Protein AF-A0A6P0TS35-F1 (afdb_monomer)

Nearest PDB structures (foldseek):
  2j8i-assembly2_B  TM=9.287E-01  e=1.589E-03  Nostoc punctiforme
  5dra-assembly1_A-2  TM=4.886E-01  e=7.199E-04  synthetic construct
  3n90-assembly1_A  TM=4.750E-01  e=6.559E-04  Arabidopsis thaliana
  9jr3-assembly1_R  TM=1.767E-01  e=7.965E+00  Homo sapiens

Structure (mmCIF, N/CA/C/O backbone):
data_AF-A0A6P0TS35-F1
#
_entry.id   AF-A0A6P0TS35-F1
#
loop_
_atom_site.group_PDB
_atom_site.id
_atom_site.type_symbol
_atom_site.label_atom_id
_atom_site.label_alt_id
_atom_site.label_comp_id
_atom_site.label_asym_id
_atom_site.label_entity_id
_atom_site.label_seq_id
_atom_site.pdbx_PDB_ins_code
_atom_site.Cartn_x
_atom_site.Cartn_y
_atom_site.Cartn_z
_atom_site.occupancy
_atom_site.B_iso_or_equiv
_atom_site.auth_seq_id
_atom_site.auth_comp_id
_atom_site.auth_asym_id
_atom_site.auth_atom_id
_atom_site.pdbx_PDB_model_num
ATOM 1 N N . MET A 1 1 ? -42.537 -3.080 -15.468 1.00 37.75 1 MET A N 1
ATOM 2 C CA . MET A 1 1 ? -41.436 -3.309 -16.424 1.00 37.75 1 MET A CA 1
ATOM 3 C C . MET A 1 1 ? -40.366 -4.060 -15.671 1.00 37.75 1 MET A C 1
ATOM 5 O O . MET A 1 1 ? -39.844 -3.525 -14.704 1.00 37.75 1 MET A O 1
ATOM 9 N N . GLU A 1 2 ? -40.168 -5.324 -16.022 1.00 37.59 2 GLU A N 1
ATOM 10 C CA . GLU A 1 2 ? -39.186 -6.212 -15.402 1.00 37.59 2 GLU A CA 1
ATOM 11 C C . GLU A 1 2 ? -37.784 -5.595 -15.468 1.00 37.59 2 GLU A C 1
ATOM 13 O O . GLU A 1 2 ? -37.313 -5.216 -16.541 1.00 37.59 2 GLU A O 1
ATOM 18 N N . ASN A 1 3 ? -37.136 -5.492 -14.304 1.00 39.94 3 ASN A N 1
ATOM 19 C CA . ASN A 1 3 ? -35.713 -5.208 -14.175 1.00 39.94 3 ASN A CA 1
ATOM 20 C C . ASN A 1 3 ? -34.932 -6.315 -14.892 1.00 39.94 3 ASN A C 1
ATOM 22 O O . ASN A 1 3 ? -34.656 -7.367 -14.313 1.00 39.94 3 ASN A O 1
ATOM 26 N N . TYR A 1 4 ? -34.533 -6.070 -16.138 1.00 42.75 4 TYR A N 1
ATOM 27 C CA . TYR A 1 4 ? -33.346 -6.713 -16.682 1.00 42.75 4 TYR A CA 1
ATOM 28 C C . TYR A 1 4 ? -32.154 -6.194 -15.868 1.00 42.75 4 TYR A C 1
ATOM 30 O O . TYR A 1 4 ? -31.553 -5.185 -16.223 1.00 42.75 4 TYR A O 1
ATOM 38 N N . LEU A 1 5 ? -31.836 -6.853 -14.749 1.00 49.97 5 LEU A N 1
ATOM 39 C CA . LEU A 1 5 ? -30.501 -6.780 -14.156 1.00 49.97 5 LEU A CA 1
ATOM 40 C C . LEU A 1 5 ? -29.534 -7.217 -15.261 1.00 49.97 5 LEU A C 1
ATOM 42 O O . LEU A 1 5 ? -29.480 -8.401 -15.614 1.00 49.97 5 LEU A O 1
ATOM 46 N N . GLU A 1 6 ? -28.857 -6.258 -15.895 1.00 59.03 6 GLU A N 1
ATOM 47 C CA . GLU A 1 6 ? -27.851 -6.551 -16.910 1.00 59.03 6 GLU A CA 1
ATOM 48 C C . GLU A 1 6 ? -26.726 -7.339 -16.246 1.00 59.03 6 GLU A C 1
ATOM 50 O O . GLU A 1 6 ? -25.835 -6.801 -15.605 1.00 59.03 6 GLU A O 1
ATOM 55 N N . ASN A 1 7 ? -26.765 -8.660 -16.397 1.00 80.94 7 ASN A N 1
ATOM 56 C CA . ASN A 1 7 ? -25.765 -9.523 -15.800 1.00 80.94 7 ASN A CA 1
ATOM 57 C C . ASN A 1 7 ? -24.418 -9.377 -16.540 1.00 80.94 7 ASN A C 1
ATOM 59 O O . ASN A 1 7 ? -24.229 -9.905 -17.649 1.00 80.94 7 ASN A O 1
ATOM 63 N N . TYR A 1 8 ? -23.478 -8.665 -15.912 1.00 94.88 8 TYR A N 1
ATOM 64 C CA . TYR A 1 8 ? -22.120 -8.427 -16.410 1.00 94.88 8 TYR A CA 1
ATOM 65 C C . TYR A 1 8 ? -21.154 -9.596 -16.160 1.00 94.88 8 TYR A C 1
ATOM 67 O O . TYR A 1 8 ? -20.034 -9.609 -16.692 1.00 94.88 8 TYR A O 1
ATOM 75 N N . ARG A 1 9 ? -21.581 -10.619 -15.415 1.00 96.19 9 ARG A N 1
ATOM 76 C CA . ARG A 1 9 ? -20.777 -11.789 -15.070 1.00 96.19 9 ARG A CA 1
ATOM 77 C C . ARG A 1 9 ? -20.290 -12.509 -16.322 1.00 96.19 9 ARG A C 1
ATOM 79 O O . ARG A 1 9 ? -21.058 -12.770 -17.247 1.00 96.19 9 ARG A O 1
ATOM 86 N N . ARG A 1 10 ? -19.000 -12.870 -16.352 1.00 95.50 10 ARG A N 1
ATOM 87 C CA . ARG A 1 10 ? -18.342 -13.575 -17.479 1.00 95.50 10 ARG A CA 1
ATOM 88 C C . ARG A 1 10 ? -18.443 -12.856 -18.836 1.00 95.50 10 ARG A C 1
ATOM 90 O O . ARG A 1 10 ? -18.154 -13.458 -19.871 1.00 95.50 10 ARG A O 1
ATOM 97 N N . ARG A 1 11 ? -18.845 -11.581 -18.876 1.00 96.25 11 ARG A N 1
ATOM 98 C CA . ARG A 1 11 ? -18.952 -10.821 -20.128 1.00 96.25 11 ARG A CA 1
ATOM 99 C C . ARG A 1 11 ? -17.596 -10.289 -20.581 1.00 96.25 11 ARG A C 1
ATOM 101 O O . ARG A 1 11 ? -16.704 -10.013 -19.784 1.00 96.25 11 ARG A O 1
ATOM 108 N N . ASN A 1 12 ? -17.468 -10.088 -21.889 1.00 95.94 12 ASN A N 1
ATOM 109 C CA . ASN A 1 12 ? -16.378 -9.315 -22.473 1.00 95.94 12 ASN A CA 1
ATOM 110 C C . ASN A 1 12 ? -16.805 -7.844 -22.559 1.00 95.94 12 ASN A C 1
ATOM 112 O O . ASN A 1 12 ? -17.641 -7.482 -23.387 1.00 95.94 12 ASN A O 1
ATOM 116 N N . LEU A 1 13 ? -16.232 -7.012 -21.694 1.00 96.12 13 LEU A N 1
ATOM 117 C CA . LEU A 1 13 ? -16.553 -5.593 -21.545 1.00 96.12 13 LEU A CA 1
ATOM 118 C C . LEU A 1 13 ? -15.390 -4.698 -21.984 1.00 96.12 13 LEU A C 1
ATOM 120 O O . LEU A 1 13 ? -15.386 -3.503 -21.700 1.00 96.12 13 LEU A O 1
ATOM 124 N N . ARG A 1 14 ? -14.403 -5.258 -22.691 1.00 94.81 14 ARG A N 1
ATOM 125 C CA . ARG A 1 14 ? -13.178 -4.550 -23.067 1.00 94.81 14 ARG A CA 1
ATOM 126 C C . ARG A 1 14 ? -13.465 -3.215 -23.747 1.00 94.81 14 ARG A C 1
ATOM 128 O O . ARG A 1 14 ? -14.204 -3.158 -24.728 1.00 94.81 14 ARG A O 1
ATOM 135 N N . GLY A 1 15 ? -12.826 -2.158 -23.256 1.00 93.81 15 GLY A N 1
ATOM 136 C CA . GLY A 1 15 ? -12.950 -0.808 -23.809 1.00 93.81 15 GLY A CA 1
ATOM 137 C C . GLY A 1 15 ? -14.319 -0.146 -23.619 1.00 93.81 15 GLY A C 1
ATOM 138 O O . GLY A 1 15 ? -14.502 0.972 -24.098 1.00 93.81 15 GLY A O 1
ATOM 139 N N . ARG A 1 16 ? -15.283 -0.793 -22.944 1.00 95.81 16 ARG A N 1
ATOM 140 C CA . ARG A 1 16 ? -16.583 -0.174 -22.655 1.00 95.81 16 ARG A CA 1
ATOM 141 C C . ARG A 1 16 ? -16.432 0.969 -21.654 1.00 95.81 16 ARG A C 1
ATOM 143 O O . ARG A 1 16 ? -15.475 1.037 -20.883 1.00 95.81 16 ARG A O 1
ATOM 150 N N . SER A 1 17 ? -17.402 1.873 -21.652 1.00 97.25 17 SER A N 1
ATOM 151 C CA . SER A 1 17 ? -17.450 2.985 -20.709 1.00 97.25 17 SER A CA 1
ATOM 152 C C . SER A 1 17 ? -18.700 2.893 -19.849 1.00 97.25 17 SER A C 1
ATOM 154 O O . SER A 1 17 ? -19.809 2.962 -20.363 1.00 97.25 17 SER A O 1
ATOM 156 N N . PHE A 1 18 ? -18.480 2.822 -18.542 1.00 97.81 18 PHE A N 1
ATOM 157 C CA . PHE A 1 18 ? -19.473 2.917 -17.474 1.00 97.81 18 PHE A CA 1
ATOM 158 C C . PHE A 1 18 ? -19.283 4.202 -16.652 1.00 97.81 18 PHE A C 1
ATOM 160 O O . PHE A 1 18 ? -19.649 4.294 -15.482 1.00 97.81 18 PHE A O 1
ATOM 167 N N . LYS A 1 19 ? -18.642 5.209 -17.253 1.00 98.06 19 LYS A N 1
ATOM 168 C CA . LYS A 1 19 ? -18.339 6.481 -16.602 1.00 98.06 19 LYS A CA 1
ATOM 169 C C . LYS A 1 19 ? -19.617 7.130 -16.056 1.00 98.06 19 LYS A C 1
ATOM 171 O O . LYS A 1 19 ? -20.590 7.261 -16.793 1.00 98.06 19 LYS A O 1
ATOM 176 N N . ASN A 1 20 ? -19.564 7.600 -14.809 1.00 97.94 20 ASN A N 1
ATOM 177 C CA . ASN A 1 20 ? -20.673 8.244 -14.090 1.00 97.94 20 ASN A CA 1
ATOM 178 C C . ASN A 1 20 ? -21.931 7.368 -13.893 1.00 97.94 20 ASN A C 1
ATOM 180 O O . ASN A 1 20 ? -22.990 7.909 -13.583 1.00 97.94 20 ASN A O 1
ATOM 184 N N . GLN A 1 21 ? -21.864 6.052 -14.108 1.00 97.56 21 GLN A N 1
ATOM 185 C CA . GLN A 1 21 ? -23.033 5.186 -13.934 1.00 97.56 21 GLN A CA 1
ATOM 186 C C . GLN A 1 21 ? -23.182 4.716 -12.486 1.00 97.56 21 GLN A C 1
ATOM 188 O O . GLN A 1 21 ? -22.195 4.594 -11.757 1.00 97.56 21 GLN A O 1
ATOM 193 N N . ASN A 1 22 ? -24.422 4.427 -12.086 1.00 97.38 22 ASN A N 1
ATOM 194 C CA . ASN A 1 22 ? -24.704 3.706 -10.853 1.00 97.38 22 ASN A CA 1
ATOM 195 C C . ASN A 1 22 ? -24.765 2.207 -11.151 1.00 97.38 22 ASN A C 1
ATOM 197 O O . ASN A 1 22 ? -25.662 1.753 -11.849 1.00 97.38 22 ASN A O 1
ATOM 201 N N . LEU A 1 23 ? -23.786 1.481 -10.630 1.00 96.44 23 LEU A N 1
ATOM 202 C CA . LEU A 1 23 ? -23.574 0.047 -10.794 1.00 96.44 23 LEU A CA 1
ATOM 203 C C . LEU A 1 23 ? -23.397 -0.608 -9.415 1.00 96.44 23 LEU A C 1
ATOM 205 O O . LEU A 1 23 ? -22.597 -1.530 -9.236 1.00 96.44 23 LEU A O 1
ATOM 209 N N . SER A 1 24 ? -24.081 -0.060 -8.409 1.00 96.56 24 SER A N 1
ATOM 210 C CA . SER A 1 24 ? -24.073 -0.614 -7.058 1.00 96.56 24 SER A CA 1
ATOM 211 C C . SER A 1 24 ? -24.641 -2.032 -7.067 1.00 96.56 24 SER A C 1
ATOM 213 O O . SER A 1 24 ? -25.636 -2.310 -7.729 1.00 96.56 24 SER A O 1
ATOM 215 N N . HIS A 1 25 ? -23.975 -2.931 -6.345 1.00 95.69 25 HIS A N 1
ATOM 216 C CA . HIS A 1 25 ? -24.324 -4.349 -6.206 1.00 95.69 25 HIS A CA 1
ATOM 217 C C . HIS A 1 25 ? -24.318 -5.180 -7.503 1.00 95.69 25 HIS A C 1
ATOM 219 O O . HIS A 1 25 ? -24.720 -6.343 -7.485 1.00 95.69 25 HIS A O 1
ATOM 225 N N . GLU A 1 26 ? -23.813 -4.635 -8.611 1.00 96.56 26 GLU A N 1
ATOM 226 C CA . GLU A 1 26 ? -23.703 -5.366 -9.874 1.00 96.56 26 GLU A CA 1
ATOM 227 C C . GLU A 1 26 ? -22.601 -6.440 -9.842 1.00 96.56 26 GLU A C 1
ATOM 229 O O . GLU A 1 26 ? -21.548 -6.283 -9.209 1.00 96.56 26 GLU A O 1
ATOM 234 N N . ASP A 1 27 ? -22.818 -7.538 -10.573 1.00 97.31 27 ASP A N 1
ATOM 235 C CA . ASP A 1 27 ? -21.881 -8.665 -10.648 1.00 97.31 27 ASP A CA 1
ATOM 236 C C . ASP A 1 27 ? -21.047 -8.636 -11.936 1.00 97.31 27 ASP A C 1
ATOM 238 O O . ASP A 1 27 ? -21.501 -9.012 -13.015 1.00 97.31 27 ASP A O 1
ATOM 242 N N . PHE A 1 28 ? -19.780 -8.249 -11.802 1.00 98.06 28 PHE A N 1
ATOM 243 C CA . PHE A 1 28 ? -18.739 -8.281 -12.830 1.00 98.06 28 PHE A CA 1
ATOM 244 C C . PHE A 1 28 ? -17.798 -9.487 -12.678 1.00 98.06 28 PHE A C 1
ATOM 246 O O . PHE A 1 28 ? -16.723 -9.513 -13.292 1.00 98.06 28 PHE A O 1
ATOM 253 N N . SER A 1 29 ? -18.136 -10.494 -11.871 1.00 97.88 29 SER A N 1
ATOM 254 C CA . SER A 1 29 ? -17.217 -11.600 -11.611 1.00 97.88 29 SER A CA 1
ATOM 255 C C . SER A 1 29 ? -16.858 -12.355 -12.895 1.00 97.88 29 SER A C 1
ATOM 257 O O . SER A 1 29 ? -17.681 -12.543 -13.798 1.00 97.88 29 SER A O 1
ATOM 259 N N . TYR A 1 30 ? -15.596 -12.777 -13.009 1.00 97.69 30 TYR A N 1
ATOM 260 C CA . TYR A 1 30 ? -15.030 -13.447 -14.194 1.00 97.69 30 TYR A CA 1
ATOM 261 C C . TYR A 1 30 ? -15.119 -12.656 -15.516 1.00 97.69 30 TYR A C 1
ATOM 263 O O . TYR A 1 30 ? -14.899 -13.226 -16.587 1.00 97.69 30 TYR A O 1
ATOM 271 N N . SER A 1 31 ? -15.481 -11.373 -15.487 1.00 97.69 31 SER A N 1
ATOM 272 C CA . SER A 1 31 ? -15.591 -10.562 -16.699 1.00 97.69 31 SER A CA 1
ATOM 273 C C . SER A 1 31 ? -14.222 -10.090 -17.203 1.00 97.69 31 SER A C 1
ATOM 275 O O . SER A 1 31 ? -13.248 -9.967 -16.454 1.00 97.69 31 SER A O 1
ATOM 277 N N . ASP A 1 32 ? -14.135 -9.817 -18.503 1.00 97.06 32 ASP A N 1
ATOM 278 C CA . ASP A 1 32 ? -12.962 -9.191 -19.107 1.00 97.06 32 ASP A CA 1
ATOM 279 C C . ASP A 1 32 ? -13.196 -7.688 -19.237 1.00 97.06 32 ASP A C 1
ATOM 281 O O . ASP A 1 32 ? -13.881 -7.234 -20.155 1.00 97.06 32 ASP A O 1
ATOM 285 N N . ILE A 1 33 ? -12.621 -6.923 -18.311 1.00 97.19 33 ILE A N 1
ATOM 286 C CA . ILE A 1 33 ? -12.813 -5.475 -18.176 1.00 97.19 33 ILE A CA 1
ATOM 287 C C . ILE A 1 33 ? -11.597 -4.674 -18.647 1.00 97.19 33 ILE A C 1
ATOM 289 O O . ILE A 1 33 ? -11.447 -3.502 -18.287 1.00 97.19 33 ILE A O 1
ATOM 293 N N . ARG A 1 34 ? -10.714 -5.253 -19.465 1.00 95.50 34 ARG A N 1
ATOM 294 C CA . ARG A 1 34 ? -9.508 -4.557 -19.935 1.00 95.50 34 ARG A CA 1
ATOM 295 C C . ARG A 1 34 ? -9.845 -3.303 -20.741 1.00 95.50 34 ARG A C 1
ATOM 297 O O . ARG A 1 34 ? -10.572 -3.359 -21.728 1.00 95.50 34 ARG A O 1
ATOM 304 N N . GLY A 1 35 ? -9.297 -2.165 -20.324 1.00 95.31 35 GLY A N 1
ATOM 305 C CA . GLY A 1 35 ? -9.544 -0.849 -20.917 1.00 95.31 35 GLY A CA 1
ATOM 306 C C . GLY A 1 35 ? -10.926 -0.269 -20.611 1.00 95.31 35 GLY A C 1
ATOM 307 O O . GLY A 1 35 ? -11.307 0.724 -21.221 1.00 95.31 35 GLY A O 1
ATOM 308 N N . THR A 1 36 ? -11.689 -0.887 -19.707 1.00 97.62 36 THR A N 1
ATOM 309 C CA . THR A 1 36 ? -13.017 -0.394 -19.319 1.00 97.62 36 THR A CA 1
ATOM 310 C C . THR A 1 36 ? -12.892 0.859 -18.461 1.00 97.62 36 THR A C 1
ATOM 312 O O . THR A 1 36 ? -12.007 0.956 -17.606 1.00 97.62 36 THR A O 1
ATOM 315 N N . ASN A 1 37 ? -13.786 1.818 -18.670 1.00 98.00 37 ASN A N 1
ATOM 316 C CA . ASN A 1 37 ? -13.792 3.085 -17.953 1.00 98.00 37 ASN A CA 1
ATOM 317 C C . ASN A 1 37 ? -14.940 3.158 -16.935 1.00 98.00 37 ASN A C 1
ATOM 319 O O . ASN A 1 37 ? -16.069 3.451 -17.315 1.00 98.00 37 ASN A O 1
ATOM 323 N N . PHE A 1 38 ? -14.633 2.970 -15.653 1.00 98.56 38 PHE A N 1
ATOM 324 C CA . PHE A 1 38 ? -15.526 3.153 -14.501 1.00 98.56 38 PHE A CA 1
ATOM 325 C C . PHE A 1 38 ? -15.290 4.489 -13.778 1.00 98.56 38 PHE A C 1
ATOM 327 O O . PHE A 1 38 ? -15.589 4.630 -12.595 1.00 98.56 38 PHE A O 1
ATOM 334 N N . THR A 1 39 ? -14.708 5.485 -14.452 1.00 98.44 39 THR A N 1
ATOM 335 C CA . THR A 1 39 ? -14.403 6.772 -13.810 1.00 98.44 39 THR A CA 1
ATOM 336 C C . THR A 1 39 ? -15.682 7.405 -13.249 1.00 98.44 39 THR A C 1
ATOM 338 O O . THR A 1 39 ? -16.679 7.500 -13.965 1.00 98.44 39 THR A O 1
ATOM 341 N N . ASN A 1 40 ? -15.652 7.861 -11.994 1.00 98.31 40 ASN A N 1
ATOM 342 C CA . ASN A 1 40 ? -16.809 8.415 -11.270 1.00 98.31 40 ASN A CA 1
ATOM 343 C C . ASN A 1 40 ? -18.024 7.471 -11.137 1.00 98.31 40 ASN A C 1
ATOM 345 O O . ASN A 1 40 ? -19.122 7.945 -10.852 1.00 98.31 40 ASN A O 1
ATOM 349 N N . ALA A 1 41 ? -17.887 6.173 -11.411 1.00 98.50 41 ALA A N 1
ATOM 350 C CA . ALA A 1 41 ? -18.998 5.243 -11.242 1.00 98.50 41 ALA A CA 1
ATOM 351 C C . ALA A 1 41 ? -19.270 4.994 -9.750 1.00 98.50 41 ALA A C 1
ATOM 353 O O . ALA A 1 41 ? -18.339 4.963 -8.938 1.00 98.50 41 ALA A O 1
ATOM 354 N N . ASN A 1 42 ? -20.536 4.774 -9.400 1.00 98.50 42 ASN A N 1
ATOM 355 C CA . ASN A 1 42 ? -20.896 4.221 -8.101 1.00 98.50 42 ASN A CA 1
ATOM 356 C C . ASN A 1 42 ? -20.862 2.693 -8.192 1.00 98.50 42 ASN A C 1
ATOM 358 O O . ASN A 1 42 ? -21.665 2.115 -8.915 1.00 98.50 42 ASN A O 1
ATOM 362 N N . LEU A 1 43 ? -19.930 2.055 -7.490 1.00 98.56 43 LEU A N 1
ATOM 363 C CA . LEU A 1 43 ? -19.689 0.608 -7.516 1.00 98.56 43 LEU A CA 1
ATOM 364 C C . LEU A 1 43 ? -19.800 -0.003 -6.114 1.00 98.56 43 LEU A C 1
ATOM 366 O O . LEU A 1 43 ? -19.213 -1.053 -5.839 1.00 98.56 43 LEU A O 1
ATOM 370 N N . THR A 1 44 ? -20.548 0.650 -5.220 1.00 98.44 44 THR A N 1
ATOM 371 C CA . THR A 1 44 ? -20.760 0.162 -3.857 1.00 98.44 44 THR A CA 1
ATOM 372 C C . THR A 1 44 ? -21.275 -1.274 -3.870 1.00 98.44 44 THR A C 1
ATOM 374 O O . THR A 1 44 ? -22.239 -1.575 -4.570 1.00 98.44 44 THR A O 1
ATOM 377 N N . GLY A 1 45 ? -20.600 -2.173 -3.153 1.00 97.81 45 GLY A N 1
ATOM 378 C CA . GLY A 1 45 ? -20.961 -3.590 -3.069 1.00 97.81 45 GLY A CA 1
ATOM 379 C C . GLY A 1 45 ? -20.844 -4.387 -4.378 1.00 97.81 45 GLY A C 1
ATOM 380 O O . GLY A 1 45 ? -21.280 -5.535 -4.423 1.00 97.81 45 GLY A O 1
ATOM 381 N N . ALA A 1 46 ? -20.285 -3.818 -5.454 1.00 98.25 46 ALA A N 1
ATOM 382 C CA . ALA A 1 46 ? -20.122 -4.522 -6.726 1.00 98.25 46 ALA A CA 1
ATOM 383 C C . ALA A 1 46 ? -19.114 -5.681 -6.618 1.00 98.25 46 ALA A C 1
ATOM 385 O O . ALA A 1 46 ? -18.136 -5.629 -5.864 1.00 98.25 46 ALA A O 1
ATOM 386 N N . ASN A 1 47 ? -19.305 -6.728 -7.420 1.00 98.31 47 ASN A N 1
ATOM 387 C CA . ASN A 1 47 ? -18.450 -7.913 -7.399 1.00 98.31 47 ASN A CA 1
ATOM 388 C C . ASN A 1 47 ? -17.552 -7.999 -8.641 1.00 98.31 47 ASN A C 1
ATOM 390 O O . ASN A 1 47 ? -18.013 -8.338 -9.720 1.00 98.31 47 ASN A O 1
ATOM 394 N N . PHE A 1 48 ? -16.249 -7.783 -8.485 1.00 98.56 48 PHE A N 1
ATOM 395 C CA . PHE A 1 48 ? -15.216 -7.952 -9.517 1.00 98.56 48 PHE A CA 1
ATOM 396 C C . PHE A 1 48 ? -14.322 -9.174 -9.275 1.00 98.56 48 PHE A C 1
ATOM 398 O O . PHE A 1 48 ? -13.212 -9.251 -9.809 1.00 98.56 48 PHE A O 1
ATOM 405 N N . SER A 1 49 ? -14.766 -10.141 -8.470 1.00 98.19 49 SER A N 1
ATOM 406 C CA . SER A 1 49 ? -13.959 -11.332 -8.205 1.00 98.19 49 SER A CA 1
ATOM 407 C C . SER A 1 49 ? -13.574 -12.050 -9.505 1.00 98.19 49 SER A C 1
ATOM 409 O O . SER A 1 49 ? -14.389 -12.224 -10.412 1.00 98.19 49 SER A O 1
ATOM 411 N N . TYR A 1 50 ? -12.304 -12.440 -9.629 1.00 97.88 50 TYR A N 1
ATOM 412 C CA . TYR A 1 50 ? -11.740 -13.058 -10.841 1.00 97.88 50 TYR A CA 1
ATOM 413 C C . TYR A 1 50 ? -11.819 -12.214 -12.131 1.00 97.88 50 TYR A C 1
ATOM 415 O O . TYR A 1 50 ? -11.579 -12.743 -13.218 1.00 97.88 50 TYR A O 1
ATOM 423 N N . ALA A 1 51 ? -12.150 -10.920 -12.062 1.00 97.88 51 ALA A N 1
ATOM 424 C CA . ALA A 1 51 ? -12.184 -10.069 -13.248 1.00 97.88 51 ALA A CA 1
ATOM 425 C C . ALA A 1 51 ? -10.774 -9.825 -13.818 1.00 97.88 51 ALA A C 1
ATOM 427 O O . ALA A 1 51 ? -9.782 -9.745 -13.088 1.00 97.88 51 ALA A O 1
ATOM 428 N N . LEU A 1 52 ? -10.686 -9.669 -15.141 1.00 95.75 52 LEU A N 1
ATOM 429 C CA . LEU A 1 52 ? -9.442 -9.370 -15.851 1.00 95.75 52 LEU A CA 1
ATOM 430 C C . LEU A 1 52 ? -9.396 -7.888 -16.230 1.00 95.75 52 LEU A C 1
ATOM 432 O O . LEU A 1 52 ? -10.050 -7.473 -17.186 1.00 95.75 52 LEU A O 1
ATOM 436 N N . ALA A 1 53 ? -8.605 -7.094 -15.510 1.00 95.06 53 ALA A N 1
ATOM 437 C CA . ALA A 1 53 ? -8.360 -5.684 -15.799 1.00 95.06 53 ALA A CA 1
ATOM 438 C C . ALA A 1 53 ? -7.022 -5.458 -16.527 1.00 95.06 53 ALA A C 1
ATOM 440 O O . ALA A 1 53 ? -6.202 -6.364 -16.705 1.00 95.06 53 ALA A O 1
ATOM 441 N N . GLY A 1 54 ? -6.827 -4.236 -17.024 1.00 91.12 54 GLY A N 1
ATOM 442 C CA . GLY A 1 54 ? -5.596 -3.802 -17.687 1.00 91.12 54 GLY A CA 1
ATOM 443 C C . GLY A 1 54 ? -5.752 -3.523 -19.174 1.00 91.12 54 GLY A C 1
ATOM 444 O O . GLY A 1 54 ? -6.729 -2.911 -19.588 1.00 91.12 54 GLY A O 1
ATOM 445 N N . PHE A 1 55 ? -4.766 -3.910 -19.989 1.00 87.94 55 PHE A N 1
ATOM 446 C CA . PHE A 1 55 ? -4.660 -3.446 -21.377 1.00 87.94 55 PHE A CA 1
ATOM 447 C C . PHE A 1 55 ? -5.455 -4.243 -22.406 1.00 87.94 55 PHE A C 1
ATOM 449 O O . PHE A 1 55 ? -5.391 -5.475 -22.464 1.00 87.94 55 PHE A O 1
ATOM 456 N N . THR A 1 56 ? -6.045 -3.523 -23.355 1.00 87.38 56 THR A N 1
ATOM 457 C CA . THR A 1 56 ? -6.487 -4.101 -24.628 1.00 87.38 56 THR A CA 1
ATOM 458 C C . THR A 1 56 ? -5.291 -4.515 -25.503 1.00 87.38 56 THR A C 1
ATOM 460 O O . THR A 1 56 ? -4.143 -4.124 -25.272 1.00 87.38 56 THR A O 1
ATOM 463 N N . LYS A 1 57 ? -5.535 -5.312 -26.555 1.00 86.50 57 LYS A N 1
ATOM 464 C CA . LYS A 1 57 ? -4.480 -5.749 -27.493 1.00 86.50 57 LYS A CA 1
ATOM 465 C C . LYS A 1 57 ? -3.775 -4.560 -28.165 1.00 86.50 57 LYS A C 1
ATOM 467 O O . LYS A 1 57 ? -2.553 -4.570 -28.270 1.00 86.50 57 LYS A O 1
ATOM 472 N N . ALA A 1 58 ? -4.526 -3.528 -28.555 1.00 85.62 58 ALA A N 1
ATOM 473 C CA . ALA A 1 58 ? -3.981 -2.320 -29.176 1.00 85.62 58 ALA A CA 1
ATOM 474 C C . ALA A 1 58 ? -3.016 -1.573 -28.239 1.00 85.62 58 ALA A C 1
ATOM 476 O O . ALA A 1 58 ? -1.914 -1.207 -28.636 1.00 85.62 58 ALA A O 1
ATOM 477 N N . GLN A 1 59 ? -3.373 -1.430 -26.962 1.00 85.38 59 GLN A N 1
ATOM 478 C CA . GLN A 1 59 ? -2.520 -0.764 -25.971 1.00 85.38 59 GLN A CA 1
ATOM 479 C C . GLN A 1 59 ? -1.240 -1.542 -25.684 1.00 85.38 59 GLN A C 1
ATOM 481 O O . GLN A 1 59 ? -0.175 -0.944 -25.553 1.00 85.38 59 GLN A O 1
ATOM 486 N N . LYS A 1 60 ? -1.305 -2.881 -25.670 1.00 85.25 60 LYS A N 1
ATOM 487 C CA . LYS A 1 60 ? -0.097 -3.713 -25.579 1.00 85.25 60 LYS A CA 1
ATOM 488 C C . LYS A 1 60 ? 0.861 -3.453 -26.748 1.00 85.25 60 LYS A C 1
ATOM 490 O O . LYS A 1 60 ? 2.072 -3.475 -26.534 1.00 85.25 60 LYS A O 1
ATOM 495 N N . ILE A 1 61 ? 0.353 -3.199 -27.959 1.00 86.06 61 ILE A N 1
ATOM 496 C CA . ILE A 1 61 ? 1.175 -2.862 -29.135 1.00 86.06 61 ILE A CA 1
ATOM 497 C C . ILE A 1 61 ? 1.802 -1.476 -28.968 1.00 86.06 61 ILE A C 1
ATOM 499 O O . ILE A 1 61 ? 3.020 -1.363 -29.061 1.00 86.06 61 ILE A O 1
ATOM 503 N N . ILE A 1 62 ? 1.008 -0.454 -28.631 1.00 86.00 62 ILE A N 1
ATOM 504 C CA . ILE A 1 62 ? 1.506 0.916 -28.399 1.00 86.00 62 ILE A CA 1
ATOM 505 C C . ILE A 1 62 ? 2.608 0.918 -27.335 1.00 86.00 62 ILE A C 1
ATOM 507 O O . ILE A 1 62 ? 3.683 1.478 -27.544 1.00 86.00 62 ILE A O 1
ATOM 511 N N . LEU A 1 63 ? 2.385 0.220 -26.221 1.00 84.19 63 LEU A N 1
ATOM 512 C CA . LEU A 1 63 ? 3.380 0.105 -25.162 1.00 84.19 63 LEU A CA 1
ATOM 513 C C . LEU A 1 63 ? 4.647 -0.630 -25.631 1.00 84.19 63 LEU A C 1
ATOM 515 O O . LEU A 1 63 ? 5.742 -0.293 -25.198 1.00 84.19 63 LEU A O 1
ATOM 519 N N . SER A 1 64 ? 4.524 -1.605 -26.539 1.00 83.62 64 SER A N 1
ATOM 520 C CA . SER A 1 64 ? 5.686 -2.288 -27.135 1.00 83.62 64 SER A CA 1
ATOM 521 C C . SER A 1 64 ? 6.537 -1.339 -27.967 1.00 83.62 64 SER A C 1
ATOM 523 O O . SER A 1 64 ? 7.758 -1.365 -27.854 1.00 83.62 64 SER A O 1
ATOM 525 N N . ILE A 1 65 ? 5.886 -0.499 -28.773 1.00 85.25 65 ILE A N 1
ATOM 526 C CA . ILE A 1 65 ? 6.549 0.514 -29.595 1.00 85.25 65 ILE A CA 1
ATOM 527 C C . ILE A 1 65 ? 7.276 1.515 -28.688 1.00 85.25 65 ILE A C 1
ATOM 529 O O . ILE A 1 65 ? 8.450 1.799 -28.905 1.00 85.25 65 ILE A O 1
ATOM 533 N N . LEU A 1 66 ? 6.629 1.981 -27.614 1.00 85.06 66 LEU A N 1
ATOM 534 C CA . LEU A 1 66 ? 7.257 2.879 -26.642 1.00 85.06 66 LEU A CA 1
ATOM 535 C C . LEU A 1 66 ? 8.482 2.244 -25.964 1.00 85.06 66 LEU A C 1
ATOM 537 O O . LEU A 1 66 ? 9.532 2.876 -25.881 1.00 85.06 66 LEU A O 1
ATOM 541 N N . ILE A 1 67 ? 8.369 0.995 -25.498 1.00 83.38 67 ILE A N 1
ATOM 542 C CA . ILE A 1 67 ? 9.489 0.260 -24.886 1.00 83.38 6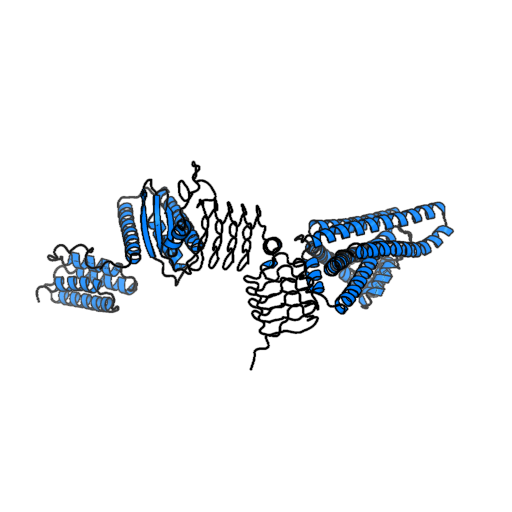7 ILE A CA 1
ATOM 543 C C . ILE A 1 67 ? 10.651 0.119 -25.879 1.00 83.38 67 ILE A C 1
ATOM 545 O O . ILE A 1 67 ? 11.807 0.277 -25.484 1.00 83.38 67 ILE A O 1
ATOM 549 N N . PHE A 1 68 ? 10.358 -0.147 -27.156 1.00 81.69 68 PHE A N 1
ATOM 550 C CA . PHE A 1 68 ? 11.367 -0.209 -28.211 1.00 81.69 68 PHE A CA 1
ATOM 551 C C . PHE A 1 68 ? 12.101 1.129 -28.359 1.00 81.69 68 PHE A C 1
ATOM 553 O O . PHE A 1 68 ? 13.320 1.152 -28.223 1.00 81.69 68 PHE A O 1
ATOM 560 N N . PHE A 1 69 ? 11.379 2.246 -28.509 1.00 83.00 69 PHE A N 1
ATOM 561 C CA . PHE A 1 69 ? 11.992 3.576 -28.606 1.00 83.00 69 PHE A CA 1
ATOM 562 C C . PHE A 1 69 ? 12.849 3.927 -27.384 1.00 83.00 69 PHE A C 1
ATOM 564 O O . PHE A 1 69 ? 13.990 4.354 -27.546 1.00 83.00 69 PHE A O 1
ATOM 571 N N . LEU A 1 70 ? 12.343 3.693 -26.167 1.00 81.69 70 LEU A N 1
ATOM 572 C CA . LEU A 1 70 ? 13.100 3.929 -24.930 1.00 81.69 70 LEU A CA 1
ATOM 573 C C . LEU A 1 70 ? 14.391 3.102 -24.883 1.00 81.69 70 LEU A C 1
ATOM 575 O O . LEU A 1 70 ? 15.434 3.600 -24.458 1.00 81.69 70 LEU A O 1
ATOM 579 N N . SER A 1 71 ? 14.333 1.856 -25.357 1.00 80.31 71 SER A N 1
ATOM 580 C CA . SER A 1 71 ? 15.504 0.981 -25.445 1.00 80.31 71 SER A CA 1
ATOM 581 C C . SER A 1 71 ? 16.509 1.504 -26.476 1.00 80.31 71 SER A C 1
ATOM 583 O O . SER A 1 71 ? 17.701 1.549 -26.190 1.00 80.31 71 SER A O 1
ATOM 585 N N . THR A 1 72 ? 16.056 1.976 -27.640 1.00 77.75 72 THR A N 1
ATOM 586 C CA . THR A 1 72 ? 16.928 2.574 -28.666 1.00 77.75 72 THR A CA 1
ATOM 587 C C . THR A 1 72 ? 17.622 3.844 -28.163 1.00 77.75 72 THR A C 1
ATOM 589 O O . THR A 1 72 ? 18.829 3.997 -28.351 1.00 77.75 72 THR A O 1
ATOM 592 N N . THR A 1 73 ? 16.903 4.734 -27.470 1.00 80.94 73 THR A N 1
ATOM 593 C CA . THR A 1 73 ? 17.487 5.948 -26.869 1.00 80.94 73 THR A CA 1
ATOM 594 C C . THR A 1 73 ? 18.537 5.607 -25.816 1.00 80.94 73 THR A C 1
ATOM 596 O O . THR A 1 73 ? 19.599 6.228 -25.776 1.00 80.94 73 THR A O 1
ATOM 599 N N . SER A 1 74 ? 18.269 4.592 -24.993 1.00 79.31 74 SER A N 1
ATOM 600 C CA . SER A 1 74 ? 19.212 4.095 -23.994 1.00 79.31 74 SER A CA 1
ATOM 601 C C . SER A 1 74 ? 20.530 3.642 -24.630 1.00 79.31 74 SER A C 1
ATOM 603 O O . SER A 1 74 ? 21.601 4.024 -24.156 1.00 79.31 74 SER A O 1
ATOM 605 N N . VAL A 1 75 ? 20.465 2.917 -25.752 1.00 75.81 75 VAL A N 1
ATOM 606 C CA . VAL A 1 75 ? 21.664 2.462 -26.470 1.00 75.81 75 VAL A CA 1
ATOM 607 C C . VAL A 1 75 ? 22.479 3.638 -27.019 1.00 75.81 75 VAL A C 1
ATOM 609 O O . VAL A 1 75 ? 23.696 3.670 -26.840 1.00 75.81 75 VAL A O 1
ATOM 612 N N . PHE A 1 76 ? 21.829 4.640 -27.620 1.00 75.00 76 PHE A N 1
ATOM 613 C CA . PHE A 1 76 ? 22.510 5.854 -28.093 1.00 75.00 76 PHE A CA 1
ATOM 614 C C . PHE A 1 76 ? 23.187 6.632 -26.950 1.00 75.00 76 PHE A C 1
ATOM 616 O O . PHE A 1 76 ? 24.296 7.155 -27.094 1.00 75.00 76 PHE A O 1
ATOM 623 N N . ALA A 1 77 ? 22.540 6.672 -25.787 1.00 80.00 77 ALA A N 1
ATOM 624 C CA . ALA A 1 77 ? 23.088 7.299 -24.596 1.00 80.00 77 ALA A CA 1
ATOM 625 C C . ALA A 1 77 ? 24.293 6.517 -24.039 1.00 80.00 77 ALA A C 1
ATOM 627 O O . ALA A 1 77 ? 25.310 7.124 -23.714 1.00 80.00 77 ALA A O 1
ATOM 628 N N . THR A 1 78 ? 24.246 5.176 -24.011 1.00 77.19 78 THR A N 1
ATOM 629 C CA . THR A 1 78 ? 25.427 4.360 -23.663 1.00 77.19 78 THR A CA 1
ATOM 630 C C . THR A 1 78 ? 26.587 4.628 -24.614 1.00 77.19 78 THR A C 1
ATOM 632 O O . THR A 1 78 ? 27.710 4.833 -24.163 1.00 77.19 78 THR A O 1
ATOM 635 N N . PHE A 1 79 ? 26.311 4.683 -25.919 1.00 75.56 79 PHE A N 1
ATOM 636 C CA . PHE A 1 79 ? 27.321 5.005 -26.921 1.00 75.56 79 PHE A CA 1
ATOM 637 C C . PHE A 1 79 ? 27.997 6.348 -26.615 1.00 75.56 79 PHE A C 1
ATOM 639 O O . PHE A 1 79 ? 29.220 6.414 -26.553 1.00 75.56 79 PHE A O 1
ATOM 646 N N . THR A 1 80 ? 27.217 7.397 -26.354 1.00 76.12 80 THR A N 1
ATOM 647 C CA . THR A 1 80 ? 27.750 8.735 -26.065 1.00 76.12 80 THR A CA 1
ATOM 648 C C . THR A 1 80 ? 28.569 8.763 -24.766 1.00 76.12 80 THR A C 1
ATOM 650 O O . THR A 1 80 ? 29.638 9.374 -24.735 1.00 76.12 80 THR A O 1
ATOM 653 N N . ALA A 1 81 ? 28.104 8.069 -23.719 1.00 78.00 81 ALA A N 1
ATOM 654 C CA . ALA A 1 81 ? 28.782 7.973 -22.424 1.00 78.00 81 ALA A CA 1
ATOM 655 C C . ALA A 1 81 ? 30.148 7.267 -22.506 1.00 78.00 81 ALA A C 1
ATOM 657 O O . ALA A 1 81 ? 31.038 7.602 -21.736 1.00 78.00 81 ALA A O 1
ATOM 658 N N . VAL A 1 82 ? 30.326 6.326 -23.442 1.00 77.38 82 VAL A N 1
ATOM 659 C CA . VAL A 1 82 ? 31.585 5.578 -23.637 1.00 77.38 82 VAL A CA 1
ATOM 660 C C . VAL A 1 82 ? 32.491 6.239 -24.685 1.00 77.38 82 VAL A C 1
ATOM 662 O O . VAL A 1 82 ? 33.703 6.333 -24.508 1.00 77.38 82 VAL A O 1
ATOM 665 N N . TYR A 1 83 ? 31.920 6.738 -25.782 1.00 75.44 83 TYR A N 1
ATOM 666 C CA . TYR A 1 83 ? 32.670 7.327 -26.895 1.00 75.44 83 TYR A CA 1
ATOM 667 C C . TYR A 1 83 ? 33.388 8.625 -26.513 1.00 75.44 83 TYR A C 1
ATOM 669 O O . TYR A 1 83 ? 34.542 8.831 -26.893 1.00 75.44 83 TYR A O 1
ATOM 677 N N . ILE A 1 84 ? 32.712 9.515 -25.777 1.00 75.19 84 ILE A N 1
ATOM 678 C CA . ILE A 1 84 ? 33.262 10.835 -25.450 1.00 75.19 84 ILE A CA 1
ATOM 679 C C . ILE A 1 84 ? 34.521 10.743 -24.582 1.00 75.19 84 ILE A C 1
ATOM 681 O O . ILE A 1 84 ? 35.480 11.436 -24.919 1.00 75.19 84 ILE A O 1
ATOM 685 N N . PRO A 1 85 ? 34.575 9.920 -23.520 1.00 76.44 85 PRO A N 1
ATOM 686 C CA . PRO A 1 85 ? 35.819 9.689 -22.795 1.00 76.44 85 PRO A CA 1
ATOM 687 C C . PRO A 1 85 ? 36.895 9.068 -23.691 1.00 76.44 85 PRO A C 1
ATOM 689 O O . PRO A 1 85 ? 38.007 9.591 -23.766 1.00 76.44 85 PRO A O 1
ATOM 692 N N . LEU A 1 86 ? 36.561 8.002 -24.431 1.00 74.25 86 LEU A N 1
ATOM 693 C CA . LEU A 1 86 ? 37.533 7.268 -25.248 1.00 74.25 86 LEU A CA 1
ATOM 694 C C . LEU A 1 86 ? 38.206 8.127 -26.320 1.00 74.25 86 LEU A C 1
ATOM 696 O O . LEU A 1 86 ? 39.376 7.898 -26.611 1.00 74.25 86 LEU A O 1
ATOM 700 N N . LYS A 1 87 ? 37.533 9.147 -26.873 1.00 72.38 87 LYS A N 1
ATOM 701 C CA . LYS A 1 87 ? 38.137 10.037 -27.882 1.00 72.38 87 LYS A CA 1
ATOM 702 C C . LYS A 1 87 ? 39.416 10.733 -27.386 1.00 72.38 87 LYS A C 1
ATOM 704 O O . LYS A 1 87 ? 40.241 11.105 -28.210 1.00 72.38 87 LYS A O 1
ATOM 709 N N . PHE A 1 88 ? 39.576 10.930 -26.071 1.00 72.50 88 PHE A N 1
ATOM 710 C CA . PHE A 1 88 ? 40.756 11.576 -25.479 1.00 72.50 88 PHE A CA 1
ATOM 711 C C . PHE A 1 88 ? 41.960 10.635 -25.356 1.00 72.50 88 PHE A C 1
ATOM 713 O O . PHE A 1 88 ? 43.088 11.106 -25.240 1.00 72.50 88 PHE A O 1
ATOM 720 N N . LEU A 1 89 ? 41.739 9.320 -25.438 1.00 67.56 89 LEU A N 1
ATOM 721 C CA . LEU A 1 89 ? 42.804 8.319 -25.526 1.00 67.56 89 LEU A CA 1
ATOM 722 C C . LEU A 1 89 ? 43.480 8.320 -26.915 1.00 67.56 89 LEU A C 1
ATOM 724 O O . LEU A 1 89 ? 44.552 7.745 -27.088 1.00 67.56 89 LEU A O 1
ATOM 728 N N . ILE A 1 90 ? 42.848 8.963 -27.905 1.00 63.75 90 ILE A N 1
ATOM 729 C CA . ILE A 1 90 ? 43.202 8.901 -29.323 1.00 63.75 90 ILE A CA 1
ATOM 730 C C . ILE A 1 90 ? 43.863 10.225 -29.746 1.00 63.75 90 ILE A C 1
ATOM 732 O O . ILE A 1 90 ? 43.157 11.220 -29.938 1.00 63.75 90 ILE A O 1
ATOM 736 N N . PRO A 1 91 ? 45.197 10.282 -29.916 1.00 56.53 91 PRO A N 1
ATOM 737 C CA . PRO A 1 91 ? 45.865 11.491 -30.391 1.00 56.53 91 PRO A CA 1
ATOM 738 C C . PRO A 1 91 ? 45.468 11.803 -31.844 1.00 56.53 91 PRO A C 1
ATOM 740 O O . PRO A 1 91 ? 45.417 10.912 -32.694 1.00 56.53 91 PRO A O 1
ATOM 743 N N . LYS A 1 92 ? 45.176 13.076 -32.149 1.00 57.34 92 LYS A N 1
ATOM 744 C CA . LYS A 1 92 ? 44.880 13.516 -33.522 1.00 57.34 92 LYS A CA 1
ATOM 745 C C . LYS A 1 92 ? 46.173 13.653 -34.341 1.00 57.34 92 LYS A C 1
ATOM 747 O O . LYS A 1 92 ? 47.172 14.108 -33.789 1.00 57.34 92 LYS A O 1
ATOM 752 N N . PRO A 1 93 ? 46.150 13.361 -35.658 1.00 51.31 93 PRO A N 1
ATOM 753 C CA . PRO A 1 93 ? 47.327 13.507 -36.519 1.00 51.31 93 PRO A CA 1
ATOM 754 C C . PRO A 1 93 ? 47.803 14.958 -36.686 1.00 51.31 93 PRO A C 1
ATOM 756 O O . PRO A 1 93 ? 48.991 15.179 -36.878 1.00 51.31 93 PRO A O 1
ATOM 759 N N . SER A 1 94 ? 46.889 15.936 -36.630 1.00 51.44 94 SER A N 1
ATOM 760 C CA . SER A 1 94 ? 47.195 17.357 -36.856 1.00 51.44 94 SER A CA 1
ATOM 761 C C . SER A 1 94 ? 47.762 18.073 -35.628 1.00 51.44 94 SER A C 1
ATOM 763 O O . SER A 1 94 ? 48.480 19.054 -35.787 1.00 51.44 94 SER A O 1
ATOM 765 N N . ASN A 1 95 ? 47.460 17.595 -34.414 1.00 52.00 95 ASN A N 1
ATOM 766 C CA . ASN A 1 95 ? 47.899 18.224 -33.167 1.00 52.00 95 ASN A CA 1
ATOM 767 C C . ASN A 1 95 ? 47.921 17.182 -32.023 1.00 52.00 95 ASN A C 1
ATOM 769 O O . ASN A 1 95 ? 46.885 16.910 -31.401 1.00 52.00 95 ASN A O 1
ATOM 773 N N . PRO A 1 96 ? 49.058 16.503 -31.781 1.00 53.75 96 PRO A N 1
ATOM 774 C CA . PRO A 1 96 ? 49.119 15.395 -30.840 1.00 53.75 96 PRO A CA 1
ATOM 775 C C . PRO A 1 96 ? 49.170 15.925 -29.403 1.00 53.75 96 PRO A C 1
ATOM 777 O O . PRO A 1 96 ? 50.224 16.310 -28.902 1.00 53.75 96 PRO A O 1
ATOM 780 N N . ILE A 1 97 ? 48.037 15.895 -28.696 1.00 56.53 97 ILE A N 1
ATOM 781 C CA . ILE A 1 97 ? 48.068 15.937 -27.228 1.00 56.53 97 ILE A CA 1
ATOM 782 C C . ILE A 1 97 ? 48.941 14.755 -26.772 1.00 56.53 97 ILE A C 1
ATOM 784 O O . ILE A 1 97 ? 48.691 13.628 -27.219 1.00 56.53 97 ILE A O 1
ATOM 788 N N . PRO A 1 98 ? 49.950 14.962 -25.904 1.00 63.03 98 PRO A N 1
ATOM 789 C CA . PRO A 1 98 ? 50.772 13.864 -25.421 1.00 63.03 98 PRO A CA 1
ATOM 790 C C . PRO A 1 98 ? 49.901 12.763 -24.806 1.00 63.03 98 PRO A C 1
ATOM 792 O O . PRO A 1 98 ? 49.026 13.048 -23.985 1.00 63.03 98 PRO A O 1
ATOM 795 N N . ILE A 1 99 ? 50.142 11.505 -25.190 1.00 63.94 99 ILE A N 1
ATOM 796 C CA . ILE A 1 99 ? 49.289 10.351 -24.840 1.00 63.94 99 ILE A CA 1
ATOM 797 C C . ILE A 1 99 ? 49.010 10.266 -23.332 1.00 63.94 99 ILE A C 1
ATOM 799 O O . ILE A 1 99 ? 47.888 9.968 -22.932 1.00 63.94 99 ILE A O 1
ATOM 803 N N . TYR A 1 100 ? 49.992 10.588 -22.486 1.00 63.69 100 TYR A N 1
ATOM 804 C CA . TYR A 1 100 ? 49.831 10.578 -21.029 1.00 63.69 100 TYR A CA 1
ATOM 805 C C . TYR A 1 100 ? 48.856 11.655 -20.514 1.00 63.69 100 TYR A C 1
ATOM 807 O O . TYR A 1 100 ? 48.121 11.401 -19.562 1.00 63.69 100 TYR A O 1
ATOM 815 N N . ILE A 1 101 ? 48.790 12.830 -21.153 1.00 61.94 101 ILE A N 1
ATOM 816 C CA . ILE A 1 101 ? 47.830 13.896 -20.815 1.00 61.94 101 ILE A CA 1
ATOM 817 C C . ILE A 1 101 ? 46.420 13.483 -21.247 1.00 61.94 101 ILE A C 1
ATOM 819 O O . ILE A 1 101 ? 45.478 13.608 -20.467 1.00 61.94 101 ILE A O 1
ATOM 823 N N . GLY A 1 102 ? 46.276 12.937 -22.458 1.00 66.69 102 GLY A N 1
ATOM 824 C CA . GLY A 1 102 ? 45.000 12.397 -22.943 1.00 66.69 102 GLY A CA 1
ATOM 825 C C . GLY A 1 102 ? 44.471 11.262 -22.060 1.00 66.69 102 GLY A C 1
ATOM 826 O O . GLY A 1 102 ? 43.296 11.250 -21.693 1.00 66.69 102 GLY A O 1
ATOM 827 N N . PHE A 1 103 ? 45.361 10.365 -21.626 1.00 71.31 103 PHE A N 1
ATOM 828 C CA . PHE A 1 103 ? 45.051 9.285 -20.689 1.00 71.31 103 PHE A CA 1
ATOM 829 C C . PHE A 1 103 ? 44.602 9.801 -19.312 1.00 71.31 103 PHE A C 1
ATOM 831 O O . PHE A 1 103 ? 43.623 9.303 -18.759 1.00 71.31 103 PHE A O 1
ATOM 838 N N . LEU A 1 104 ? 45.269 10.826 -18.769 1.00 69.88 104 LEU A N 1
ATOM 839 C CA . LEU A 1 104 ? 44.875 11.447 -17.501 1.00 69.88 104 LEU A CA 1
ATOM 840 C C . LEU A 1 104 ? 43.477 12.080 -17.588 1.00 69.88 104 LEU A C 1
ATOM 842 O O . LEU A 1 104 ? 42.661 11.899 -16.686 1.00 69.88 104 LEU A O 1
ATOM 846 N N . ILE A 1 105 ? 43.181 12.786 -18.684 1.00 70.19 105 ILE A N 1
ATOM 847 C CA . ILE A 1 105 ? 41.862 13.386 -18.937 1.00 70.19 105 ILE A CA 1
ATOM 848 C C . ILE A 1 105 ? 40.782 12.305 -19.038 1.00 70.19 105 ILE A C 1
ATOM 850 O O . ILE A 1 105 ? 39.722 12.437 -18.426 1.00 70.19 105 ILE A O 1
ATOM 854 N N . PHE A 1 106 ? 41.059 11.226 -19.775 1.00 78.19 106 PHE A N 1
ATOM 855 C CA . PHE A 1 106 ? 40.177 10.064 -19.864 1.00 78.19 106 PHE A CA 1
ATOM 856 C C . PHE A 1 106 ? 39.852 9.500 -18.472 1.00 78.19 106 PHE A C 1
ATOM 858 O O . PHE A 1 106 ? 38.681 9.341 -18.130 1.00 78.19 106 PHE A O 1
ATOM 865 N N . LEU A 1 107 ? 40.876 9.273 -17.643 1.00 79.44 107 LEU A N 1
ATOM 866 C CA . LEU A 1 107 ? 40.716 8.729 -16.295 1.00 79.44 107 LEU A CA 1
ATOM 867 C C . LEU A 1 107 ? 39.878 9.657 -15.403 1.00 79.44 107 LEU A C 1
ATOM 869 O O . LEU A 1 107 ? 38.996 9.187 -14.686 1.00 79.44 107 LEU A O 1
ATOM 873 N N . LEU A 1 108 ? 40.100 10.973 -15.474 1.00 74.00 108 LEU A N 1
ATOM 874 C CA . LEU A 1 108 ? 39.315 11.960 -14.726 1.00 74.00 108 LEU A CA 1
ATOM 875 C C . LEU A 1 108 ? 37.833 11.956 -15.130 1.00 74.00 108 LEU A C 1
ATOM 877 O O . LEU A 1 108 ? 36.965 11.967 -14.256 1.00 74.00 108 LEU A O 1
ATOM 881 N N . LEU A 1 109 ? 37.532 11.909 -16.433 1.00 76.06 109 LEU A N 1
ATOM 882 C CA . LEU A 1 109 ? 36.152 11.843 -16.929 1.00 76.06 109 LEU A CA 1
ATOM 883 C C . LEU A 1 109 ? 35.448 10.558 -16.465 1.00 76.06 109 LEU A C 1
ATOM 885 O O . LEU A 1 109 ? 34.308 10.620 -15.999 1.00 76.06 109 LEU A O 1
ATOM 889 N N . GLU A 1 110 ? 36.138 9.416 -16.519 1.00 79.81 110 GLU A N 1
ATOM 890 C CA . GLU A 1 110 ? 35.599 8.139 -16.037 1.00 79.81 110 GLU A CA 1
ATOM 891 C C . GLU A 1 110 ? 35.369 8.126 -14.523 1.00 79.81 110 GLU A C 1
ATOM 893 O O . GLU A 1 110 ? 34.317 7.681 -14.062 1.00 79.81 110 GLU A O 1
ATOM 898 N N . LEU A 1 111 ? 36.288 8.676 -13.726 1.00 82.12 111 LEU A N 1
ATOM 899 C CA . LEU A 1 111 ? 36.098 8.772 -12.277 1.00 82.12 111 LEU A CA 1
ATOM 900 C C . LEU A 1 111 ? 34.865 9.607 -11.907 1.00 82.12 111 LEU A C 1
ATOM 902 O O . LEU A 1 111 ? 34.126 9.228 -10.996 1.00 82.12 111 LEU A O 1
ATOM 906 N N . ILE A 1 112 ? 34.604 10.710 -12.616 1.00 80.50 112 ILE A N 1
ATOM 907 C CA . ILE A 1 112 ? 33.416 11.539 -12.365 1.00 80.50 112 ILE A CA 1
ATOM 908 C C . ILE A 1 112 ? 32.137 10.787 -12.757 1.00 80.50 112 ILE A C 1
ATOM 910 O O . ILE A 1 112 ? 31.177 10.765 -11.981 1.00 80.50 112 ILE A O 1
ATOM 914 N N . ASN A 1 113 ? 32.133 10.119 -13.915 1.00 79.38 113 ASN A N 1
ATOM 915 C CA . ASN A 1 113 ? 31.027 9.264 -14.352 1.00 79.38 113 ASN A CA 1
ATOM 916 C C . ASN A 1 113 ? 30.716 8.165 -13.314 1.00 79.38 113 ASN A C 1
ATOM 918 O O . ASN A 1 113 ? 29.559 7.988 -12.916 1.00 79.38 113 ASN A O 1
ATOM 922 N N . ILE A 1 114 ? 31.745 7.465 -12.822 1.00 80.69 114 ILE A N 1
ATOM 923 C CA . ILE A 1 114 ? 31.630 6.439 -11.773 1.00 80.69 114 ILE A CA 1
ATOM 924 C C . ILE A 1 114 ? 31.105 7.049 -10.468 1.00 80.69 114 ILE A C 1
ATOM 926 O O . ILE A 1 114 ? 30.206 6.483 -9.845 1.00 80.69 114 ILE A O 1
ATOM 930 N N . GLY A 1 115 ? 31.606 8.218 -10.062 1.00 80.94 115 GLY A N 1
ATOM 931 C CA . GLY A 1 115 ? 31.136 8.930 -8.874 1.00 80.94 115 GLY A CA 1
ATOM 932 C C . GLY A 1 115 ? 29.638 9.245 -8.932 1.00 80.94 115 GLY A C 1
ATOM 933 O O . GLY A 1 115 ? 28.903 8.962 -7.986 1.00 80.94 115 GLY A O 1
ATOM 934 N N . ILE A 1 116 ? 29.152 9.743 -10.070 1.00 77.81 116 ILE A N 1
ATOM 935 C CA . ILE A 1 116 ? 27.729 10.045 -10.297 1.00 77.81 116 ILE A CA 1
ATOM 936 C C . ILE A 1 116 ? 26.874 8.774 -10.261 1.00 77.81 116 ILE A C 1
ATOM 938 O O . ILE A 1 116 ? 25.779 8.771 -9.685 1.00 77.81 116 ILE A O 1
ATOM 942 N N . LEU A 1 117 ? 27.370 7.671 -10.825 1.00 76.88 117 LEU A N 1
ATOM 943 C CA . LEU A 1 117 ? 26.709 6.369 -10.746 1.00 76.88 117 LEU A CA 1
ATOM 944 C C . LEU A 1 117 ? 26.608 5.882 -9.298 1.00 76.88 117 LEU A C 1
ATOM 946 O O . LEU A 1 117 ? 25.528 5.481 -8.867 1.00 76.88 117 LEU A O 1
ATOM 950 N N . LEU A 1 118 ? 27.688 5.979 -8.521 1.00 81.56 118 LEU A N 1
ATOM 951 C CA . LEU A 1 118 ? 27.703 5.607 -7.104 1.00 81.56 118 LEU A CA 1
ATOM 952 C C . LEU A 1 118 ? 26.744 6.463 -6.272 1.00 81.56 118 LEU A C 1
ATOM 954 O O . LEU A 1 118 ? 26.021 5.928 -5.428 1.00 81.56 118 LEU A O 1
ATOM 958 N N . VAL A 1 119 ? 26.683 7.771 -6.532 1.00 81.56 119 VAL A N 1
ATOM 959 C CA . VAL A 1 119 ? 25.701 8.666 -5.904 1.00 81.56 119 VAL A CA 1
ATOM 960 C C . VAL A 1 119 ? 24.283 8.239 -6.277 1.00 81.56 119 VAL A C 1
ATOM 962 O O . VAL A 1 119 ? 23.448 8.095 -5.391 1.00 81.56 119 VAL A O 1
ATOM 965 N N . THR A 1 120 ? 24.019 7.928 -7.546 1.00 80.38 120 THR A N 1
ATOM 966 C CA . THR A 1 120 ? 22.698 7.458 -8.000 1.00 80.38 120 THR A CA 1
ATOM 967 C C . THR A 1 120 ? 22.292 6.147 -7.333 1.00 80.38 120 THR A C 1
ATOM 969 O O . THR A 1 120 ? 21.148 5.998 -6.912 1.00 80.38 120 THR A O 1
ATOM 972 N N . ILE A 1 121 ? 23.233 5.217 -7.170 1.00 76.56 121 ILE A N 1
ATOM 973 C CA . ILE A 1 121 ? 23.027 3.938 -6.481 1.00 76.56 121 ILE A CA 1
ATOM 974 C C . ILE A 1 121 ? 22.698 4.134 -4.999 1.00 76.56 121 ILE A C 1
ATOM 976 O O . ILE A 1 121 ? 21.798 3.474 -4.477 1.00 76.56 121 ILE A O 1
ATOM 980 N N . ARG A 1 122 ? 23.447 5.002 -4.310 1.00 80.00 122 ARG A N 1
ATOM 981 C CA . ARG A 1 122 ? 23.333 5.180 -2.855 1.00 80.00 122 ARG A CA 1
ATOM 982 C C . ARG A 1 122 ? 22.198 6.110 -2.454 1.00 80.00 122 ARG A C 1
ATOM 984 O O . ARG A 1 122 ? 21.593 5.911 -1.410 1.00 80.00 122 ARG A O 1
ATOM 991 N N . GLN A 1 123 ? 21.958 7.142 -3.251 1.00 81.19 123 GLN A N 1
ATOM 992 C CA . GLN A 1 123 ? 21.133 8.288 -2.879 1.00 81.19 123 GLN A CA 1
ATOM 993 C C . GLN A 1 123 ? 19.914 8.484 -3.792 1.00 81.19 123 GLN A C 1
ATOM 995 O O . GLN A 1 123 ? 19.048 9.304 -3.489 1.00 81.19 123 GLN A O 1
ATOM 1000 N N . GLY A 1 124 ? 19.825 7.734 -4.891 1.00 79.81 124 GLY A N 1
ATOM 1001 C CA . GLY A 1 124 ? 18.724 7.817 -5.841 1.00 79.81 124 GLY A CA 1
ATOM 1002 C C . GLY A 1 124 ? 18.842 8.983 -6.820 1.00 79.81 124 GLY A C 1
ATOM 1003 O O . GLY A 1 124 ? 19.558 9.966 -6.615 1.00 79.81 124 GLY A O 1
ATOM 1004 N N . ILE A 1 125 ? 18.080 8.887 -7.909 1.00 74.31 125 ILE A N 1
ATOM 1005 C CA . ILE A 1 125 ? 18.212 9.801 -9.049 1.00 74.31 125 ILE A CA 1
ATOM 1006 C C . ILE A 1 125 ? 17.839 11.252 -8.731 1.00 74.31 125 ILE A C 1
ATOM 1008 O O . ILE A 1 125 ? 18.400 12.173 -9.316 1.00 74.31 125 ILE A O 1
ATOM 1012 N N . LYS A 1 126 ? 16.914 11.479 -7.786 1.00 76.31 126 LYS A N 1
ATOM 1013 C CA . LYS A 1 126 ? 16.499 12.833 -7.387 1.00 76.31 126 LYS A CA 1
ATOM 1014 C C . LYS A 1 126 ? 17.667 13.600 -6.769 1.00 76.31 126 LYS A C 1
ATOM 1016 O O . LYS A 1 126 ? 17.885 14.755 -7.119 1.00 76.31 126 LYS A O 1
ATOM 1021 N N . LYS A 1 127 ? 18.425 12.950 -5.879 1.00 79.88 127 LYS A N 1
ATOM 1022 C CA . LYS A 1 127 ? 19.614 13.546 -5.265 1.00 79.88 127 LYS A CA 1
ATOM 1023 C C . LYS A 1 127 ? 20.726 13.714 -6.294 1.00 79.88 127 LYS A C 1
ATOM 1025 O O . LYS A 1 127 ? 21.319 14.781 -6.336 1.00 79.88 127 LYS A O 1
ATOM 1030 N N . THR A 1 128 ? 20.937 12.747 -7.190 1.00 76.44 128 THR A N 1
ATOM 1031 C CA . THR A 1 128 ? 21.884 12.911 -8.308 1.00 76.44 128 THR A CA 1
ATOM 1032 C C . THR A 1 128 ? 21.556 14.131 -9.166 1.00 76.44 128 THR A C 1
ATOM 1034 O O . THR A 1 128 ? 22.440 14.936 -9.438 1.00 76.44 128 THR A O 1
ATOM 1037 N N . LEU A 1 129 ? 20.288 14.307 -9.556 1.00 69.50 129 LEU A N 1
ATOM 1038 C CA . LEU A 1 129 ? 19.850 15.487 -10.300 1.00 69.50 129 LEU A CA 1
ATOM 1039 C C . LEU A 1 129 ? 20.080 16.763 -9.491 1.00 69.50 129 LEU A C 1
ATOM 1041 O O . LEU A 1 129 ? 20.571 17.729 -10.054 1.00 69.50 129 LEU A O 1
ATOM 1045 N N . ALA A 1 130 ? 19.799 16.769 -8.186 1.00 71.69 130 ALA A N 1
ATOM 1046 C CA . ALA A 1 130 ? 20.076 17.920 -7.329 1.00 71.69 130 ALA A CA 1
ATOM 1047 C C . ALA A 1 130 ? 21.575 18.264 -7.281 1.00 71.69 130 ALA A C 1
ATOM 1049 O O . ALA A 1 130 ? 21.913 19.426 -7.455 1.00 71.69 130 ALA A O 1
ATOM 1050 N N . TYR A 1 131 ? 22.464 17.274 -7.132 1.00 71.06 131 TYR A N 1
ATOM 1051 C CA . TYR A 1 131 ? 23.917 17.486 -7.167 1.00 71.06 131 TYR A CA 1
ATOM 1052 C C . TYR A 1 131 ? 24.391 18.038 -8.510 1.00 71.06 131 TYR A C 1
ATOM 1054 O O . TYR A 1 131 ? 25.238 18.931 -8.563 1.00 71.06 131 TYR A O 1
ATOM 1062 N N . LEU A 1 132 ? 23.817 17.533 -9.601 1.00 65.31 132 LEU A N 1
ATOM 1063 C CA . LEU A 1 132 ? 24.105 18.036 -10.934 1.00 65.31 132 LEU A CA 1
ATOM 1064 C C . LEU A 1 132 ? 23.599 19.464 -11.082 1.00 65.31 132 LEU A C 1
ATOM 1066 O O . LEU A 1 132 ? 24.388 20.329 -11.421 1.00 65.31 132 LEU A O 1
ATOM 1070 N N . PHE A 1 133 ? 22.351 19.760 -10.727 1.00 63.25 133 PHE A N 1
ATOM 1071 C CA . PHE A 1 133 ? 21.795 21.115 -10.757 1.00 63.25 133 PHE A CA 1
ATOM 1072 C C . PHE A 1 133 ? 22.400 22.072 -9.723 1.00 63.25 133 PHE A C 1
ATOM 1074 O O . PHE A 1 133 ? 22.233 23.273 -9.881 1.00 63.25 133 PHE A O 1
ATOM 1081 N N . SER A 1 134 ? 23.124 21.596 -8.707 1.00 62.81 134 SER A N 1
ATOM 1082 C CA . SER A 1 134 ? 23.919 22.443 -7.806 1.00 62.81 134 SER A CA 1
ATOM 1083 C C . SER A 1 134 ? 25.347 22.678 -8.309 1.00 62.81 134 SER A C 1
ATOM 1085 O O . SER A 1 134 ? 25.932 23.708 -7.998 1.00 62.81 134 SER A O 1
ATOM 1087 N N . GLY A 1 135 ? 25.905 21.763 -9.113 1.00 54.38 135 GLY A N 1
ATOM 1088 C CA . GLY A 1 135 ? 27.205 21.940 -9.782 1.00 54.38 135 GLY A CA 1
ATOM 1089 C C . GLY A 1 135 ? 27.112 22.657 -11.137 1.00 54.38 135 GLY A C 1
ATOM 1090 O O . GLY A 1 135 ? 28.028 23.369 -11.541 1.00 54.38 135 GLY A O 1
ATOM 1091 N N . ILE A 1 136 ? 25.975 22.520 -11.822 1.00 49.34 136 ILE A N 1
ATOM 1092 C CA . ILE A 1 136 ? 25.647 23.144 -13.107 1.00 49.34 136 ILE A CA 1
ATOM 1093 C C . ILE A 1 136 ? 25.673 24.683 -13.047 1.00 49.34 136 ILE A C 1
ATOM 1095 O O . ILE A 1 136 ? 26.170 25.249 -14.005 1.00 49.34 136 ILE A O 1
ATOM 1099 N N . PRO A 1 137 ? 25.247 25.396 -11.986 1.00 48.06 137 PRO A N 1
ATOM 1100 C CA . PRO A 1 137 ? 25.381 26.847 -11.874 1.00 48.06 137 PRO A CA 1
ATOM 1101 C C . PRO A 1 137 ? 26.831 27.305 -12.017 1.00 48.06 137 PRO A C 1
ATOM 1103 O O . PRO A 1 137 ? 27.095 28.222 -12.785 1.00 48.06 137 PRO A O 1
ATOM 1106 N N . LEU A 1 138 ? 27.786 26.599 -11.398 1.00 49.06 138 LEU A N 1
ATOM 1107 C CA . LEU A 1 138 ? 29.218 26.876 -11.559 1.00 49.06 138 LEU A CA 1
ATOM 1108 C C . LEU A 1 138 ? 29.658 26.745 -13.033 1.00 49.06 138 LEU A C 1
ATOM 1110 O O . LEU A 1 138 ? 30.471 27.526 -13.511 1.00 49.06 138 LEU A O 1
ATOM 1114 N N . MET A 1 139 ? 29.066 25.801 -13.774 1.00 49.56 139 MET A N 1
ATOM 1115 C CA . MET A 1 139 ? 29.329 25.528 -15.198 1.00 49.56 139 MET A CA 1
ATOM 1116 C C . MET A 1 139 ? 28.530 26.445 -16.153 1.00 49.56 139 MET A C 1
ATOM 1118 O O . MET A 1 139 ? 28.997 26.769 -17.244 1.00 49.56 139 MET A O 1
ATOM 1122 N N . ILE A 1 140 ? 27.349 26.913 -15.735 1.00 42.62 140 ILE A N 1
ATOM 1123 C CA . ILE A 1 140 ? 26.487 27.890 -16.415 1.00 42.62 140 ILE A CA 1
ATOM 1124 C C . ILE A 1 140 ? 27.053 29.297 -16.277 1.00 42.62 140 ILE A C 1
ATOM 1126 O O . ILE A 1 140 ? 26.745 30.114 -17.122 1.00 42.62 140 ILE A O 1
ATOM 1130 N N . PHE A 1 141 ? 27.895 29.612 -15.290 1.00 46.38 141 PHE A N 1
ATOM 1131 C CA . PHE A 1 141 ? 28.675 30.855 -15.323 1.00 46.38 141 PHE A CA 1
ATOM 1132 C C . PHE A 1 141 ? 29.844 30.764 -16.312 1.00 46.38 141 PHE A C 1
ATOM 1134 O O . PHE A 1 141 ? 30.189 31.761 -16.940 1.00 46.38 141 PHE A O 1
ATOM 1141 N N . ILE A 1 142 ? 30.398 29.566 -16.528 1.00 49.00 142 ILE A N 1
ATOM 1142 C CA . ILE A 1 142 ? 31.526 29.342 -17.440 1.00 49.00 142 ILE A CA 1
ATOM 1143 C C . ILE A 1 142 ? 31.112 29.516 -18.910 1.00 49.00 142 ILE A C 1
ATOM 1145 O O . ILE A 1 142 ? 31.850 30.140 -19.660 1.00 49.00 142 ILE A O 1
ATOM 1149 N N . ILE A 1 143 ? 29.934 29.048 -19.343 1.00 46.06 143 ILE A N 1
ATOM 1150 C CA . ILE A 1 143 ? 29.515 29.112 -20.764 1.00 46.06 143 ILE A CA 1
ATOM 1151 C C . ILE A 1 143 ? 29.217 30.552 -21.264 1.00 46.06 143 ILE A C 1
ATOM 1153 O O . ILE A 1 143 ? 29.736 30.919 -22.314 1.00 46.06 143 ILE A O 1
ATOM 1157 N N . PRO A 1 144 ? 28.452 31.411 -20.561 1.00 44.75 144 PRO A N 1
ATOM 1158 C CA . PRO A 1 144 ? 28.267 32.828 -20.866 1.00 44.75 144 PRO A CA 1
ATOM 1159 C C . PRO A 1 144 ? 29.520 33.660 -20.611 1.00 44.75 144 PRO A C 1
ATOM 1161 O O . PRO A 1 144 ? 29.740 34.608 -21.353 1.00 44.75 144 PRO A O 1
ATOM 1164 N N . ALA A 1 145 ? 30.364 33.314 -19.628 1.00 49.03 145 ALA A N 1
ATOM 1165 C CA . ALA A 1 145 ? 31.680 33.940 -19.488 1.00 49.03 145 ALA A CA 1
ATOM 1166 C C . ALA A 1 145 ? 32.561 33.627 -20.709 1.00 49.03 145 ALA A C 1
ATOM 1168 O O . ALA A 1 145 ? 33.120 34.541 -21.300 1.00 49.03 145 ALA A O 1
ATOM 1169 N N . LEU A 1 146 ? 32.603 32.374 -21.172 1.00 49.66 146 LEU A N 1
ATOM 1170 C CA . LEU A 1 146 ? 33.277 31.975 -22.414 1.00 49.66 146 LEU A CA 1
ATOM 1171 C C . LEU A 1 146 ? 32.646 32.648 -23.649 1.00 49.66 146 LEU A C 1
ATOM 1173 O O . LEU A 1 146 ? 33.361 33.147 -24.512 1.00 49.66 146 LEU A O 1
ATOM 1177 N N . ALA A 1 147 ? 31.317 32.750 -23.728 1.00 48.06 147 ALA A N 1
ATOM 1178 C CA . ALA A 1 147 ? 30.627 33.441 -24.820 1.00 48.06 147 ALA A CA 1
ATOM 1179 C C . ALA A 1 147 ? 30.816 34.973 -24.785 1.00 48.06 147 ALA A C 1
ATOM 1181 O O . ALA A 1 147 ? 30.816 35.612 -25.836 1.00 48.06 147 ALA A O 1
ATOM 1182 N N . ALA A 1 148 ? 31.022 35.574 -23.609 1.00 49.78 148 ALA A N 1
ATOM 1183 C CA . ALA A 1 148 ? 31.383 36.985 -23.457 1.00 49.78 148 ALA A CA 1
ATOM 1184 C C . ALA A 1 148 ? 32.807 37.275 -23.968 1.00 49.78 148 ALA A C 1
ATOM 1186 O O . ALA A 1 148 ? 33.082 38.392 -24.402 1.00 49.78 148 ALA A O 1
ATOM 1187 N N . PHE A 1 149 ? 33.679 36.261 -24.004 1.00 51.41 149 PHE A N 1
ATOM 1188 C CA . PHE A 1 149 ? 34.994 36.316 -24.650 1.00 51.41 149 PHE A CA 1
ATOM 1189 C C . PHE A 1 149 ? 34.955 36.122 -26.176 1.00 51.41 149 PHE A C 1
ATOM 1191 O O . PHE A 1 149 ? 35.964 36.381 -26.831 1.00 51.41 149 PHE A O 1
ATOM 1198 N N . ALA A 1 150 ? 33.809 35.747 -26.766 1.00 56.59 150 ALA A N 1
ATOM 1199 C CA . ALA A 1 150 ? 33.616 35.616 -28.216 1.00 56.59 150 ALA A CA 1
ATOM 1200 C C . ALA A 1 150 ? 33.471 36.993 -28.907 1.00 56.59 150 ALA A C 1
ATOM 1202 O O . ALA A 1 150 ? 32.432 37.353 -29.477 1.00 56.59 150 ALA A O 1
ATOM 1203 N N . MET A 1 151 ? 34.516 37.812 -28.801 1.00 62.00 151 MET A N 1
ATOM 1204 C CA . MET A 1 151 ? 34.618 39.163 -29.346 1.00 62.00 151 MET A CA 1
ATOM 1205 C C . MET A 1 151 ? 35.294 39.158 -30.725 1.00 62.00 151 MET A C 1
ATOM 1207 O O . MET A 1 151 ? 36.181 38.352 -30.998 1.00 62.00 151 MET A O 1
ATOM 1211 N N . SER A 1 152 ? 34.915 40.082 -31.618 1.00 64.56 152 SER A N 1
ATOM 1212 C CA . SER A 1 152 ? 35.707 40.306 -32.838 1.00 64.56 152 SER A CA 1
ATOM 1213 C C . SER A 1 152 ? 37.142 40.671 -32.455 1.00 64.56 152 SER A C 1
ATOM 1215 O O . SER A 1 152 ? 37.351 41.299 -31.423 1.00 64.56 152 SER A O 1
ATOM 1217 N N . GLU A 1 153 ? 38.120 40.321 -33.286 1.00 70.81 153 GLU A N 1
ATOM 1218 C CA . GLU A 1 153 ? 39.544 40.593 -33.030 1.00 70.81 153 GLU A CA 1
ATOM 1219 C C . GLU A 1 153 ? 39.792 42.058 -32.623 1.00 70.81 153 GLU A C 1
ATOM 1221 O O . GLU A 1 153 ? 40.441 42.336 -31.621 1.00 70.81 153 GLU A O 1
ATOM 1226 N N . LYS A 1 154 ? 39.118 43.000 -33.297 1.00 74.12 154 LYS A N 1
ATOM 1227 C CA . LYS A 1 154 ? 39.128 44.434 -32.964 1.00 74.12 154 LYS A CA 1
ATOM 1228 C C . LYS A 1 154 ? 38.604 44.748 -31.555 1.00 74.12 154 LYS A C 1
ATOM 1230 O O . LYS A 1 154 ? 39.130 45.638 -30.892 1.00 74.12 154 LYS A O 1
ATOM 1235 N N . ASN A 1 155 ? 37.553 44.067 -31.105 1.00 72.19 155 ASN A N 1
ATOM 1236 C CA . ASN A 1 155 ? 36.988 44.247 -29.765 1.00 72.19 155 ASN A CA 1
ATOM 1237 C C . ASN A 1 155 ? 37.840 43.553 -28.696 1.00 72.19 155 ASN A C 1
ATOM 1239 O O . ASN A 1 155 ? 37.959 44.066 -27.589 1.00 72.19 155 ASN A O 1
ATOM 1243 N N . LEU A 1 156 ? 38.477 42.440 -29.053 1.00 70.56 156 LEU A N 1
ATOM 1244 C CA . LEU A 1 156 ? 39.374 41.688 -28.187 1.00 70.56 156 LEU A CA 1
ATOM 1245 C C . LEU A 1 156 ? 40.648 42.494 -27.886 1.00 70.56 156 LEU A C 1
ATOM 1247 O O . LEU A 1 156 ? 41.027 42.626 -26.728 1.00 70.56 156 LEU A O 1
ATOM 1251 N N . SER A 1 157 ? 41.218 43.163 -28.892 1.00 74.00 157 SER A N 1
ATOM 1252 C CA . SER A 1 157 ? 42.339 44.098 -28.703 1.00 74.00 157 SER A CA 1
ATOM 1253 C C . SER A 1 157 ? 41.960 45.334 -27.878 1.00 74.00 157 SER A C 1
ATOM 1255 O O . SER A 1 157 ? 42.742 45.784 -27.044 1.00 74.00 157 SER A O 1
ATOM 1257 N N . LYS A 1 158 ? 40.743 45.877 -28.045 1.00 77.62 158 LYS A N 1
ATOM 1258 C CA . LYS A 1 158 ? 40.241 46.969 -27.185 1.00 77.62 158 LYS A CA 1
ATOM 1259 C C . LYS A 1 158 ? 40.116 46.539 -25.726 1.00 77.62 158 LYS A C 1
ATOM 1261 O O . LYS A 1 158 ? 40.399 47.329 -24.832 1.00 77.62 158 LYS A O 1
ATOM 1266 N N . TRP A 1 159 ? 39.689 45.303 -25.499 1.00 69.75 159 TRP A N 1
ATOM 1267 C CA . TRP A 1 159 ? 39.547 44.735 -24.167 1.00 69.75 159 TRP A CA 1
ATOM 1268 C C . TRP A 1 159 ? 40.909 44.455 -23.507 1.00 69.75 159 TRP A C 1
ATOM 1270 O O . TRP A 1 159 ? 41.082 44.773 -22.336 1.00 69.75 159 TRP A O 1
ATOM 1280 N N . PHE A 1 160 ? 41.908 43.978 -24.262 1.00 73.50 160 PHE A N 1
ATOM 1281 C CA . PHE A 1 160 ? 43.299 43.859 -23.789 1.00 73.50 160 PHE A CA 1
ATOM 1282 C C . PHE A 1 160 ? 43.863 45.214 -23.340 1.00 73.50 160 PHE A C 1
ATOM 1284 O O . PHE A 1 160 ? 44.377 45.329 -22.228 1.00 73.50 160 PHE A O 1
ATOM 1291 N N . ASN A 1 161 ? 43.658 46.260 -24.146 1.00 76.31 161 ASN A N 1
ATOM 1292 C CA . ASN A 1 161 ? 44.063 47.621 -23.792 1.00 76.31 161 ASN A CA 1
ATOM 1293 C C . ASN A 1 161 ? 43.314 48.156 -22.560 1.00 76.31 161 ASN A C 1
ATOM 1295 O O . ASN A 1 161 ? 43.914 48.821 -21.722 1.00 76.31 161 ASN A O 1
ATOM 1299 N N . PHE A 1 162 ? 42.019 47.851 -22.421 1.00 78.12 162 PHE A N 1
ATOM 1300 C CA . PHE A 1 162 ? 41.230 48.216 -21.238 1.00 78.12 162 PHE A CA 1
ATOM 1301 C C . PHE A 1 162 ? 41.773 47.574 -19.949 1.00 78.12 162 PHE A C 1
ATOM 1303 O O . PHE A 1 162 ? 41.729 48.194 -18.892 1.00 78.12 162 PHE A O 1
ATOM 1310 N N . LEU A 1 163 ? 42.334 46.366 -20.039 1.00 64.38 163 LEU A N 1
ATOM 1311 C CA . LEU A 1 163 ? 42.984 45.673 -18.923 1.00 64.38 163 LEU A CA 1
ATOM 1312 C C . LEU A 1 163 ? 44.449 46.081 -18.695 1.00 64.38 163 LEU A C 1
ATOM 1314 O O . LEU A 1 163 ? 45.123 45.483 -17.858 1.00 64.38 163 LEU A O 1
ATOM 1318 N N . GLY A 1 164 ? 44.963 47.069 -19.433 1.00 72.06 164 GLY A N 1
ATOM 1319 C CA . GLY A 1 164 ? 46.360 47.500 -19.336 1.00 72.06 164 GLY A CA 1
ATOM 1320 C C . GLY A 1 164 ? 47.365 46.509 -19.934 1.00 72.06 164 GLY A C 1
ATOM 1321 O O . GLY A 1 164 ? 48.562 46.606 -19.667 1.00 72.06 164 GLY A O 1
ATOM 1322 N N . ILE A 1 165 ? 46.902 45.549 -20.742 1.00 77.38 165 ILE A N 1
ATOM 1323 C CA . ILE A 1 165 ? 47.764 44.608 -21.458 1.00 77.38 165 ILE A CA 1
ATOM 1324 C C . ILE A 1 165 ? 48.150 45.254 -22.790 1.00 77.38 165 ILE A C 1
ATOM 1326 O O . ILE A 1 165 ? 47.385 45.236 -23.748 1.00 77.38 165 ILE A O 1
ATOM 1330 N N . ASN A 1 166 ? 49.362 45.806 -22.861 1.00 71.94 166 ASN A N 1
ATOM 1331 C CA . ASN A 1 166 ? 49.856 46.545 -24.035 1.00 71.94 166 ASN A CA 1
ATOM 1332 C C . ASN A 1 166 ? 50.294 45.649 -25.213 1.00 71.94 166 ASN A C 1
ATOM 1334 O O . ASN A 1 166 ? 50.883 46.134 -26.178 1.00 71.94 166 ASN A O 1
ATOM 1338 N N . GLN A 1 167 ? 50.050 44.341 -25.131 1.00 76.69 167 GLN A N 1
ATOM 1339 C CA . GLN A 1 167 ? 50.365 43.374 -26.182 1.00 76.69 167 GLN A CA 1
ATOM 1340 C C . GLN A 1 167 ? 49.069 42.944 -26.880 1.00 76.69 167 GLN A C 1
ATOM 1342 O O . GLN A 1 167 ? 48.060 42.755 -26.198 1.00 76.69 167 GLN A O 1
ATOM 1347 N N . PRO A 1 168 ? 49.057 42.767 -28.213 1.00 74.38 168 PRO A N 1
ATOM 1348 C CA . PRO A 1 168 ? 47.878 42.254 -28.898 1.00 74.38 168 PRO A CA 1
ATOM 1349 C C . PRO A 1 168 ? 47.546 40.829 -28.417 1.00 74.38 168 PRO A C 1
ATOM 1351 O O . PRO A 1 168 ? 48.456 40.080 -28.045 1.00 74.38 168 PRO A O 1
ATOM 1354 N N . PRO A 1 169 ? 46.259 40.430 -28.425 1.00 70.88 169 PRO A N 1
ATOM 1355 C CA . PRO A 1 169 ? 45.869 39.073 -28.067 1.00 70.88 169 PRO A CA 1
ATOM 1356 C C . PRO A 1 169 ? 46.604 38.060 -28.943 1.00 70.88 169 PRO A C 1
ATOM 1358 O O . PRO A 1 169 ? 46.710 38.233 -30.157 1.00 70.88 169 PRO A O 1
ATOM 1361 N N . SER A 1 170 ? 47.124 37.003 -28.319 1.00 70.31 170 SER A N 1
ATOM 1362 C CA . SER A 1 170 ? 47.865 35.976 -29.046 1.00 70.31 170 SER A CA 1
ATOM 1363 C C . SER A 1 170 ? 46.966 35.282 -30.084 1.00 70.31 170 SER A C 1
ATOM 1365 O O . SER A 1 170 ? 45.744 35.226 -29.897 1.00 70.31 170 SER A O 1
ATOM 1367 N N . PRO A 1 171 ? 47.541 34.702 -31.155 1.00 65.31 171 PRO A N 1
ATOM 1368 C CA . PRO A 1 171 ? 46.772 34.001 -32.184 1.00 65.31 171 PRO A CA 1
ATOM 1369 C C . PRO A 1 171 ? 45.794 32.965 -31.611 1.00 65.31 171 PRO A C 1
ATOM 1371 O O . PRO A 1 171 ? 44.632 32.941 -32.008 1.00 65.31 171 PRO A O 1
ATOM 1374 N N . GLY A 1 172 ? 46.210 32.209 -30.586 1.00 56.66 172 GLY A N 1
ATOM 1375 C CA . GLY A 1 172 ? 45.351 31.224 -29.918 1.00 56.66 172 GLY A CA 1
ATOM 1376 C C . GLY A 1 172 ? 44.153 31.829 -29.174 1.00 56.66 172 GLY A C 1
ATOM 1377 O O . GLY A 1 172 ? 43.095 31.213 -29.110 1.00 56.66 172 GLY A O 1
ATOM 1378 N N . ILE A 1 173 ? 44.262 33.057 -28.654 1.00 58.75 173 ILE A N 1
ATOM 1379 C CA . ILE A 1 173 ? 43.140 33.754 -28.001 1.00 58.75 173 ILE A CA 1
ATOM 1380 C C . ILE A 1 173 ? 42.137 34.270 -29.046 1.00 58.75 173 ILE A C 1
ATOM 1382 O O . ILE A 1 173 ? 40.924 34.220 -28.829 1.00 58.75 173 ILE A O 1
ATOM 1386 N N . ILE A 1 174 ? 42.627 34.733 -30.198 1.00 68.06 174 ILE A N 1
ATOM 1387 C CA . ILE A 1 174 ? 41.786 35.164 -31.324 1.00 68.06 174 ILE A CA 1
ATOM 1388 C C . ILE A 1 174 ? 41.023 33.968 -31.908 1.00 68.06 174 ILE A C 1
ATOM 1390 O O . ILE A 1 174 ? 39.840 34.084 -32.238 1.00 68.06 174 ILE A O 1
ATOM 1394 N N . GLU A 1 175 ? 41.681 32.816 -32.015 1.00 63.97 175 GLU A N 1
ATOM 1395 C CA . GLU A 1 175 ? 41.098 31.585 -32.544 1.00 63.97 175 GLU A CA 1
ATOM 1396 C C . GLU A 1 175 ? 40.050 30.987 -31.596 1.00 63.97 175 GLU A C 1
ATOM 1398 O O . GLU A 1 175 ? 38.920 30.734 -32.018 1.00 63.97 175 GLU A O 1
ATOM 1403 N N . LEU A 1 176 ? 40.353 30.931 -30.293 1.00 56.75 176 LEU A N 1
ATOM 1404 C CA . LEU A 1 176 ? 39.399 30.551 -29.247 1.00 56.75 176 LEU A CA 1
ATOM 1405 C C . LEU A 1 176 ? 38.130 31.421 -29.285 1.00 56.75 176 LEU A C 1
ATOM 1407 O O . LEU A 1 176 ? 37.012 30.918 -29.184 1.00 56.75 176 LEU A O 1
ATOM 1411 N N . SER A 1 177 ? 38.281 32.735 -29.475 1.00 64.25 177 SER A N 1
ATOM 1412 C CA . SER A 1 177 ? 37.145 33.654 -29.607 1.00 64.25 177 SER A CA 1
ATOM 1413 C C . SER A 1 177 ? 36.287 33.373 -30.851 1.00 64.25 177 SER A C 1
ATOM 1415 O O . SER A 1 177 ? 35.053 33.428 -30.784 1.00 64.25 177 SER A O 1
ATOM 1417 N N . LYS A 1 178 ? 36.910 33.041 -31.994 1.00 67.94 178 LYS A N 1
ATOM 1418 C CA . LYS A 1 178 ? 36.196 32.680 -33.233 1.00 67.94 178 LYS A CA 1
ATOM 1419 C C . LYS A 1 178 ? 35.383 31.397 -33.063 1.00 67.94 178 LYS A C 1
ATOM 1421 O O . LYS A 1 178 ? 34.236 31.362 -33.503 1.00 67.94 178 LYS A O 1
ATOM 1426 N N . GLU A 1 179 ? 35.930 30.387 -32.392 1.00 60.16 179 GLU A N 1
ATOM 1427 C CA . GLU A 1 179 ? 35.234 29.123 -32.117 1.00 60.16 179 GLU A CA 1
ATOM 1428 C C . GLU A 1 179 ? 34.060 29.306 -31.145 1.00 60.16 179 GLU A C 1
ATOM 1430 O O . GLU A 1 179 ? 32.959 28.801 -31.380 1.00 60.16 179 GLU A O 1
ATOM 1435 N N . LEU A 1 180 ? 34.245 30.107 -30.090 1.00 57.53 180 LEU A N 1
ATOM 1436 C CA . LEU A 1 180 ? 33.192 30.416 -29.115 1.00 57.53 180 LEU A CA 1
ATOM 1437 C C . LEU A 1 180 ? 32.038 31.233 -29.725 1.00 57.53 180 LEU A C 1
ATOM 1439 O O . LEU A 1 180 ? 30.912 31.193 -29.225 1.00 57.53 180 LEU A O 1
ATOM 1443 N N . LYS A 1 181 ? 32.264 31.917 -30.854 1.00 61.88 181 LYS A N 1
ATOM 1444 C CA . LYS A 1 181 ? 31.237 32.672 -31.589 1.00 61.88 181 LYS A CA 1
ATOM 1445 C C . LYS A 1 181 ? 30.125 31.778 -32.160 1.00 61.88 181 LYS A C 1
ATOM 1447 O O . LYS A 1 181 ? 28.996 32.252 -32.294 1.00 61.88 181 LYS A O 1
ATOM 1452 N N . ALA A 1 182 ? 30.401 30.496 -32.426 1.00 53.75 182 ALA A N 1
ATOM 1453 C CA . ALA A 1 182 ? 29.414 29.521 -32.909 1.00 53.75 182 ALA A CA 1
ATOM 1454 C C . ALA A 1 182 ? 28.302 29.220 -31.883 1.00 53.75 182 ALA A C 1
ATOM 1456 O O . ALA A 1 182 ? 27.194 28.850 -32.257 1.00 53.75 182 ALA A O 1
ATOM 1457 N N . PHE A 1 183 ? 28.547 29.453 -30.588 1.00 48.03 183 PHE A N 1
ATOM 1458 C CA . PHE A 1 183 ? 27.522 29.329 -29.542 1.00 48.03 183 PHE A CA 1
ATOM 1459 C C . PHE A 1 183 ? 26.502 30.471 -29.551 1.00 48.03 183 PHE A C 1
ATOM 1461 O O . PHE A 1 183 ? 25.414 30.335 -28.995 1.00 48.03 183 PHE A O 1
ATOM 1468 N N . ARG A 1 184 ? 26.830 31.597 -30.197 1.00 52.12 184 ARG A N 1
ATOM 1469 C CA . ARG A 1 184 ? 25.995 32.803 -30.231 1.00 52.12 184 ARG A CA 1
ATOM 1470 C C . ARG A 1 184 ? 24.955 32.787 -31.358 1.00 52.12 184 ARG A C 1
ATOM 1472 O O . ARG A 1 184 ? 23.979 33.523 -31.272 1.00 52.12 184 ARG A O 1
ATOM 1479 N N . SER A 1 185 ? 25.137 31.963 -32.394 1.00 48.66 185 SER A N 1
ATOM 1480 C CA . SER A 1 185 ? 24.251 31.893 -33.571 1.00 48.66 185 SER A CA 1
ATOM 1481 C C . SER A 1 185 ? 23.015 30.998 -33.386 1.00 48.66 185 SER A C 1
ATOM 1483 O O . SER A 1 185 ? 22.257 30.807 -34.331 1.00 48.66 185 SER A O 1
ATOM 1485 N N . GLY A 1 186 ? 22.789 30.440 -32.190 1.00 45.91 186 GLY A N 1
ATOM 1486 C CA . GLY A 1 186 ? 21.638 29.574 -31.897 1.00 45.91 186 GLY A CA 1
ATOM 1487 C C . GLY A 1 186 ? 21.751 28.144 -32.443 1.00 45.91 186 GLY A C 1
ATOM 1488 O O . GLY A 1 186 ? 20.891 27.315 -32.155 1.00 45.91 186 GLY A O 1
ATOM 1489 N N . ASN A 1 187 ? 22.823 27.815 -33.170 1.00 51.03 187 ASN A N 1
ATOM 1490 C CA . ASN A 1 187 ? 23.027 26.495 -33.760 1.00 51.03 187 ASN A CA 1
ATOM 1491 C C . ASN A 1 187 ? 23.849 25.598 -32.817 1.00 51.03 187 ASN A C 1
ATOM 1493 O O . ASN A 1 187 ? 25.029 25.320 -33.035 1.00 51.03 187 ASN A O 1
ATOM 1497 N N . LEU A 1 188 ? 23.219 25.169 -31.716 1.00 44.88 188 LEU A N 1
ATOM 1498 C CA . LEU A 1 188 ? 23.864 24.406 -30.634 1.00 44.88 188 LEU A CA 1
ATOM 1499 C C . LEU A 1 188 ? 24.571 23.136 -31.145 1.00 44.88 188 LEU A C 1
ATOM 1501 O O . LEU A 1 188 ? 25.634 22.769 -30.651 1.00 44.88 188 LEU A O 1
ATOM 1505 N N . ILE A 1 189 ? 23.993 22.485 -32.160 1.00 45.97 189 ILE A N 1
ATOM 1506 C CA . ILE A 1 189 ? 24.532 21.270 -32.783 1.00 45.97 189 ILE A CA 1
ATOM 1507 C C . ILE A 1 189 ? 25.858 21.566 -33.488 1.00 45.97 189 ILE A C 1
ATOM 1509 O O . ILE A 1 189 ? 26.800 20.796 -33.347 1.00 45.97 189 ILE A O 1
ATOM 1513 N N . GLU A 1 190 ? 25.964 22.689 -34.195 1.00 51.84 190 GLU A N 1
ATOM 1514 C CA . GLU A 1 190 ? 27.174 23.094 -34.917 1.00 51.84 190 GLU A CA 1
ATOM 1515 C C . GLU A 1 190 ? 28.287 23.525 -33.952 1.00 51.84 190 GLU A C 1
ATOM 1517 O O . GLU A 1 190 ? 29.422 23.075 -34.086 1.00 51.84 190 GLU A O 1
ATOM 1522 N N . GLY A 1 191 ? 27.955 24.299 -32.910 1.00 52.56 191 GLY A N 1
ATOM 1523 C CA . GLY A 1 191 ? 28.907 24.676 -31.857 1.00 52.56 191 GLY A CA 1
ATOM 1524 C C . GLY A 1 191 ? 29.459 23.470 -31.089 1.00 52.56 191 GLY A C 1
ATOM 1525 O O . GLY A 1 191 ? 30.666 23.369 -30.872 1.00 52.56 191 GLY A O 1
ATOM 1526 N N . VAL A 1 192 ? 28.596 22.510 -30.734 1.00 50.03 192 VAL A N 1
ATOM 1527 C CA . VAL A 1 192 ? 29.008 21.252 -30.090 1.00 50.03 192 VAL A CA 1
ATOM 1528 C C . VAL A 1 192 ? 29.809 20.377 -31.053 1.00 50.03 192 VAL A C 1
ATOM 1530 O O . VAL A 1 192 ? 30.842 19.847 -30.658 1.00 50.03 192 VAL A O 1
ATOM 1533 N N . THR A 1 193 ? 29.390 20.248 -32.313 1.00 50.84 193 THR A N 1
ATOM 1534 C CA . THR A 1 193 ? 30.115 19.451 -33.314 1.00 50.84 193 THR A CA 1
ATOM 1535 C C . THR A 1 193 ? 31.514 20.013 -33.528 1.00 50.84 193 THR A C 1
ATOM 1537 O O . THR A 1 193 ? 32.469 19.260 -33.388 1.00 50.84 193 THR A O 1
ATOM 1540 N N . ASN A 1 194 ? 31.658 21.328 -33.716 1.00 53.88 194 ASN A N 1
ATOM 1541 C CA . ASN A 1 194 ? 32.952 21.986 -33.902 1.00 53.88 194 ASN A CA 1
ATOM 1542 C C . ASN A 1 194 ? 33.888 21.813 -32.693 1.00 53.88 194 ASN A C 1
ATOM 1544 O O . ASN A 1 194 ? 35.061 21.516 -32.891 1.00 53.88 194 ASN A O 1
ATOM 1548 N N . LEU A 1 195 ? 33.385 21.879 -31.453 1.00 52.34 195 LEU A N 1
ATOM 1549 C CA . LEU A 1 195 ? 34.165 21.559 -30.238 1.00 52.34 195 LEU A CA 1
ATOM 1550 C C . LEU A 1 195 ? 34.573 20.086 -30.124 1.00 52.34 195 LEU A C 1
ATOM 1552 O O . LEU A 1 195 ? 35.568 19.753 -29.475 1.00 52.34 195 LEU A O 1
ATOM 1556 N N . LEU A 1 196 ? 33.771 19.183 -30.688 1.00 50.16 196 LEU A N 1
ATOM 1557 C CA . LEU A 1 196 ? 34.053 17.752 -30.712 1.00 50.16 196 LEU A CA 1
ATOM 1558 C C . LEU A 1 196 ? 35.010 17.376 -31.861 1.00 50.16 196 LEU A C 1
ATOM 1560 O O . LEU A 1 196 ? 35.750 16.397 -31.724 1.00 50.16 196 LEU A O 1
ATOM 1564 N N . THR A 1 197 ? 35.020 18.121 -32.975 1.00 50.81 197 THR A N 1
ATOM 1565 C CA . THR A 1 197 ? 35.727 17.765 -34.220 1.00 50.81 197 THR A CA 1
ATOM 1566 C C . THR A 1 197 ? 36.974 18.600 -34.511 1.00 50.81 197 THR A C 1
ATOM 1568 O O . THR A 1 197 ? 37.981 17.998 -34.892 1.00 50.81 197 THR A O 1
ATOM 1571 N N . ASN A 1 198 ? 36.984 19.913 -34.267 1.00 51.72 198 ASN A N 1
ATOM 1572 C CA . ASN A 1 198 ? 38.165 20.774 -34.413 1.00 51.72 198 ASN A CA 1
ATOM 1573 C C . ASN A 1 198 ? 38.913 20.861 -33.081 1.00 51.72 198 ASN A C 1
ATOM 1575 O O . ASN A 1 198 ? 38.334 21.171 -32.048 1.00 51.72 198 ASN A O 1
ATOM 1579 N N . ALA A 1 199 ? 40.199 20.507 -33.080 1.00 50.09 199 ALA A N 1
ATOM 1580 C CA . ALA A 1 199 ? 41.063 20.649 -31.902 1.00 50.09 199 ALA A CA 1
ATOM 1581 C C . ALA A 1 199 ? 42.324 21.458 -32.207 1.00 50.09 199 ALA A C 1
ATOM 1583 O O . ALA A 1 199 ? 43.278 21.392 -31.439 1.00 50.09 199 ALA A O 1
ATOM 1584 N N . ASP A 1 200 ? 42.346 22.196 -33.314 1.00 49.97 200 ASP A N 1
ATOM 1585 C CA . ASP A 1 200 ? 43.548 22.935 -33.684 1.00 49.97 200 ASP A CA 1
ATOM 1586 C C . ASP A 1 200 ? 43.723 24.210 -32.819 1.00 49.97 200 ASP A C 1
ATOM 1588 O O . ASP A 1 200 ? 44.831 24.732 -32.747 1.00 49.97 200 ASP A O 1
ATOM 1592 N N . SER A 1 201 ? 42.703 24.611 -32.034 1.00 44.56 201 SER A N 1
ATOM 1593 C CA . SER A 1 201 ? 42.708 25.880 -31.273 1.00 44.56 201 SER A CA 1
ATOM 1594 C C . SER A 1 201 ? 41.891 25.969 -29.972 1.00 44.56 201 SER A C 1
ATOM 1596 O O . SER A 1 201 ? 41.937 26.990 -29.278 1.00 44.56 201 SER A O 1
ATOM 1598 N N . VAL A 1 202 ? 41.170 24.917 -29.576 1.00 51.06 202 VAL A N 1
ATOM 1599 C CA . VAL A 1 202 ? 40.313 24.956 -28.378 1.00 51.06 202 VAL A CA 1
ATOM 1600 C C . VAL A 1 202 ? 41.160 24.862 -27.099 1.00 51.06 202 VAL A C 1
ATOM 1602 O O . VAL A 1 202 ? 41.964 23.944 -26.936 1.00 51.06 202 VAL A O 1
ATOM 1605 N N . ASN A 1 203 ? 40.905 25.735 -26.118 1.00 57.69 203 ASN A N 1
ATOM 1606 C CA . ASN A 1 203 ? 41.424 25.590 -24.755 1.00 57.69 203 ASN A CA 1
ATOM 1607 C C . ASN A 1 203 ? 41.004 24.214 -24.194 1.00 57.69 203 ASN A C 1
ATOM 1609 O O . ASN A 1 203 ? 39.815 23.980 -23.974 1.00 57.69 203 ASN A O 1
ATOM 1613 N N . ILE A 1 204 ? 41.966 23.309 -23.970 1.00 58.66 204 ILE A N 1
ATOM 1614 C CA . ILE A 1 204 ? 41.768 21.923 -23.494 1.00 58.66 204 ILE A CA 1
ATOM 1615 C C . ILE A 1 204 ? 40.747 21.858 -22.343 1.00 58.66 204 ILE A C 1
ATOM 1617 O O . ILE A 1 204 ? 39.901 20.965 -22.306 1.00 58.66 204 ILE A O 1
ATOM 1621 N N . VAL A 1 205 ? 40.754 22.864 -21.466 1.00 56.62 205 VAL A N 1
ATOM 1622 C CA . VAL A 1 205 ? 39.817 23.020 -20.346 1.00 56.62 205 VAL A CA 1
ATOM 1623 C C . VAL A 1 205 ? 38.350 23.085 -20.802 1.00 56.62 205 VAL A C 1
ATOM 1625 O O . VAL A 1 205 ? 37.501 22.395 -20.242 1.00 56.62 205 VAL A O 1
ATOM 1628 N N . VAL A 1 206 ? 38.033 23.855 -21.846 1.00 58.50 206 VAL A N 1
ATOM 1629 C CA . VAL A 1 206 ? 36.666 24.002 -22.382 1.00 58.50 206 VAL A CA 1
ATOM 1630 C C . VAL A 1 206 ? 36.176 22.689 -22.993 1.00 58.50 206 VAL A C 1
ATOM 1632 O O . VAL A 1 206 ? 35.041 22.277 -22.753 1.00 58.50 206 VAL A O 1
ATOM 1635 N N . SER A 1 207 ? 37.043 21.984 -23.725 1.00 64.88 207 SER A N 1
ATOM 1636 C CA . SER A 1 207 ? 36.707 20.683 -24.316 1.00 64.88 207 SER A CA 1
ATOM 1637 C C . SER A 1 207 ? 36.413 19.623 -23.249 1.00 64.88 207 SER A C 1
ATOM 1639 O O . SER A 1 207 ? 35.466 18.845 -23.399 1.00 64.88 207 SER A O 1
ATOM 1641 N N . ILE A 1 208 ? 37.164 19.622 -22.140 1.00 65.50 208 ILE A N 1
ATOM 1642 C CA . ILE A 1 208 ? 36.932 18.733 -20.990 1.00 65.50 208 ILE A CA 1
ATOM 1643 C C . ILE A 1 208 ? 35.577 19.031 -20.342 1.00 65.50 208 ILE A C 1
ATOM 1645 O O . ILE A 1 208 ? 34.782 18.116 -20.144 1.00 65.50 208 ILE A O 1
ATOM 1649 N N . ILE A 1 209 ? 35.287 20.305 -20.065 1.00 64.12 209 ILE A N 1
ATOM 1650 C CA . ILE A 1 209 ? 34.035 20.759 -19.436 1.00 64.12 209 ILE A CA 1
ATOM 1651 C C . ILE A 1 209 ? 32.816 20.348 -20.271 1.00 64.12 209 ILE A C 1
ATOM 1653 O O . ILE A 1 209 ? 31.871 19.756 -19.747 1.00 64.12 209 ILE A O 1
ATOM 1657 N N . VAL A 1 210 ? 32.842 20.610 -21.580 1.00 66.44 210 VAL A N 1
ATOM 1658 C CA . VAL A 1 210 ? 31.739 20.259 -22.489 1.00 66.44 210 VAL A CA 1
ATOM 1659 C C . VAL A 1 210 ? 31.587 18.741 -22.609 1.00 66.44 210 VAL A C 1
ATOM 1661 O O . VAL A 1 210 ? 30.473 18.220 -22.547 1.00 66.44 210 VAL A O 1
ATOM 1664 N N . SER A 1 211 ? 32.700 18.013 -22.718 1.00 72.06 211 SER A N 1
ATOM 1665 C CA . SER A 1 211 ? 32.696 16.547 -22.787 1.00 72.06 211 SER A CA 1
ATOM 1666 C C . SER A 1 211 ? 32.135 15.914 -21.513 1.00 72.06 211 SER A C 1
ATOM 1668 O O . SER A 1 211 ? 31.373 14.949 -21.592 1.00 72.06 211 SER A O 1
ATOM 1670 N N . LEU A 1 212 ? 32.446 16.491 -20.350 1.00 73.44 212 LEU A N 1
ATOM 1671 C CA . LEU A 1 212 ? 31.908 16.061 -19.068 1.00 73.44 212 LEU A CA 1
ATOM 1672 C C . LEU A 1 212 ? 30.384 16.224 -19.021 1.00 73.44 212 LEU A C 1
ATOM 1674 O O . LEU A 1 212 ? 29.686 15.266 -18.703 1.00 73.44 212 LEU A O 1
ATOM 1678 N N . ILE A 1 213 ? 29.854 17.397 -19.388 1.00 71.00 213 ILE A N 1
ATOM 1679 C CA . ILE A 1 213 ? 28.402 17.656 -19.378 1.00 71.00 213 ILE A CA 1
ATOM 1680 C C . ILE A 1 213 ? 27.658 16.639 -20.254 1.00 71.00 213 ILE A C 1
ATOM 1682 O O . ILE A 1 213 ? 26.657 16.064 -19.819 1.00 71.00 213 ILE A O 1
ATOM 1686 N N . ILE A 1 214 ? 28.148 16.393 -21.473 1.00 71.81 214 ILE A N 1
ATOM 1687 C CA . ILE A 1 214 ? 27.486 15.487 -22.419 1.00 71.81 214 ILE A CA 1
ATOM 1688 C C . ILE A 1 214 ? 27.541 14.038 -21.913 1.00 71.81 214 ILE A C 1
ATOM 1690 O O . ILE A 1 214 ? 26.519 13.353 -21.921 1.00 71.81 214 ILE A O 1
ATOM 1694 N N . SER A 1 215 ? 28.704 13.582 -21.434 1.00 80.19 215 SER A N 1
ATOM 1695 C CA . SER A 1 215 ? 28.877 12.230 -20.884 1.00 80.19 215 SER A CA 1
ATOM 1696 C C . SER A 1 215 ? 27.959 11.983 -19.682 1.00 80.19 215 SER A C 1
ATOM 1698 O O . SER A 1 215 ? 27.247 10.979 -19.617 1.00 80.19 215 SER A O 1
ATOM 1700 N N . VAL A 1 216 ? 27.903 12.941 -18.758 1.00 78.38 216 VAL A N 1
ATOM 1701 C CA . VAL A 1 216 ? 27.052 12.870 -17.567 1.00 78.38 216 VAL A CA 1
ATOM 1702 C C . VAL A 1 216 ? 25.567 12.861 -17.932 1.00 78.38 216 VAL A C 1
ATOM 1704 O O . VAL A 1 216 ? 24.802 12.043 -17.413 1.00 78.38 216 VAL A O 1
ATOM 1707 N N . GLY A 1 217 ? 25.152 13.731 -18.858 1.00 75.44 217 GLY A N 1
ATOM 1708 C CA . GLY A 1 217 ? 23.786 13.742 -19.378 1.00 75.44 217 GLY A CA 1
ATOM 1709 C C . GLY A 1 217 ? 23.408 12.407 -20.023 1.00 75.44 217 GLY A C 1
ATOM 1710 O O . GLY A 1 217 ? 22.325 11.880 -19.769 1.00 75.44 217 GLY A O 1
ATOM 1711 N N . ALA A 1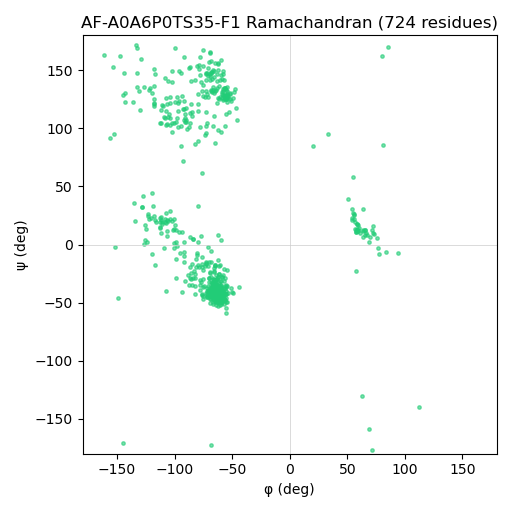 218 ? 24.324 11.809 -20.786 1.00 81.00 218 ALA A N 1
ATOM 1712 C CA . ALA A 1 218 ? 24.115 10.519 -21.428 1.00 81.00 218 ALA A CA 1
ATOM 1713 C C . ALA A 1 218 ? 23.925 9.379 -20.407 1.00 81.00 218 ALA A C 1
ATOM 1715 O O . ALA A 1 218 ? 23.024 8.557 -20.570 1.00 81.00 218 ALA A O 1
ATOM 1716 N N . ILE A 1 219 ? 24.675 9.359 -19.301 1.00 80.31 219 ILE A N 1
ATOM 1717 C CA . ILE A 1 219 ? 24.487 8.366 -18.228 1.00 80.31 219 ILE A CA 1
ATOM 1718 C C . ILE A 1 219 ? 23.103 8.491 -17.577 1.00 80.31 219 ILE A C 1
ATOM 1720 O O . ILE A 1 219 ? 22.429 7.484 -17.348 1.00 80.31 219 ILE A O 1
ATOM 1724 N N . LEU A 1 220 ? 22.635 9.712 -17.311 1.00 79.25 220 LEU A N 1
ATOM 1725 C CA . LEU A 1 220 ? 21.294 9.921 -16.761 1.00 79.25 220 LEU A CA 1
ATOM 1726 C C . LEU A 1 220 ? 20.194 9.473 -17.727 1.00 79.25 220 LEU A C 1
ATOM 1728 O O . LEU A 1 220 ? 19.241 8.806 -17.311 1.00 79.25 220 LEU A O 1
ATOM 1732 N N . VAL A 1 221 ? 20.320 9.814 -19.014 1.00 83.31 221 VAL A N 1
ATOM 1733 C CA . VAL A 1 221 ? 19.380 9.378 -20.058 1.00 83.31 221 VAL A CA 1
ATOM 1734 C C . VAL A 1 221 ? 19.362 7.854 -20.143 1.00 83.31 221 VAL A C 1
ATOM 1736 O O . VAL A 1 221 ? 18.287 7.259 -20.145 1.00 83.31 221 VAL A O 1
ATOM 1739 N N . LEU A 1 222 ? 20.529 7.208 -20.125 1.00 82.00 222 LEU A N 1
ATOM 1740 C CA . LEU A 1 222 ? 20.670 5.752 -20.103 1.00 82.00 222 LEU A CA 1
ATOM 1741 C C . LEU A 1 222 ? 19.916 5.127 -18.921 1.00 82.00 222 LEU A C 1
ATOM 1743 O O . LEU A 1 222 ? 19.072 4.255 -19.131 1.00 82.00 222 LEU A O 1
ATOM 1747 N N . ILE A 1 223 ? 20.186 5.581 -17.693 1.00 78.12 223 ILE A N 1
ATOM 1748 C CA . ILE A 1 223 ? 19.584 5.012 -16.477 1.00 78.12 223 ILE A CA 1
ATOM 1749 C C . ILE A 1 223 ? 18.067 5.195 -16.487 1.00 78.12 223 ILE A C 1
ATOM 1751 O O . ILE A 1 223 ? 17.333 4.247 -16.204 1.00 78.12 223 ILE A O 1
ATOM 1755 N N . THR A 1 224 ? 17.586 6.397 -16.811 1.00 80.50 224 THR A N 1
ATOM 1756 C CA . THR A 1 224 ? 16.151 6.721 -16.785 1.00 80.50 224 THR A CA 1
ATOM 1757 C C . THR A 1 224 ? 15.367 5.948 -17.836 1.00 80.50 224 THR A C 1
ATOM 1759 O O . THR A 1 224 ? 14.378 5.299 -17.495 1.00 80.50 224 THR A O 1
ATOM 1762 N N . THR A 1 225 ? 15.811 5.981 -19.094 1.00 83.00 225 THR A N 1
ATOM 1763 C CA . THR A 1 225 ? 15.105 5.342 -20.213 1.00 83.00 225 THR A CA 1
ATOM 1764 C C . THR A 1 225 ? 15.111 3.821 -20.097 1.00 83.00 225 THR A C 1
ATOM 1766 O O . THR A 1 225 ? 14.063 3.203 -20.284 1.00 83.00 225 THR A O 1
ATOM 1769 N N . LEU A 1 226 ? 16.234 3.214 -19.696 1.00 78.94 226 LEU A N 1
ATOM 1770 C CA . LEU A 1 226 ? 16.322 1.765 -19.514 1.00 78.94 226 LEU A CA 1
ATOM 1771 C C . LEU A 1 226 ? 15.480 1.286 -18.332 1.00 78.94 226 LEU A C 1
ATOM 1773 O O . LEU A 1 226 ? 14.713 0.333 -18.464 1.00 78.94 226 LEU A O 1
ATOM 1777 N N . SER A 1 227 ? 15.587 1.967 -17.188 1.00 79.69 227 SER A N 1
ATOM 1778 C CA . SER A 1 227 ? 14.794 1.617 -16.007 1.00 79.69 227 SER A CA 1
ATOM 1779 C C . SER A 1 227 ? 13.300 1.730 -16.304 1.00 79.69 227 SER A C 1
ATOM 1781 O O . SER A 1 227 ? 12.527 0.840 -15.951 1.00 79.69 227 SER A O 1
ATOM 1783 N N . LEU A 1 228 ? 12.888 2.789 -17.009 1.00 82.81 228 LEU A N 1
ATOM 1784 C CA . LEU A 1 228 ? 11.506 2.971 -17.439 1.00 82.81 228 LEU A CA 1
ATOM 1785 C C . LEU A 1 228 ? 11.058 1.848 -18.386 1.00 82.81 228 LEU A C 1
ATOM 1787 O O . LEU A 1 228 ? 9.997 1.266 -18.171 1.00 82.81 228 LEU A O 1
ATOM 1791 N N . ALA A 1 229 ? 11.872 1.498 -19.386 1.00 80.25 229 ALA A N 1
ATOM 1792 C CA . ALA A 1 229 ? 11.571 0.429 -20.336 1.00 80.25 229 ALA A CA 1
ATOM 1793 C C . ALA A 1 229 ? 11.371 -0.929 -19.644 1.00 80.25 229 ALA A C 1
ATOM 1795 O O . ALA A 1 229 ? 10.404 -1.630 -19.943 1.00 80.25 229 ALA A O 1
ATOM 1796 N N . VAL A 1 230 ? 12.235 -1.290 -18.688 1.00 77.31 230 VAL A N 1
ATOM 1797 C CA . VAL A 1 230 ? 12.118 -2.567 -17.966 1.00 77.31 230 VAL A CA 1
ATOM 1798 C C . VAL A 1 230 ? 10.894 -2.591 -17.059 1.00 77.31 230 VAL A C 1
ATOM 1800 O O . VAL A 1 230 ? 10.167 -3.583 -17.053 1.00 77.31 230 VAL A O 1
ATOM 1803 N N . VAL A 1 231 ? 10.618 -1.514 -16.319 1.00 78.75 231 VAL A N 1
ATOM 1804 C CA . VAL A 1 231 ? 9.427 -1.473 -15.457 1.00 78.75 231 VAL A CA 1
ATOM 1805 C C . VAL A 1 231 ? 8.154 -1.541 -16.303 1.00 78.75 231 VAL A C 1
ATOM 1807 O O . VAL A 1 231 ? 7.248 -2.300 -15.972 1.00 78.75 231 VAL A O 1
ATOM 1810 N N . LEU A 1 232 ? 8.094 -0.831 -17.435 1.00 81.81 232 LEU A N 1
ATOM 1811 C CA . LEU A 1 232 ? 6.977 -0.938 -18.380 1.00 81.81 232 LEU A CA 1
ATOM 1812 C C . LEU A 1 232 ? 6.851 -2.345 -18.979 1.00 81.81 232 LEU A C 1
ATOM 1814 O O . LEU A 1 232 ? 5.737 -2.823 -19.189 1.00 81.81 232 LEU A O 1
ATOM 1818 N N . ALA A 1 233 ? 7.967 -3.031 -19.227 1.00 77.50 233 ALA A N 1
ATOM 1819 C CA . ALA A 1 233 ? 7.962 -4.417 -19.675 1.00 77.50 233 ALA A CA 1
ATOM 1820 C C . ALA A 1 233 ? 7.426 -5.373 -18.597 1.00 77.50 233 ALA A C 1
ATOM 1822 O O . ALA A 1 233 ? 6.633 -6.254 -18.928 1.00 77.50 233 ALA A O 1
ATOM 1823 N N . GLU A 1 234 ? 7.773 -5.173 -17.322 1.00 77.94 234 GLU A N 1
ATOM 1824 C CA . GLU A 1 234 ? 7.212 -5.947 -16.202 1.00 77.94 234 GLU A CA 1
ATOM 1825 C C . GLU A 1 234 ? 5.701 -5.697 -16.082 1.00 77.94 234 GLU A C 1
ATOM 1827 O O . GLU A 1 234 ? 4.914 -6.643 -16.036 1.00 77.94 234 GLU A O 1
ATOM 1832 N N . ILE A 1 235 ? 5.279 -4.428 -16.173 1.00 78.56 235 ILE A N 1
ATOM 1833 C CA . ILE A 1 235 ? 3.864 -4.026 -16.222 1.00 78.56 235 ILE A CA 1
ATOM 1834 C C . ILE A 1 235 ? 3.157 -4.609 -17.448 1.00 78.56 235 ILE A C 1
ATOM 1836 O O . ILE A 1 235 ? 1.950 -4.794 -17.416 1.00 78.56 235 ILE A O 1
ATOM 1840 N N . LYS A 1 236 ? 3.858 -4.928 -18.538 1.00 77.69 236 LYS A N 1
ATOM 1841 C CA . LYS A 1 236 ? 3.273 -5.557 -19.729 1.00 77.69 236 LYS A CA 1
ATOM 1842 C C . LYS A 1 236 ? 3.243 -7.089 -19.637 1.00 77.69 236 LYS A C 1
ATOM 1844 O O . LYS A 1 236 ? 2.285 -7.695 -20.120 1.00 77.69 236 LYS A O 1
ATOM 1849 N N . SER A 1 237 ? 4.237 -7.727 -19.017 1.00 68.19 237 SER A N 1
ATOM 1850 C CA . SER A 1 237 ? 4.525 -9.170 -19.111 1.00 68.19 237 SER A CA 1
ATOM 1851 C C . SER A 1 237 ? 3.467 -10.070 -18.458 1.00 68.19 237 SER A C 1
ATOM 1853 O O . SER A 1 237 ? 3.047 -9.850 -17.323 1.00 68.19 237 SER A O 1
ATOM 1855 N N . GLU A 1 238 ? 3.031 -11.107 -19.175 1.00 60.47 238 GLU A N 1
ATOM 1856 C CA . GLU A 1 238 ? 2.278 -12.252 -18.642 1.00 60.47 238 GLU A CA 1
ATOM 1857 C C . GLU A 1 238 ? 3.293 -13.364 -18.331 1.00 60.47 238 GLU A C 1
ATOM 1859 O O . GLU A 1 238 ? 3.594 -14.188 -19.183 1.00 60.47 238 GLU A O 1
ATOM 1864 N N . LYS A 1 239 ? 3.905 -13.319 -17.139 1.00 52.72 239 LYS A N 1
ATOM 1865 C CA . LYS A 1 239 ? 4.765 -14.354 -16.513 1.00 52.72 239 LYS A CA 1
ATOM 1866 C C . LYS A 1 239 ? 6.040 -14.846 -17.257 1.00 52.72 239 LYS A C 1
ATOM 1868 O O . LYS A 1 239 ? 6.965 -15.262 -16.572 1.00 52.72 239 LYS A O 1
ATOM 1873 N N . HIS A 1 240 ? 6.175 -14.739 -18.588 1.00 42.50 240 HIS A N 1
ATOM 1874 C CA . HIS A 1 240 ? 7.223 -15.427 -19.377 1.00 42.50 240 HIS A CA 1
ATOM 1875 C C . HIS A 1 240 ? 8.115 -14.563 -20.300 1.00 42.50 240 HIS A C 1
ATOM 1877 O O . HIS A 1 240 ? 9.020 -15.106 -20.927 1.00 42.50 240 HIS A O 1
ATOM 1883 N N . GLN A 1 241 ? 7.959 -13.233 -20.377 1.00 49.16 241 GLN A N 1
ATOM 1884 C CA . GLN A 1 241 ? 8.785 -12.383 -21.273 1.00 49.16 241 GLN A CA 1
ATOM 1885 C C . GLN A 1 241 ? 9.856 -11.526 -20.571 1.00 49.16 241 GLN A C 1
ATOM 1887 O O . GLN A 1 241 ? 10.479 -10.671 -21.197 1.00 49.16 241 GLN A O 1
ATOM 1892 N N . LYS A 1 242 ? 10.119 -11.774 -19.284 1.00 50.41 242 LYS A N 1
ATOM 1893 C CA . LYS A 1 242 ? 10.977 -10.940 -18.418 1.00 50.41 242 LYS A CA 1
ATOM 1894 C C . LYS A 1 242 ? 12.409 -10.725 -18.939 1.00 50.41 242 LYS A C 1
ATOM 1896 O O . LYS A 1 242 ? 13.008 -9.683 -18.691 1.00 50.41 242 LYS A O 1
ATOM 1901 N N . ASN A 1 243 ? 12.943 -11.683 -19.696 1.00 52.78 243 ASN A N 1
ATOM 1902 C CA . ASN A 1 243 ? 14.347 -11.686 -20.111 1.00 52.78 243 ASN A CA 1
ATOM 1903 C C . ASN A 1 243 ? 14.607 -11.004 -21.464 1.00 52.78 243 ASN A C 1
ATOM 1905 O O . ASN A 1 243 ? 15.757 -10.692 -21.758 1.00 52.78 243 ASN A O 1
ATOM 1909 N N . SER A 1 244 ? 13.582 -10.747 -22.288 1.00 55.06 244 SER A N 1
ATOM 1910 C CA . SER A 1 244 ? 13.799 -10.308 -23.675 1.00 55.06 244 SER A CA 1
ATOM 1911 C C . SER A 1 244 ? 14.237 -8.846 -23.778 1.00 55.06 244 SER A C 1
ATOM 1913 O O . SER A 1 244 ? 15.196 -8.557 -24.480 1.00 55.06 244 SER A O 1
ATOM 1915 N N . VAL A 1 245 ? 13.609 -7.921 -23.046 1.00 53.59 245 VAL A N 1
ATOM 1916 C CA . VAL A 1 245 ? 13.921 -6.477 -23.135 1.00 53.59 245 VAL A CA 1
ATOM 1917 C C . VAL A 1 245 ? 15.335 -6.170 -22.630 1.00 53.59 245 VAL A C 1
ATOM 1919 O O . VAL A 1 245 ? 16.077 -5.438 -23.279 1.00 53.59 245 VAL A O 1
ATOM 1922 N N . ILE A 1 246 ? 15.737 -6.801 -21.523 1.00 55.12 246 ILE A N 1
ATOM 1923 C CA . ILE A 1 246 ? 17.092 -6.686 -20.963 1.00 55.12 246 ILE A CA 1
ATOM 1924 C C . ILE A 1 246 ? 18.125 -7.354 -21.886 1.00 55.12 246 ILE A C 1
ATOM 1926 O O . ILE A 1 246 ? 19.233 -6.849 -22.029 1.00 55.12 246 ILE A O 1
ATOM 1930 N N . ALA A 1 247 ? 17.792 -8.481 -22.523 1.00 55.16 247 ALA A N 1
ATOM 1931 C CA . ALA A 1 247 ? 18.696 -9.146 -23.462 1.00 55.16 247 ALA A CA 1
ATOM 1932 C C . ALA A 1 247 ? 18.893 -8.332 -24.752 1.00 55.16 247 ALA A C 1
ATOM 1934 O O . ALA A 1 247 ? 20.028 -8.157 -25.190 1.00 55.16 247 ALA A O 1
ATOM 1935 N N . TRP A 1 248 ? 17.820 -7.776 -25.323 1.00 58.41 248 TRP A N 1
ATOM 1936 C CA . TRP A 1 248 ? 17.896 -6.959 -26.535 1.00 58.41 248 TRP A CA 1
ATOM 1937 C C . TRP A 1 248 ? 18.687 -5.669 -26.312 1.00 58.41 248 TRP A C 1
ATOM 1939 O O . TRP A 1 248 ? 19.560 -5.365 -27.122 1.00 58.41 248 TRP A O 1
ATOM 1949 N N . SER A 1 249 ? 18.476 -4.951 -25.200 1.00 55.91 249 SER A N 1
ATOM 1950 C CA . SER A 1 249 ? 19.260 -3.740 -24.912 1.00 55.91 249 SER A CA 1
ATOM 1951 C C . SER A 1 249 ? 20.761 -4.043 -24.794 1.00 55.91 249 SER A C 1
ATOM 1953 O O . SER A 1 249 ? 21.577 -3.284 -25.302 1.00 55.91 249 SER A O 1
ATOM 1955 N N . ARG A 1 250 ? 21.131 -5.191 -24.205 1.00 61.84 250 ARG A N 1
ATOM 1956 C CA . ARG A 1 250 ? 22.528 -5.646 -24.069 1.00 61.84 250 ARG A CA 1
ATOM 1957 C C . ARG A 1 250 ? 23.174 -5.995 -25.409 1.00 61.84 250 ARG A C 1
ATOM 1959 O O . ARG A 1 250 ? 24.307 -5.592 -25.654 1.00 61.84 250 ARG A O 1
ATOM 1966 N N . ILE A 1 251 ? 22.459 -6.715 -26.274 1.00 59.41 251 ILE A N 1
ATOM 1967 C CA . ILE A 1 251 ? 22.947 -7.110 -27.605 1.00 59.41 251 ILE A CA 1
ATOM 1968 C C . ILE A 1 251 ? 23.169 -5.870 -28.484 1.00 59.41 251 ILE A C 1
ATOM 1970 O O . ILE A 1 251 ? 24.223 -5.740 -29.105 1.00 59.41 251 ILE A O 1
ATOM 1974 N N . PHE A 1 252 ? 22.226 -4.922 -28.489 1.00 58.78 252 PHE A N 1
ATOM 1975 C CA . PHE A 1 252 ? 22.352 -3.693 -29.279 1.00 58.78 252 PHE A CA 1
ATOM 1976 C C . PHE A 1 252 ? 23.480 -2.777 -28.789 1.00 58.78 252 PHE A C 1
ATOM 1978 O O . PHE A 1 252 ? 24.187 -2.218 -29.626 1.00 58.78 252 PHE A O 1
ATOM 1985 N N . THR A 1 253 ? 23.709 -2.663 -27.473 1.00 59.16 253 THR A N 1
ATOM 1986 C CA . THR A 1 253 ? 24.875 -1.938 -26.940 1.00 59.16 253 THR A CA 1
ATOM 1987 C C . THR A 1 253 ? 26.184 -2.539 -27.451 1.00 59.16 253 THR A C 1
ATOM 1989 O O . THR A 1 253 ? 27.039 -1.798 -27.916 1.00 59.16 253 THR A O 1
ATOM 1992 N N . ILE A 1 254 ? 26.335 -3.867 -27.441 1.00 59.16 254 ILE A N 1
ATOM 1993 C CA . ILE A 1 254 ? 27.563 -4.534 -27.908 1.00 59.16 254 ILE A CA 1
ATOM 1994 C C . ILE A 1 254 ? 27.796 -4.292 -29.411 1.00 59.16 254 ILE A C 1
ATOM 1996 O O . ILE A 1 254 ? 28.903 -3.935 -29.811 1.00 59.16 254 ILE A O 1
ATOM 2000 N N . ILE A 1 255 ? 26.754 -4.428 -30.241 1.00 57.97 255 ILE A N 1
ATOM 2001 C CA . ILE A 1 255 ? 26.841 -4.226 -31.700 1.00 57.97 255 ILE A CA 1
ATOM 2002 C C . ILE A 1 255 ? 27.172 -2.766 -32.051 1.00 57.97 255 ILE A C 1
ATOM 2004 O O . ILE A 1 255 ? 27.994 -2.504 -32.934 1.00 57.97 255 ILE A O 1
ATOM 2008 N N . ILE A 1 256 ? 26.554 -1.802 -31.359 1.00 56.56 256 ILE A N 1
ATOM 2009 C CA . ILE A 1 256 ? 26.775 -0.372 -31.607 1.00 56.56 256 ILE A CA 1
ATOM 2010 C C . ILE A 1 256 ? 28.153 0.062 -31.107 1.00 56.56 256 ILE A C 1
ATOM 2012 O O . ILE A 1 256 ? 28.858 0.740 -31.851 1.00 56.56 256 ILE A O 1
ATOM 2016 N N . THR A 1 257 ? 28.597 -0.398 -29.932 1.00 55.12 257 THR A N 1
ATOM 2017 C CA . THR A 1 257 ? 29.978 -0.184 -29.473 1.00 55.12 257 THR A CA 1
ATOM 2018 C C . THR A 1 257 ? 30.982 -0.751 -30.486 1.00 55.12 257 THR A C 1
ATOM 2020 O O . THR A 1 257 ? 31.931 -0.060 -30.838 1.00 55.12 257 THR A O 1
ATOM 2023 N N . GLY A 1 258 ? 30.738 -1.934 -31.062 1.00 54.47 258 GLY A N 1
ATOM 2024 C CA . GLY A 1 258 ? 31.582 -2.487 -32.133 1.00 54.47 258 GLY A CA 1
ATOM 2025 C C . GLY A 1 258 ? 31.600 -1.649 -33.423 1.00 54.47 258 GLY A C 1
ATOM 2026 O O . GLY A 1 258 ? 32.659 -1.424 -34.004 1.00 54.47 258 GLY A O 1
ATOM 2027 N N . SER A 1 259 ? 30.447 -1.124 -33.850 1.00 55.94 259 SER A N 1
ATOM 2028 C CA . SER A 1 259 ? 30.324 -0.283 -35.060 1.00 55.94 259 SER A CA 1
ATOM 2029 C C . SER A 1 259 ? 31.004 1.082 -34.905 1.00 55.94 259 SER A C 1
ATOM 2031 O O . SER A 1 259 ? 31.540 1.656 -35.848 1.00 55.94 259 SER A O 1
ATOM 2033 N N . VAL A 1 260 ? 30.993 1.605 -33.686 1.00 53.06 260 VAL A N 1
ATOM 2034 C CA . VAL A 1 260 ? 31.617 2.872 -33.308 1.00 53.06 260 VAL A CA 1
ATOM 2035 C C . VAL A 1 260 ? 33.121 2.755 -33.282 1.00 53.06 260 VAL A C 1
ATOM 2037 O O . VAL A 1 260 ? 33.810 3.640 -33.787 1.00 53.06 260 VAL A O 1
ATOM 2040 N N . VAL A 1 261 ? 33.627 1.667 -32.704 1.00 53.41 261 VAL A N 1
ATOM 2041 C CA . VAL A 1 261 ? 35.064 1.464 -32.667 1.00 53.41 261 VAL A CA 1
ATOM 2042 C C . VAL A 1 261 ? 35.584 1.255 -34.092 1.00 53.41 261 VAL A C 1
ATOM 2044 O O . VAL A 1 261 ? 36.631 1.793 -34.400 1.00 53.41 261 VAL A O 1
ATOM 2047 N N . LYS A 1 262 ? 34.797 0.679 -35.013 1.00 52.84 262 LYS A N 1
ATOM 2048 C CA . LYS A 1 262 ? 35.117 0.651 -36.453 1.00 52.84 262 LYS A CA 1
ATOM 2049 C C . LYS A 1 262 ? 35.241 2.048 -37.099 1.00 52.84 262 LYS A C 1
ATOM 2051 O O . LYS A 1 262 ? 36.179 2.290 -37.845 1.00 52.84 262 LYS A O 1
ATOM 2056 N N . ASN A 1 263 ? 34.357 3.001 -36.782 1.00 53.00 263 ASN A N 1
ATOM 2057 C CA . ASN A 1 263 ? 34.480 4.393 -37.270 1.00 53.00 263 ASN A CA 1
ATOM 2058 C C . ASN A 1 263 ? 35.661 5.151 -36.631 1.00 53.00 263 ASN A C 1
ATOM 2060 O O . ASN A 1 263 ? 36.212 6.090 -37.209 1.00 53.00 263 ASN A O 1
ATOM 2064 N N . ILE A 1 264 ? 36.033 4.779 -35.405 1.00 53.09 264 ILE A N 1
ATOM 2065 C CA . ILE A 1 264 ? 37.271 5.227 -34.763 1.00 53.09 264 ILE A CA 1
ATOM 2066 C C . ILE A 1 264 ? 38.486 4.598 -35.469 1.00 53.09 264 ILE A C 1
ATOM 2068 O O . ILE A 1 264 ? 39.477 5.290 -35.705 1.00 53.09 264 ILE A O 1
ATOM 2072 N N . ASP A 1 265 ? 38.376 3.329 -35.859 1.00 50.56 265 ASP A N 1
ATOM 2073 C CA . ASP A 1 265 ? 39.386 2.543 -36.563 1.00 50.56 265 ASP A CA 1
ATOM 2074 C C . ASP A 1 265 ? 39.705 3.128 -37.943 1.00 50.56 265 ASP A C 1
ATOM 2076 O O . ASP A 1 265 ? 40.864 3.191 -38.308 1.00 50.56 265 ASP A O 1
ATOM 2080 N N . ASP A 1 266 ? 38.741 3.706 -38.669 1.00 53.69 266 ASP A N 1
ATOM 2081 C CA . ASP A 1 266 ? 39.019 4.408 -39.940 1.00 53.69 266 ASP A CA 1
ATOM 2082 C C . ASP A 1 266 ? 39.950 5.632 -39.769 1.00 53.69 266 ASP A C 1
ATOM 2084 O O . ASP A 1 266 ? 40.707 5.995 -40.678 1.00 53.69 266 ASP A O 1
ATOM 2088 N N . ARG A 1 267 ? 39.949 6.278 -38.590 1.00 52.34 267 ARG A N 1
ATOM 2089 C CA . ARG A 1 267 ? 40.947 7.310 -38.242 1.00 52.34 267 ARG A CA 1
ATOM 2090 C C . ARG A 1 267 ? 42.285 6.700 -37.833 1.00 52.34 267 ARG A C 1
ATOM 2092 O O . ARG A 1 267 ? 43.317 7.286 -38.159 1.00 52.34 267 ARG A O 1
ATOM 2099 N N . TYR A 1 268 ? 42.270 5.544 -37.172 1.00 51.69 268 TYR A N 1
ATOM 2100 C CA . TYR A 1 268 ? 43.470 4.795 -36.808 1.00 51.69 268 TYR A CA 1
ATOM 2101 C C . TYR A 1 268 ? 44.146 4.127 -37.994 1.00 51.69 268 TYR A C 1
ATOM 2103 O O . TYR A 1 268 ? 45.362 4.163 -38.032 1.00 51.69 268 TYR A O 1
ATOM 2111 N N . GLY A 1 269 ? 43.425 3.597 -38.982 1.00 50.38 269 GLY A N 1
ATOM 2112 C CA . GLY A 1 269 ? 43.980 2.975 -40.182 1.00 50.38 269 GLY A CA 1
ATOM 2113 C C . GLY A 1 269 ? 44.946 3.923 -40.883 1.00 50.38 269 GLY A C 1
ATOM 2114 O O . GLY A 1 269 ? 46.062 3.543 -41.214 1.00 50.38 269 GLY A O 1
ATOM 2115 N N . ARG A 1 270 ? 44.602 5.214 -40.966 1.00 50.66 270 ARG A N 1
ATOM 2116 C CA . ARG A 1 270 ? 45.511 6.242 -41.501 1.00 50.66 270 ARG A CA 1
ATOM 2117 C C . ARG A 1 270 ? 46.799 6.443 -40.685 1.00 50.66 270 ARG A C 1
ATOM 2119 O O . ARG A 1 270 ? 47.808 6.785 -41.282 1.00 50.66 270 ARG A O 1
ATOM 2126 N N . PHE A 1 271 ? 46.784 6.213 -39.369 1.00 48.22 271 PHE A N 1
ATOM 2127 C CA . PHE A 1 271 ? 47.968 6.245 -38.489 1.00 48.22 271 PHE A CA 1
ATOM 2128 C C . PHE A 1 271 ? 48.724 4.897 -38.474 1.00 48.22 271 PHE A C 1
ATOM 2130 O O . PHE A 1 271 ? 49.952 4.854 -38.432 1.00 48.22 271 PHE A O 1
ATOM 2137 N N . MET A 1 272 ? 47.982 3.789 -38.571 1.00 43.84 272 MET A N 1
ATOM 2138 C CA . MET A 1 272 ? 48.433 2.394 -38.612 1.00 43.84 272 MET A CA 1
ATOM 2139 C C . MET A 1 272 ? 49.346 2.138 -39.819 1.00 43.84 272 MET A C 1
ATOM 2141 O O . MET A 1 272 ? 50.276 1.340 -39.723 1.00 43.84 272 MET A O 1
ATOM 2145 N N . PHE A 1 273 ? 49.118 2.861 -40.922 1.00 50.97 273 PHE A N 1
ATOM 2146 C CA . PHE A 1 273 ? 49.897 2.763 -42.158 1.00 50.97 273 PHE A CA 1
ATOM 2147 C C . PHE A 1 273 ? 50.986 3.839 -42.333 1.00 50.97 273 PHE A C 1
ATOM 2149 O O . PHE A 1 273 ? 51.650 3.822 -43.366 1.00 50.97 273 PHE A O 1
ATOM 2156 N N . SER A 1 274 ? 51.205 4.759 -41.378 1.00 53.25 274 SER A N 1
ATOM 2157 C CA . SER A 1 274 ? 52.121 5.898 -41.594 1.00 53.25 274 SER A CA 1
ATOM 2158 C C . SER A 1 274 ? 53.365 5.981 -40.697 1.00 53.25 274 SER A C 1
ATOM 2160 O O . SER A 1 274 ? 54.274 6.718 -41.071 1.00 53.25 274 SER A O 1
ATOM 2162 N N . SER A 1 275 ? 53.459 5.297 -39.542 1.00 54.97 275 SER A N 1
ATOM 2163 C CA . SER A 1 275 ? 54.649 5.468 -38.669 1.00 54.97 275 SER A CA 1
ATOM 2164 C C . SER A 1 275 ? 55.104 4.266 -37.818 1.00 54.97 275 SER A C 1
ATOM 2166 O O . SER A 1 275 ? 56.297 3.983 -37.838 1.00 54.97 275 SER A O 1
ATOM 2168 N N . GLU A 1 276 ? 54.236 3.522 -37.110 1.00 59.84 276 GLU A N 1
ATOM 2169 C CA . GLU A 1 276 ? 54.636 2.332 -36.311 1.00 59.84 276 GLU A CA 1
ATOM 2170 C C . GLU A 1 276 ? 53.492 1.289 -36.155 1.00 59.84 276 GLU A C 1
ATOM 2172 O O . GLU A 1 276 ? 52.665 1.391 -35.240 1.00 59.84 276 GLU A O 1
ATOM 2177 N N . PRO A 1 277 ? 53.427 0.244 -37.003 1.00 58.91 277 PRO A N 1
ATOM 2178 C CA . PRO A 1 277 ? 52.261 -0.646 -37.092 1.00 58.91 277 PRO A CA 1
ATOM 2179 C C . PRO A 1 277 ? 52.000 -1.480 -35.825 1.00 58.91 277 PRO A C 1
ATOM 2181 O O . PRO A 1 277 ? 50.848 -1.695 -35.452 1.00 58.91 277 PRO A O 1
ATOM 2184 N N . THR A 1 278 ? 53.040 -1.911 -35.105 1.00 60.50 278 THR A N 1
ATOM 2185 C CA . THR A 1 278 ? 52.895 -2.737 -33.890 1.00 60.50 278 THR A CA 1
ATOM 2186 C C . THR A 1 278 ? 52.293 -1.964 -32.715 1.00 60.50 278 THR A C 1
ATOM 2188 O O . THR A 1 278 ? 51.413 -2.486 -32.029 1.00 60.50 278 THR A O 1
ATOM 2191 N N . LYS A 1 279 ? 52.698 -0.702 -32.503 1.00 58.25 279 LYS A N 1
ATOM 2192 C CA . LYS A 1 279 ? 52.113 0.157 -31.458 1.00 58.25 279 LYS A CA 1
ATOM 2193 C C . LYS A 1 279 ? 50.666 0.532 -31.790 1.00 58.25 279 LYS A C 1
ATOM 2195 O O . LYS A 1 279 ? 49.833 0.568 -30.887 1.00 58.25 279 LYS A O 1
ATOM 2200 N N . GLY A 1 280 ? 50.350 0.728 -33.074 1.00 58.62 280 GLY A N 1
ATOM 2201 C CA . GLY A 1 280 ? 48.984 0.971 -33.549 1.00 58.62 280 GLY A CA 1
ATOM 2202 C C . GLY A 1 280 ? 48.026 -0.193 -33.269 1.00 58.62 280 GLY A C 1
ATOM 2203 O O . GLY A 1 280 ? 46.939 0.029 -32.740 1.00 58.62 280 GLY A O 1
ATOM 2204 N N . VAL A 1 281 ? 48.449 -1.435 -33.540 1.00 61.16 281 VAL A N 1
ATOM 2205 C CA . VAL A 1 281 ? 47.641 -2.645 -33.283 1.00 61.16 281 VAL A CA 1
ATOM 2206 C C . VAL A 1 281 ? 47.367 -2.842 -31.788 1.00 61.16 281 VAL A C 1
ATOM 2208 O O . VAL A 1 281 ? 46.226 -3.095 -31.399 1.00 61.16 281 VAL A O 1
ATOM 2211 N N . VAL A 1 282 ? 48.384 -2.683 -30.934 1.00 64.44 282 VAL A N 1
ATOM 2212 C CA . VAL A 1 282 ? 48.233 -2.828 -29.473 1.00 64.44 282 VAL A CA 1
ATOM 2213 C C . VAL A 1 282 ? 47.287 -1.767 -28.901 1.00 64.44 282 VAL A C 1
ATOM 2215 O O . VAL A 1 282 ? 46.415 -2.093 -28.092 1.00 64.44 282 VAL A O 1
ATOM 2218 N N . LEU A 1 283 ? 47.412 -0.511 -29.344 1.00 61.62 283 LEU A N 1
ATOM 2219 C CA . LEU A 1 283 ? 46.550 0.582 -28.889 1.00 61.62 283 LEU A CA 1
ATOM 2220 C C . LEU A 1 283 ? 45.099 0.385 -29.355 1.00 61.62 283 LEU A C 1
ATOM 2222 O O . LEU A 1 283 ? 44.174 0.555 -28.561 1.00 61.62 283 LEU A O 1
ATOM 2226 N N . GLY A 1 284 ? 44.907 -0.045 -30.608 1.00 64.00 284 GLY A N 1
ATOM 2227 C CA . GLY A 1 284 ? 43.603 -0.397 -31.165 1.00 64.00 284 GLY A CA 1
ATOM 2228 C C . GLY A 1 284 ? 42.906 -1.457 -30.316 1.00 64.00 284 GLY A C 1
ATOM 2229 O O . GLY A 1 284 ? 41.861 -1.175 -29.730 1.00 64.00 284 GLY A O 1
ATOM 2230 N N . ILE A 1 285 ? 43.523 -2.631 -30.144 1.00 66.88 285 ILE A N 1
ATOM 2231 C CA . ILE A 1 285 ? 42.975 -3.730 -29.326 1.00 66.88 285 ILE A CA 1
ATOM 2232 C C . ILE A 1 285 ? 42.663 -3.262 -27.893 1.00 66.88 285 ILE A C 1
ATOM 2234 O O . ILE A 1 285 ? 41.592 -3.568 -27.365 1.00 66.88 285 ILE A O 1
ATOM 2238 N N . GLY A 1 286 ? 43.551 -2.475 -27.277 1.00 69.50 286 GLY A N 1
ATOM 2239 C CA . GLY A 1 286 ? 43.338 -1.911 -25.943 1.00 69.50 286 GLY A CA 1
ATOM 2240 C C . GLY A 1 286 ? 42.086 -1.031 -25.851 1.00 69.50 286 GLY A C 1
ATOM 2241 O O . GLY A 1 286 ? 41.300 -1.178 -24.915 1.00 69.50 286 GLY A O 1
ATOM 2242 N N . THR A 1 287 ? 41.845 -0.167 -26.842 1.00 67.50 287 THR A N 1
ATOM 2243 C CA . THR A 1 287 ? 40.648 0.694 -26.867 1.00 67.50 287 THR A CA 1
ATOM 2244 C C . THR A 1 287 ? 39.347 -0.107 -27.007 1.00 67.50 287 THR A C 1
ATOM 2246 O O . THR A 1 287 ? 38.385 0.173 -26.287 1.00 67.50 287 THR A O 1
ATOM 2249 N N . TYR A 1 288 ? 39.328 -1.150 -27.852 1.00 68.81 288 TYR A N 1
ATOM 2250 C CA . TYR A 1 288 ? 38.188 -2.067 -27.988 1.00 68.81 288 TYR A CA 1
ATOM 2251 C C . TYR A 1 288 ? 37.874 -2.760 -26.653 1.00 68.81 288 TYR A C 1
ATOM 2253 O O . TYR A 1 288 ? 36.718 -2.794 -26.225 1.00 68.81 288 TYR A O 1
ATOM 2261 N N . LEU A 1 289 ? 38.898 -3.280 -25.968 1.00 73.31 289 LEU A N 1
ATOM 2262 C CA . LEU A 1 289 ? 38.733 -3.967 -24.685 1.00 73.31 289 LEU A CA 1
ATOM 2263 C C . LEU A 1 289 ? 38.186 -3.034 -23.597 1.00 73.31 289 LEU A C 1
ATOM 2265 O O . LEU A 1 289 ? 37.243 -3.403 -22.896 1.00 73.31 289 LEU A O 1
ATOM 2269 N N . ILE A 1 290 ? 38.714 -1.811 -23.490 1.00 74.06 290 ILE A N 1
ATOM 2270 C CA . ILE A 1 290 ? 38.238 -0.812 -22.519 1.00 74.06 290 ILE A CA 1
ATOM 2271 C C . ILE A 1 290 ? 36.764 -0.461 -22.780 1.00 74.06 290 ILE A C 1
ATOM 2273 O O . ILE A 1 290 ? 35.960 -0.458 -21.845 1.00 74.06 290 ILE A O 1
ATOM 2277 N N . ALA A 1 291 ? 36.377 -0.232 -24.040 1.00 70.88 291 ALA A N 1
ATOM 2278 C CA . ALA A 1 291 ? 34.997 0.090 -24.409 1.00 70.88 291 ALA A CA 1
ATOM 2279 C C . ALA A 1 291 ? 34.006 -1.026 -24.030 1.00 70.88 291 ALA A C 1
ATOM 2281 O O . ALA A 1 291 ? 32.904 -0.758 -23.537 1.00 70.88 291 ALA A O 1
ATOM 2282 N N . ILE A 1 292 ? 34.405 -2.285 -24.236 1.00 73.31 292 ILE A N 1
ATOM 2283 C CA . ILE A 1 292 ? 33.610 -3.463 -23.870 1.00 73.31 292 ILE A CA 1
ATOM 2284 C C . ILE A 1 292 ? 33.443 -3.540 -22.348 1.00 73.31 292 ILE A C 1
ATOM 2286 O O . ILE A 1 292 ? 32.317 -3.686 -21.867 1.00 73.31 292 ILE A O 1
ATOM 2290 N N . ILE A 1 293 ? 34.532 -3.394 -21.587 1.00 78.12 293 ILE A N 1
ATOM 2291 C CA . ILE A 1 293 ? 34.511 -3.457 -20.118 1.00 78.12 293 ILE A CA 1
ATOM 2292 C C . ILE A 1 293 ? 33.592 -2.372 -19.537 1.00 78.12 293 ILE A C 1
ATOM 2294 O O . ILE A 1 293 ? 32.723 -2.680 -18.716 1.00 78.12 293 ILE A O 1
ATOM 2298 N N . LEU A 1 294 ? 33.717 -1.123 -20.002 1.00 75.25 294 LEU A N 1
ATOM 2299 C CA . LEU A 1 294 ? 32.869 -0.009 -19.556 1.00 75.25 294 LEU A CA 1
ATOM 2300 C C . LEU A 1 294 ? 31.390 -0.247 -19.886 1.00 75.25 294 LEU A C 1
ATOM 2302 O O . LEU A 1 294 ? 30.519 -0.032 -19.040 1.00 75.25 294 LEU A O 1
ATOM 2306 N N . SER A 1 295 ? 31.096 -0.764 -21.082 1.00 73.38 295 SER A N 1
ATOM 2307 C CA . SER A 1 295 ? 29.725 -1.100 -21.487 1.00 73.38 295 SER A CA 1
ATOM 2308 C C . SER A 1 295 ? 29.107 -2.163 -20.567 1.00 73.38 295 SER A C 1
ATOM 2310 O O . SER A 1 295 ? 27.975 -2.004 -20.105 1.00 73.38 295 SER A O 1
ATOM 2312 N N . ILE A 1 296 ? 29.855 -3.226 -20.243 1.00 76.19 296 ILE A N 1
ATOM 2313 C CA . ILE A 1 296 ? 29.410 -4.292 -19.328 1.00 76.19 296 ILE A CA 1
ATOM 2314 C C . ILE A 1 296 ? 29.149 -3.738 -17.921 1.00 76.19 296 ILE A C 1
ATOM 2316 O O . ILE A 1 296 ? 28.139 -4.085 -17.294 1.00 76.19 296 ILE A O 1
ATOM 2320 N N . LEU A 1 297 ? 30.025 -2.861 -17.426 1.00 79.38 297 LEU A N 1
ATOM 2321 C CA . LEU A 1 297 ? 29.882 -2.234 -16.114 1.00 79.38 297 LEU A CA 1
ATOM 2322 C C . LEU A 1 297 ? 28.610 -1.374 -16.035 1.00 79.38 297 LEU A C 1
ATOM 2324 O O . LEU A 1 297 ? 27.805 -1.552 -15.116 1.00 79.38 297 LEU A O 1
ATOM 2328 N N . LEU A 1 298 ? 28.380 -0.504 -17.025 1.00 75.75 298 LEU A N 1
ATOM 2329 C CA . LEU A 1 298 ? 27.189 0.351 -17.104 1.00 75.75 298 LEU A CA 1
ATOM 2330 C C . LEU A 1 298 ? 25.893 -0.472 -17.144 1.00 75.75 298 LEU A C 1
ATOM 2332 O O . LEU A 1 298 ? 24.945 -0.186 -16.408 1.00 75.75 298 LEU A O 1
ATOM 2336 N N . ILE A 1 299 ? 25.867 -1.541 -17.945 1.00 73.94 299 ILE A N 1
ATOM 2337 C CA . ILE A 1 299 ? 24.737 -2.479 -18.025 1.00 73.94 299 ILE A CA 1
ATOM 2338 C C . ILE A 1 299 ? 24.465 -3.137 -16.666 1.00 73.94 299 ILE A C 1
ATOM 2340 O O . ILE A 1 299 ? 23.305 -3.289 -16.260 1.00 73.94 299 ILE A O 1
ATOM 2344 N N . SER A 1 300 ? 25.519 -3.553 -15.965 1.00 78.38 300 SER A N 1
ATOM 2345 C CA . SER A 1 300 ? 25.416 -4.229 -14.669 1.00 78.38 300 SER A CA 1
ATOM 2346 C C . SER A 1 300 ? 24.832 -3.298 -13.606 1.00 78.38 300 SER A C 1
ATOM 2348 O O . SER A 1 300 ? 23.892 -3.675 -12.900 1.00 78.38 300 SER A O 1
ATOM 2350 N N . ILE A 1 301 ? 25.303 -2.049 -13.562 1.00 77.50 301 ILE A N 1
ATOM 2351 C CA . ILE A 1 301 ? 24.791 -1.012 -12.659 1.00 77.50 301 ILE A CA 1
ATOM 2352 C C . ILE A 1 301 ? 23.326 -0.680 -12.967 1.00 77.50 301 ILE A C 1
ATOM 2354 O O . ILE A 1 301 ? 22.494 -0.645 -12.058 1.00 77.50 301 ILE A O 1
ATOM 2358 N N . ALA A 1 302 ? 22.968 -0.492 -14.238 1.00 75.56 302 ALA A N 1
ATOM 2359 C CA . ALA A 1 302 ? 21.587 -0.194 -14.609 1.00 75.56 302 ALA A CA 1
ATOM 2360 C C . ALA A 1 302 ? 20.633 -1.360 -14.282 1.00 75.56 302 ALA A C 1
ATOM 2362 O O . ALA A 1 302 ? 19.504 -1.147 -13.829 1.00 75.56 302 ALA A O 1
ATOM 2363 N N . SER A 1 303 ? 21.106 -2.603 -14.427 1.00 76.81 303 SER A N 1
ATOM 2364 C CA . SER A 1 303 ? 20.362 -3.802 -14.021 1.00 76.81 303 SER A CA 1
ATOM 2365 C C . SER A 1 303 ? 20.119 -3.834 -12.506 1.00 76.81 303 SER A C 1
ATOM 2367 O O . SER A 1 303 ? 19.020 -4.172 -12.065 1.00 76.81 303 SER A O 1
ATOM 2369 N N . TYR A 1 304 ? 21.117 -3.453 -11.703 1.00 81.50 304 TYR A N 1
ATOM 2370 C CA . TYR A 1 304 ? 20.987 -3.336 -10.249 1.00 81.50 304 TYR A CA 1
ATOM 2371 C C . TYR A 1 304 ? 19.956 -2.269 -9.846 1.00 81.50 304 TYR A C 1
ATOM 2373 O O . TYR A 1 304 ? 19.042 -2.559 -9.071 1.00 81.50 304 TYR A O 1
ATOM 2381 N N . LEU A 1 305 ? 20.049 -1.065 -10.422 1.00 77.06 305 LEU A N 1
ATOM 2382 C CA . LEU A 1 305 ? 19.107 0.034 -10.169 1.00 77.06 305 LEU A CA 1
ATOM 2383 C C . LEU A 1 305 ? 17.669 -0.364 -10.518 1.00 77.06 305 LEU A C 1
ATOM 2385 O O . LEU A 1 305 ? 16.743 -0.129 -9.745 1.00 77.06 305 LEU A O 1
ATOM 2389 N N . THR A 1 306 ? 17.488 -1.052 -11.643 1.00 76.56 306 THR A N 1
ATOM 2390 C CA . THR A 1 306 ? 16.179 -1.549 -12.079 1.00 76.56 306 THR A CA 1
ATOM 2391 C C . THR A 1 306 ? 15.568 -2.528 -11.075 1.00 76.56 306 THR A C 1
ATOM 2393 O O . THR A 1 306 ? 14.378 -2.440 -10.774 1.00 76.56 306 THR A O 1
ATOM 2396 N N . ARG A 1 307 ? 16.368 -3.439 -10.502 1.00 81.25 307 ARG A N 1
ATOM 2397 C CA . ARG A 1 307 ? 15.888 -4.354 -9.453 1.00 81.25 307 ARG A CA 1
ATOM 2398 C C . ARG A 1 307 ? 15.416 -3.593 -8.216 1.00 81.25 307 ARG A C 1
ATOM 2400 O O . ARG A 1 307 ? 14.350 -3.910 -7.700 1.00 81.25 307 ARG A O 1
ATOM 2407 N N . LYS A 1 308 ? 16.152 -2.563 -7.787 1.00 82.44 308 LYS A N 1
ATOM 2408 C CA . LYS A 1 308 ? 15.731 -1.693 -6.676 1.00 82.44 308 LYS A CA 1
ATOM 2409 C C . LYS A 1 308 ? 14.422 -0.958 -6.965 1.00 82.44 308 LYS A C 1
ATOM 2411 O O . LYS A 1 308 ? 13.540 -0.922 -6.114 1.00 82.44 308 LYS A O 1
ATOM 2416 N N . ILE A 1 309 ? 14.260 -0.437 -8.182 1.00 82.19 309 ILE A N 1
ATOM 2417 C CA . ILE A 1 309 ? 13.020 0.223 -8.622 1.00 82.19 309 ILE A CA 1
ATOM 2418 C C . ILE A 1 309 ? 11.832 -0.747 -8.562 1.00 82.19 309 ILE A C 1
ATOM 2420 O O . ILE A 1 309 ? 10.752 -0.376 -8.098 1.00 82.19 309 ILE A O 1
ATOM 2424 N N . LEU A 1 310 ? 12.025 -1.995 -9.002 1.00 81.44 310 LEU A N 1
ATOM 2425 C CA . LEU A 1 310 ? 11.009 -3.051 -8.940 1.00 81.44 310 LEU A CA 1
ATOM 2426 C C . LEU A 1 310 ? 10.704 -3.517 -7.507 1.00 81.44 310 LEU A C 1
ATOM 2428 O O . LEU A 1 310 ? 9.580 -3.948 -7.254 1.00 81.44 310 LEU A O 1
ATOM 2432 N N . ALA A 1 311 ? 11.639 -3.355 -6.574 1.00 82.31 311 ALA A N 1
ATOM 2433 C CA . ALA A 1 311 ? 11.470 -3.668 -5.156 1.00 82.31 311 ALA A CA 1
ATOM 2434 C C . ALA A 1 311 ? 10.860 -2.526 -4.312 1.00 82.31 311 ALA A C 1
ATOM 2436 O O . ALA A 1 311 ? 10.788 -2.663 -3.100 1.00 82.31 311 ALA A O 1
ATOM 2437 N N . GLU A 1 312 ? 10.424 -1.417 -4.925 1.00 82.38 312 GLU A N 1
ATOM 2438 C CA . GLU A 1 312 ? 9.859 -0.247 -4.214 1.00 82.38 312 GLU A CA 1
ATOM 2439 C C . GLU A 1 312 ? 10.825 0.476 -3.274 1.00 82.38 312 GLU A C 1
ATOM 2441 O O . GLU A 1 312 ? 10.401 1.111 -2.315 1.00 82.38 312 GLU A O 1
ATOM 2446 N N . ASP A 1 313 ? 12.119 0.462 -3.597 1.00 83.50 313 ASP A N 1
ATOM 2447 C CA . ASP A 1 313 ? 13.114 1.250 -2.870 1.00 83.50 313 ASP A CA 1
ATOM 2448 C C . ASP A 1 313 ? 12.762 2.751 -2.880 1.00 83.50 313 ASP A C 1
ATOM 2450 O O . ASP A 1 313 ? 12.599 3.363 -3.946 1.00 83.50 313 ASP A O 1
ATOM 2454 N N . GLU A 1 314 ? 12.684 3.350 -1.689 1.00 80.25 314 GLU A N 1
ATOM 2455 C CA . GLU A 1 314 ? 12.214 4.723 -1.463 1.00 80.25 314 GLU A CA 1
ATOM 2456 C C . GLU A 1 314 ? 12.991 5.759 -2.285 1.00 80.25 314 GLU A C 1
ATOM 2458 O O . GLU A 1 314 ? 12.419 6.701 -2.843 1.00 80.25 314 GLU A O 1
ATOM 2463 N N . ASN A 1 315 ? 14.296 5.531 -2.452 1.00 79.50 315 ASN A N 1
ATOM 2464 C CA . ASN A 1 315 ? 15.202 6.413 -3.190 1.00 79.50 315 ASN A CA 1
ATOM 2465 C C . ASN A 1 315 ? 14.883 6.503 -4.694 1.00 79.50 315 ASN A C 1
ATOM 2467 O O . ASN A 1 315 ? 15.323 7.433 -5.375 1.00 79.50 315 ASN A O 1
ATOM 2471 N N . ASN A 1 316 ? 14.122 5.544 -5.229 1.00 75.50 316 ASN A N 1
ATOM 2472 C CA . ASN A 1 316 ? 13.888 5.383 -6.662 1.00 75.50 316 ASN A CA 1
ATOM 2473 C C . ASN A 1 316 ? 12.395 5.375 -7.048 1.00 75.50 316 ASN A C 1
ATOM 2475 O O . ASN A 1 316 ? 12.039 5.082 -8.197 1.00 75.50 316 ASN A O 1
ATOM 2479 N N . LEU A 1 317 ? 11.512 5.772 -6.123 1.00 81.12 317 LEU A N 1
ATOM 2480 C CA . LEU A 1 317 ? 10.061 5.787 -6.333 1.00 81.12 317 LEU A CA 1
ATOM 2481 C C . LEU A 1 317 ? 9.617 6.670 -7.505 1.00 81.12 317 LEU A C 1
ATOM 2483 O O . LEU A 1 317 ? 8.599 6.373 -8.126 1.00 81.12 317 LEU A O 1
ATOM 2487 N N . THR A 1 318 ? 10.357 7.727 -7.852 1.00 82.56 318 THR A N 1
ATOM 2488 C CA . THR A 1 318 ? 9.991 8.640 -8.950 1.00 82.56 318 THR A CA 1
ATOM 2489 C C . THR A 1 318 ? 9.886 7.916 -10.293 1.00 82.56 318 THR A C 1
ATOM 2491 O O . THR A 1 318 ? 8.878 8.055 -10.987 1.00 82.56 318 THR A O 1
ATOM 2494 N N . ILE A 1 319 ? 10.889 7.102 -10.646 1.00 81.31 319 ILE A N 1
ATOM 2495 C CA . ILE A 1 319 ? 10.899 6.354 -11.914 1.00 81.31 319 ILE A CA 1
ATOM 2496 C C . ILE A 1 319 ? 9.787 5.308 -11.902 1.00 81.31 319 ILE A C 1
ATOM 2498 O O . ILE A 1 319 ? 9.053 5.175 -12.881 1.00 81.31 319 ILE A O 1
ATOM 2502 N N . ARG A 1 320 ? 9.609 4.611 -10.773 1.00 83.62 320 ARG A N 1
ATOM 2503 C CA . ARG A 1 320 ? 8.537 3.624 -10.619 1.00 83.62 320 ARG A CA 1
ATOM 2504 C C . ARG A 1 320 ? 7.159 4.256 -10.807 1.00 83.62 320 ARG A C 1
ATOM 2506 O O . ARG A 1 320 ? 6.358 3.747 -11.582 1.00 83.62 320 ARG A O 1
ATOM 2513 N N . ARG A 1 321 ? 6.882 5.370 -10.124 1.00 86.00 321 ARG A N 1
ATOM 2514 C CA . ARG A 1 321 ? 5.601 6.090 -10.203 1.00 86.00 321 ARG A CA 1
ATOM 2515 C C . ARG A 1 321 ? 5.323 6.569 -11.622 1.00 86.00 321 ARG A C 1
ATOM 2517 O O . ARG A 1 321 ? 4.194 6.429 -12.081 1.00 86.00 321 ARG A O 1
ATOM 2524 N N . LEU A 1 322 ? 6.335 7.077 -12.328 1.00 86.44 322 LEU A N 1
ATOM 2525 C CA . LEU A 1 322 ? 6.211 7.451 -13.738 1.00 86.44 322 LEU A CA 1
ATOM 2526 C C . LEU A 1 322 ? 5.887 6.234 -14.617 1.00 86.44 322 LEU A C 1
ATOM 2528 O O . LEU A 1 322 ? 4.969 6.294 -15.432 1.00 86.44 322 LEU A O 1
ATOM 2532 N N . ALA A 1 323 ? 6.589 5.117 -14.415 1.00 85.69 323 ALA A N 1
ATOM 2533 C CA . ALA A 1 323 ? 6.351 3.881 -15.151 1.00 85.69 323 ALA A CA 1
ATOM 2534 C C . ALA A 1 323 ? 4.942 3.327 -14.910 1.00 85.69 323 ALA A C 1
ATOM 2536 O O . ALA A 1 323 ? 4.249 2.994 -15.862 1.00 85.69 323 ALA A O 1
ATOM 2537 N N . VAL A 1 324 ? 4.478 3.292 -13.659 1.00 89.06 324 VAL A N 1
ATOM 2538 C CA . VAL A 1 324 ? 3.107 2.893 -13.304 1.00 89.06 324 VAL A CA 1
ATOM 2539 C C . VAL A 1 324 ? 2.082 3.877 -13.877 1.00 89.06 324 VAL A C 1
ATOM 2541 O O . VAL A 1 324 ? 1.033 3.464 -14.367 1.00 89.06 324 VAL A O 1
ATOM 2544 N N . ALA A 1 325 ? 2.387 5.179 -13.890 1.00 89.00 325 ALA A N 1
ATOM 2545 C CA . ALA A 1 325 ? 1.515 6.190 -14.476 1.00 89.00 325 ALA A CA 1
ATOM 2546 C C . ALA A 1 325 ? 1.307 5.973 -15.979 1.00 89.00 325 ALA A C 1
ATOM 2548 O O . ALA A 1 325 ? 0.158 5.958 -16.420 1.00 89.00 325 ALA A O 1
ATOM 2549 N N . ILE A 1 326 ? 2.396 5.773 -16.730 1.00 86.81 326 ILE A N 1
ATOM 2550 C CA . ILE A 1 326 ? 2.383 5.447 -18.164 1.00 86.81 326 ILE A CA 1
ATOM 2551 C C . ILE A 1 326 ? 1.729 4.080 -18.389 1.00 86.81 326 ILE A C 1
ATOM 2553 O O . ILE A 1 326 ? 0.870 3.926 -19.252 1.00 86.81 326 ILE A O 1
ATOM 2557 N N . GLY A 1 327 ? 2.091 3.102 -17.562 1.00 85.19 327 GLY A N 1
ATOM 2558 C CA . GLY A 1 327 ? 1.629 1.723 -17.610 1.00 85.19 327 GLY A CA 1
ATOM 2559 C C . GLY A 1 327 ? 0.156 1.521 -17.257 1.00 85.19 327 GLY A C 1
ATOM 2560 O O . GLY A 1 327 ? -0.325 0.405 -17.400 1.00 85.19 327 GLY A O 1
ATOM 2561 N N . ALA A 1 328 ? -0.569 2.556 -16.835 1.00 89.69 328 ALA A N 1
ATOM 2562 C CA . ALA A 1 328 ? -2.026 2.515 -16.699 1.00 89.69 328 ALA A CA 1
ATOM 2563 C C . ALA A 1 328 ? -2.757 3.365 -17.754 1.00 89.69 328 ALA A C 1
ATOM 2565 O O . ALA A 1 328 ? -3.986 3.375 -17.775 1.00 89.69 328 ALA A O 1
ATOM 2566 N N . ILE A 1 329 ? -2.049 4.087 -18.637 1.00 88.56 329 ILE A N 1
ATOM 2567 C CA . ILE A 1 329 ? -2.694 4.887 -19.691 1.00 88.56 329 ILE A CA 1
ATOM 2568 C C . ILE A 1 329 ? -3.461 3.955 -20.630 1.00 88.56 329 ILE A C 1
ATOM 2570 O O . ILE A 1 329 ? -2.897 3.045 -21.233 1.00 88.56 329 ILE A O 1
ATOM 2574 N N . GLY A 1 330 ? -4.767 4.194 -20.750 1.00 85.75 330 GLY A N 1
ATOM 2575 C CA . GLY A 1 330 ? -5.675 3.367 -21.542 1.00 85.75 330 GLY A CA 1
ATOM 2576 C C . GLY A 1 330 ? -6.079 2.047 -20.876 1.00 85.75 330 GLY A C 1
ATOM 2577 O O . GLY A 1 330 ? -6.980 1.382 -21.378 1.00 85.75 330 GLY A O 1
ATOM 2578 N N . GLY A 1 331 ? -5.472 1.666 -19.751 1.00 92.75 331 GLY A N 1
ATOM 2579 C CA . GLY A 1 331 ? -5.911 0.504 -18.984 1.00 92.75 331 GLY A CA 1
ATOM 2580 C C . GLY A 1 331 ? -7.280 0.713 -18.326 1.00 92.75 331 GLY A C 1
ATOM 2581 O O . GLY A 1 331 ? -7.976 1.698 -18.577 1.00 92.75 331 GLY A O 1
ATOM 2582 N N . THR A 1 332 ? -7.686 -0.232 -17.483 1.00 96.88 332 THR A N 1
ATOM 2583 C CA . THR A 1 332 ? -8.957 -0.134 -16.752 1.00 96.88 332 THR A CA 1
ATOM 2584 C C . THR A 1 332 ? -8.905 1.028 -15.754 1.00 96.88 332 THR A C 1
ATOM 2586 O O . THR A 1 332 ? -7.933 1.170 -15.014 1.00 96.88 332 THR A O 1
ATOM 2589 N N . SER A 1 333 ? -9.938 1.869 -15.715 1.00 97.75 333 SER A N 1
ATOM 2590 C CA . SER A 1 333 ? -9.981 3.042 -14.831 1.00 97.75 333 SER A CA 1
ATOM 2591 C C . SER A 1 333 ? -11.124 2.934 -13.835 1.00 97.75 333 SER A C 1
ATOM 2593 O O . SER A 1 333 ? -12.276 2.923 -14.247 1.00 97.75 333 SER A O 1
ATOM 2595 N N . PHE A 1 334 ? -10.802 2.948 -12.546 1.00 98.38 334 PHE A N 1
ATOM 2596 C CA . PHE A 1 334 ? -11.705 3.190 -11.415 1.00 98.38 334 PHE A CA 1
ATOM 2597 C C . PHE A 1 334 ? -11.447 4.566 -10.786 1.00 98.38 334 PHE A C 1
ATOM 2599 O O . PHE A 1 334 ? -11.743 4.800 -9.616 1.00 98.38 334 PHE A O 1
ATOM 2606 N N . LYS A 1 335 ? -10.840 5.490 -11.540 1.00 97.75 335 LYS A N 1
ATOM 2607 C CA . LYS A 1 335 ? -10.493 6.816 -11.033 1.00 97.75 335 LYS A CA 1
ATOM 2608 C C . LYS A 1 335 ? -11.738 7.509 -10.471 1.00 97.75 335 LYS A C 1
ATOM 2610 O O . LYS A 1 335 ? -12.735 7.638 -11.180 1.00 97.75 335 LYS A O 1
ATOM 2615 N N . ASN A 1 336 ? -11.657 8.006 -9.239 1.00 97.81 336 ASN A N 1
ATOM 2616 C CA . ASN A 1 336 ? -12.757 8.698 -8.559 1.00 97.81 336 ASN A CA 1
ATOM 2617 C C . ASN A 1 336 ? -14.056 7.868 -8.447 1.00 97.81 336 ASN A C 1
ATOM 2619 O O . ASN A 1 336 ? -15.135 8.430 -8.296 1.00 97.81 336 ASN A O 1
ATOM 2623 N N . ALA A 1 337 ? -13.980 6.541 -8.587 1.00 98.50 337 ALA A N 1
ATOM 2624 C CA . ALA A 1 337 ? -15.125 5.663 -8.387 1.00 98.50 337 ALA A CA 1
ATOM 2625 C C . ALA A 1 337 ? -15.380 5.442 -6.891 1.00 98.50 337 ALA A C 1
ATOM 2627 O O . ALA A 1 337 ? -14.445 5.439 -6.085 1.00 98.50 337 ALA A O 1
ATOM 2628 N N . ASN A 1 338 ? -16.638 5.206 -6.529 1.00 98.62 338 ASN A N 1
ATOM 2629 C CA . ASN A 1 338 ? -16.982 4.748 -5.191 1.00 98.62 338 ASN A CA 1
ATOM 2630 C C . ASN A 1 338 ? -16.895 3.218 -5.140 1.00 98.62 338 ASN A C 1
ATOM 2632 O O . ASN A 1 338 ? -17.770 2.554 -5.688 1.00 98.62 338 ASN A O 1
ATOM 2636 N N . LEU A 1 339 ? -15.844 2.670 -4.526 1.00 98.56 339 LEU A N 1
ATOM 2637 C CA . LEU A 1 339 ? -15.590 1.227 -4.411 1.00 98.56 339 LEU A CA 1
ATOM 2638 C C . LEU A 1 339 ? -15.901 0.689 -3.006 1.00 98.56 339 LEU A C 1
ATOM 2640 O O . LEU A 1 339 ? -15.360 -0.348 -2.601 1.00 98.56 339 LEU A O 1
ATOM 2644 N N . THR A 1 340 ? -16.741 1.397 -2.242 1.00 98.56 340 THR A N 1
ATOM 2645 C CA . THR A 1 340 ? -17.122 0.956 -0.900 1.00 98.56 340 THR A CA 1
ATOM 2646 C C . THR A 1 340 ? -17.665 -0.473 -0.939 1.00 98.56 340 THR A C 1
ATOM 2648 O O . THR A 1 340 ? -18.538 -0.765 -1.749 1.00 98.56 340 THR A O 1
ATOM 2651 N N . GLU A 1 341 ? -17.136 -1.377 -0.114 1.00 98.19 341 GLU A N 1
ATOM 2652 C CA . GLU A 1 341 ? -17.545 -2.798 -0.063 1.00 98.19 341 GLU A CA 1
ATOM 2653 C C . GLU A 1 341 ? -17.396 -3.590 -1.383 1.00 98.19 341 GLU A C 1
ATOM 2655 O O . GLU A 1 341 ? -17.870 -4.720 -1.500 1.00 98.19 341 GLU A O 1
ATOM 2660 N N . THR A 1 342 ? -16.712 -3.050 -2.395 1.00 98.62 342 THR A N 1
ATOM 2661 C CA . THR A 1 342 ? -16.473 -3.763 -3.656 1.00 98.62 342 THR A CA 1
ATOM 2662 C C . THR A 1 342 ? -15.569 -4.985 -3.438 1.00 98.62 342 THR A C 1
ATOM 2664 O O . THR A 1 342 ? -14.613 -4.947 -2.660 1.00 98.62 342 THR A O 1
ATOM 2667 N N . ASN A 1 343 ? -15.813 -6.075 -4.167 1.00 98.62 343 ASN A N 1
ATOM 2668 C CA . ASN A 1 343 ? -15.011 -7.297 -4.080 1.00 98.62 343 ASN A CA 1
ATOM 2669 C C . ASN A 1 343 ? -14.066 -7.468 -5.281 1.00 98.62 343 ASN A C 1
ATOM 2671 O O . ASN A 1 343 ? -14.522 -7.763 -6.378 1.00 98.62 343 ASN A O 1
ATOM 2675 N N . PHE A 1 344 ? -12.750 -7.381 -5.074 1.00 98.69 344 PHE A N 1
ATOM 2676 C CA . PHE A 1 344 ? -11.709 -7.660 -6.078 1.00 98.69 344 PHE A CA 1
ATOM 2677 C C . PHE A 1 344 ? -10.970 -8.985 -5.841 1.00 98.69 344 PHE A C 1
ATOM 2679 O O . PHE A 1 344 ? -9.856 -9.182 -6.333 1.00 98.69 344 PHE A O 1
ATOM 2686 N N . SER A 1 345 ? -11.558 -9.915 -5.090 1.00 98.25 345 SER A N 1
ATOM 2687 C CA . SER A 1 345 ? -10.870 -11.155 -4.731 1.00 98.25 345 SER A CA 1
ATOM 2688 C C . SER A 1 345 ? -10.449 -11.953 -5.966 1.00 98.25 345 SER A C 1
ATOM 2690 O O . SER A 1 345 ? -11.268 -12.239 -6.839 1.00 98.25 345 SER A O 1
ATOM 2692 N N . ASN A 1 346 ? -9.179 -12.357 -6.034 1.00 97.75 346 ASN A N 1
ATOM 2693 C CA . ASN A 1 346 ? -8.578 -13.058 -7.182 1.00 97.75 346 ASN A CA 1
ATOM 2694 C C . ASN A 1 346 ? -8.636 -12.289 -8.523 1.00 97.75 346 ASN A C 1
ATOM 2696 O O . ASN A 1 346 ? -8.415 -12.882 -9.579 1.00 97.75 346 ASN A O 1
ATOM 2700 N N . ALA A 1 347 ? -8.963 -10.994 -8.525 1.00 97.69 347 ALA A N 1
ATOM 2701 C CA . ALA A 1 347 ? -8.968 -10.197 -9.747 1.00 97.69 347 ALA A CA 1
ATOM 2702 C C . ALA A 1 347 ? -7.536 -9.903 -10.219 1.00 97.69 347 ALA A C 1
ATOM 2704 O O . ALA A 1 347 ? -6.625 -9.705 -9.414 1.00 97.69 347 ALA A O 1
ATOM 2705 N N . CYS A 1 348 ? -7.339 -9.808 -11.532 1.00 94.88 348 CYS A N 1
ATOM 2706 C CA . CYS A 1 348 ? -6.088 -9.334 -12.117 1.00 94.88 348 CYS A CA 1
ATOM 2707 C C . CYS A 1 348 ? -6.190 -7.821 -12.341 1.00 94.88 348 CYS A C 1
ATOM 2709 O O . CYS A 1 348 ? -6.894 -7.383 -13.247 1.00 94.88 348 CYS A O 1
ATOM 2711 N N . LEU A 1 349 ? -5.489 -7.019 -11.533 1.00 94.19 349 LEU A N 1
ATOM 2712 C CA . LEU A 1 349 ? -5.603 -5.548 -11.490 1.00 94.19 349 LEU A CA 1
ATOM 2713 C C . LEU A 1 349 ? -4.441 -4.821 -12.168 1.00 94.19 349 LEU A C 1
ATOM 2715 O O . LEU A 1 349 ? -4.062 -3.696 -11.833 1.00 94.19 349 LEU A O 1
ATOM 2719 N N . LYS A 1 350 ? -3.858 -5.481 -13.160 1.00 88.19 350 LYS A N 1
ATOM 2720 C CA . LYS A 1 350 ? -2.749 -4.957 -13.946 1.00 88.19 350 LYS A CA 1
ATOM 2721 C C . LYS A 1 350 ? -3.147 -3.652 -14.628 1.00 88.19 350 LYS A C 1
ATOM 2723 O O . LYS A 1 350 ? -4.275 -3.530 -15.093 1.00 88.19 350 LYS A O 1
ATOM 2728 N N . SER A 1 351 ? -2.230 -2.685 -14.719 1.00 90.62 351 SER A N 1
ATOM 2729 C CA . SER A 1 351 ? -2.448 -1.449 -15.491 1.00 90.62 351 SER A CA 1
ATOM 2730 C C . SER A 1 351 ? -3.765 -0.736 -15.154 1.00 90.62 351 SER A C 1
ATOM 2732 O O . SER A 1 351 ? -4.457 -0.257 -16.048 1.00 90.62 351 SER A O 1
ATOM 2734 N N . THR A 1 352 ? -4.136 -0.718 -13.873 1.00 95.44 352 THR A N 1
ATOM 2735 C CA . THR A 1 352 ? -5.425 -0.192 -13.409 1.00 95.44 352 THR A CA 1
ATOM 2736 C C . THR A 1 352 ? -5.243 1.129 -12.661 1.00 95.44 352 THR A C 1
ATOM 2738 O O . THR A 1 352 ? -4.248 1.312 -11.956 1.00 95.44 352 THR A O 1
ATOM 2741 N N . ASP A 1 353 ? -6.175 2.069 -12.826 1.00 97.00 353 ASP A N 1
ATOM 2742 C CA . ASP A 1 353 ? -6.155 3.376 -12.156 1.00 97.00 353 ASP A CA 1
ATOM 2743 C C . ASP A 1 353 ? -7.213 3.473 -11.050 1.00 97.00 353 ASP A C 1
ATOM 2745 O O . ASP A 1 353 ? -8.401 3.469 -11.343 1.00 97.00 353 ASP A O 1
ATOM 2749 N N . PHE A 1 354 ? -6.778 3.602 -9.796 1.00 97.75 354 PHE A N 1
ATOM 2750 C CA . PHE A 1 354 ? -7.613 3.761 -8.598 1.00 97.75 354 PHE A CA 1
ATOM 2751 C C . PHE A 1 354 ? -7.481 5.153 -7.967 1.00 97.75 354 PHE A C 1
ATOM 2753 O O . PHE A 1 354 ? -7.929 5.379 -6.845 1.00 97.75 354 PHE A O 1
ATOM 2760 N N . ARG A 1 355 ? -6.828 6.116 -8.632 1.00 95.94 355 ARG A N 1
ATOM 2761 C CA . ARG A 1 355 ? -6.626 7.446 -8.040 1.00 95.94 355 ARG A CA 1
ATOM 2762 C C . ARG A 1 355 ? -7.961 8.076 -7.658 1.00 95.94 355 ARG A C 1
ATOM 2764 O O . ARG A 1 355 ? -8.872 8.121 -8.481 1.00 95.94 355 ARG A O 1
ATOM 2771 N N . LEU A 1 356 ? -8.021 8.643 -6.455 1.00 94.38 356 LEU A N 1
ATOM 2772 C CA . LEU A 1 356 ? -9.212 9.292 -5.891 1.00 94.38 356 LEU A CA 1
ATOM 2773 C C . LEU A 1 356 ? -10.402 8.344 -5.675 1.00 94.38 356 LEU A C 1
ATOM 2775 O O . LEU A 1 356 ? -11.482 8.818 -5.352 1.00 94.38 356 LEU A O 1
ATOM 2779 N N . ALA A 1 357 ? -10.243 7.034 -5.881 1.00 97.44 357 ALA A N 1
ATOM 2780 C CA . ALA A 1 357 ? -11.314 6.097 -5.591 1.00 97.44 357 ALA A CA 1
ATOM 2781 C C . ALA A 1 357 ? -11.529 5.998 -4.076 1.00 97.44 357 ALA A C 1
ATOM 2783 O O . ALA A 1 357 ? -10.560 5.980 -3.311 1.00 97.44 357 ALA A O 1
ATOM 2784 N N . ASN A 1 358 ? -12.786 5.893 -3.655 1.00 97.44 358 ASN A N 1
ATOM 2785 C CA . ASN A 1 358 ? -13.107 5.514 -2.286 1.00 97.44 358 ASN A CA 1
ATOM 2786 C C . ASN A 1 358 ? -12.966 3.995 -2.161 1.00 97.44 358 ASN A C 1
ATOM 2788 O O . ASN A 1 358 ? -13.709 3.281 -2.822 1.00 97.44 358 ASN A O 1
ATOM 2792 N N . VAL A 1 359 ? -12.018 3.511 -1.357 1.00 98.00 359 VAL A N 1
ATOM 2793 C CA . VAL A 1 359 ? -11.713 2.073 -1.202 1.00 98.00 359 VAL A CA 1
ATOM 2794 C C . VAL A 1 359 ? -12.104 1.516 0.171 1.00 98.00 359 VAL A C 1
ATOM 2796 O O . VAL A 1 359 ? -11.585 0.481 0.599 1.00 98.00 359 VAL A O 1
ATOM 2799 N N . THR A 1 360 ? -12.988 2.213 0.889 1.00 97.88 360 THR A N 1
ATOM 2800 C CA . THR A 1 360 ? -13.475 1.776 2.200 1.00 97.88 360 THR A CA 1
ATOM 2801 C C . THR A 1 360 ? -14.122 0.396 2.096 1.00 97.88 360 THR A C 1
ATOM 2803 O O . THR A 1 360 ? -14.951 0.124 1.240 1.00 97.88 360 THR A O 1
ATOM 2806 N N . HIS A 1 361 ? -13.706 -0.527 2.950 1.00 98.38 361 HIS A N 1
ATOM 2807 C CA . HIS A 1 361 ? -14.170 -1.912 3.018 1.00 98.38 361 HIS A CA 1
ATOM 2808 C C . HIS A 1 361 ? -14.009 -2.728 1.725 1.00 98.38 361 HIS A C 1
ATOM 2810 O O . HIS A 1 361 ? -14.527 -3.843 1.641 1.00 98.38 361 HIS A O 1
ATOM 2816 N N . THR A 1 362 ? -13.250 -2.245 0.737 1.00 98.62 362 THR A N 1
ATOM 2817 C CA . THR A 1 362 ? -12.973 -2.996 -0.491 1.00 98.62 362 THR A CA 1
ATOM 2818 C C . THR A 1 362 ? -12.159 -4.260 -0.181 1.00 98.62 362 THR A C 1
ATOM 2820 O O . THR A 1 362 ? -11.146 -4.207 0.521 1.00 98.62 362 THR A O 1
ATOM 2823 N N . LEU A 1 363 ? -12.575 -5.411 -0.717 1.00 98.44 363 LEU A N 1
ATOM 2824 C CA . LEU A 1 363 ? -11.924 -6.703 -0.491 1.00 98.44 363 LEU A CA 1
ATOM 2825 C C . LEU A 1 363 ? -10.874 -7.001 -1.574 1.00 98.44 363 LEU A C 1
ATOM 2827 O O . LEU A 1 363 ? -11.216 -7.204 -2.736 1.00 98.44 363 LEU A O 1
ATOM 2831 N N . TRP A 1 364 ? -9.600 -7.101 -1.185 1.00 98.25 364 TRP A N 1
ATOM 2832 C CA . TRP A 1 364 ? -8.462 -7.281 -2.108 1.00 98.25 364 TRP A CA 1
ATOM 2833 C C . TRP A 1 364 ? -7.859 -8.693 -2.103 1.00 98.25 364 TRP A C 1
ATOM 2835 O O . TRP A 1 364 ? -6.800 -8.917 -2.693 1.00 98.25 364 TRP A O 1
ATOM 2845 N N . ARG A 1 365 ? -8.486 -9.654 -1.413 1.00 98.00 365 ARG A N 1
ATOM 2846 C CA . ARG A 1 365 ? -7.889 -10.966 -1.119 1.00 98.00 365 ARG A CA 1
ATOM 2847 C C . ARG A 1 365 ? -7.417 -11.676 -2.390 1.00 98.00 365 ARG A C 1
ATOM 2849 O O . ARG A 1 365 ? -8.200 -11.930 -3.300 1.00 98.00 365 ARG A O 1
ATOM 2856 N N . LYS A 1 366 ? -6.133 -12.032 -2.447 1.00 97.25 366 LYS A N 1
ATOM 2857 C CA . LYS A 1 366 ? -5.492 -12.697 -3.598 1.00 97.25 366 LYS A CA 1
ATOM 2858 C C . LYS A 1 366 ? -5.564 -11.907 -4.917 1.00 97.25 366 LYS A C 1
ATOM 2860 O O . LYS A 1 366 ? -5.369 -12.496 -5.974 1.00 97.25 366 LYS A O 1
ATOM 2865 N N . ALA A 1 367 ? -5.856 -10.604 -4.891 1.00 96.56 367 ALA A N 1
ATOM 2866 C CA . ALA A 1 367 ? -5.802 -9.781 -6.093 1.00 96.56 367 ALA A CA 1
ATOM 2867 C C . ALA A 1 367 ? -4.364 -9.713 -6.631 1.00 96.56 367 ALA A C 1
ATOM 2869 O O . ALA A 1 367 ? -3.407 -9.475 -5.891 1.00 96.56 367 ALA A O 1
ATOM 2870 N N . GLU A 1 368 ? -4.205 -9.909 -7.934 1.00 92.56 368 GLU A N 1
ATOM 2871 C CA . GLU A 1 368 ? -2.902 -9.941 -8.588 1.00 92.56 368 GLU A CA 1
ATOM 2872 C C . GLU A 1 368 ? -2.548 -8.577 -9.194 1.00 92.56 368 GLU A C 1
ATOM 2874 O O . GLU A 1 368 ? -3.410 -7.834 -9.665 1.00 92.56 368 GLU A O 1
ATOM 2879 N N . TYR A 1 369 ? -1.249 -8.266 -9.246 1.00 89.12 369 TYR A N 1
ATOM 2880 C CA . TYR A 1 369 ? -0.692 -7.073 -9.904 1.00 89.12 369 TYR A CA 1
ATOM 2881 C C . TYR A 1 369 ? -1.105 -5.708 -9.321 1.00 89.12 369 TYR A C 1
ATOM 2883 O O . TYR A 1 369 ? -0.764 -4.679 -9.909 1.00 89.12 369 TYR A O 1
ATOM 2891 N N . LEU A 1 370 ? -1.732 -5.664 -8.139 1.00 90.56 370 LEU A N 1
ATOM 2892 C CA . LEU A 1 370 ? -2.101 -4.414 -7.454 1.00 90.56 370 LEU A CA 1
ATOM 2893 C C . LEU A 1 370 ? -0.893 -3.490 -7.198 1.00 90.56 370 LEU A C 1
ATOM 2895 O O . LEU A 1 370 ? -0.996 -2.270 -7.278 1.00 90.56 370 LEU A O 1
ATOM 2899 N N . THR A 1 371 ? 0.282 -4.085 -6.996 1.00 86.75 371 THR A N 1
ATOM 2900 C CA . THR A 1 371 ? 1.601 -3.442 -6.886 1.00 86.75 371 THR A CA 1
ATOM 2901 C C . THR A 1 371 ? 1.974 -2.532 -8.071 1.00 86.75 371 THR A C 1
ATOM 2903 O O . THR A 1 371 ? 2.812 -1.639 -7.936 1.00 86.75 371 THR A O 1
ATOM 2906 N N . PHE A 1 372 ? 1.353 -2.741 -9.236 1.00 86.19 372 PHE A N 1
ATOM 2907 C CA . PHE A 1 372 ? 1.548 -1.945 -10.452 1.00 86.19 372 PHE A CA 1
ATOM 2908 C C . PHE A 1 372 ? 0.305 -1.135 -10.850 1.00 86.19 372 PHE A C 1
ATOM 2910 O O . PHE A 1 372 ? 0.222 -0.644 -11.978 1.00 86.19 372 PHE A O 1
ATOM 2917 N N . ALA A 1 373 ? -0.664 -0.988 -9.947 1.00 91.94 373 ALA A N 1
ATOM 2918 C CA . ALA A 1 373 ? -1.818 -0.127 -10.145 1.00 91.94 373 ALA A CA 1
ATOM 2919 C C . ALA A 1 373 ? -1.520 1.311 -9.688 1.00 91.94 373 ALA A C 1
ATOM 2921 O O . ALA A 1 373 ? -0.719 1.562 -8.783 1.00 91.94 373 ALA A O 1
ATOM 2922 N N . ARG A 1 374 ? -2.192 2.295 -10.295 1.00 94.00 374 ARG A N 1
ATOM 2923 C CA . ARG A 1 374 ? -2.136 3.688 -9.835 1.00 94.00 374 ARG A CA 1
ATOM 2924 C C . ARG A 1 374 ? -3.072 3.859 -8.649 1.00 94.00 374 ARG A C 1
ATOM 2926 O O . ARG A 1 374 ? -4.229 4.219 -8.811 1.00 94.00 374 ARG A O 1
ATOM 2933 N N . VAL A 1 375 ? -2.543 3.633 -7.460 1.00 92.38 375 VAL A N 1
ATOM 2934 C CA . VAL A 1 375 ? -3.307 3.678 -6.206 1.00 92.38 375 VAL A CA 1
ATOM 2935 C C . VAL A 1 375 ? -3.528 5.090 -5.651 1.00 92.38 375 VAL A C 1
ATOM 2937 O O . VAL A 1 375 ? -4.456 5.315 -4.882 1.00 92.38 375 VAL A O 1
ATOM 2940 N N . GLY A 1 376 ? -2.733 6.079 -6.074 1.00 86.31 376 GLY A N 1
ATOM 2941 C CA . GLY A 1 376 ? -2.925 7.479 -5.678 1.00 86.31 376 GLY A CA 1
ATOM 2942 C C . GLY A 1 376 ? -2.773 7.706 -4.172 1.00 86.31 376 GLY A C 1
ATOM 2943 O O . GLY A 1 376 ? -1.782 7.287 -3.592 1.00 86.31 376 GLY A O 1
ATOM 2944 N N . THR A 1 377 ? -3.740 8.398 -3.572 1.00 84.00 377 THR A N 1
ATOM 2945 C CA . THR A 1 377 ? -3.794 8.736 -2.138 1.00 84.00 377 THR A CA 1
ATOM 2946 C C . THR A 1 377 ? -4.590 7.725 -1.307 1.00 84.00 377 THR A C 1
ATOM 2948 O O . THR A 1 377 ? -4.916 8.007 -0.161 1.00 84.00 377 THR A O 1
ATOM 2951 N N . THR A 1 378 ? -4.957 6.575 -1.880 1.00 93.56 378 THR A N 1
ATOM 2952 C CA . THR A 1 378 ? -5.659 5.513 -1.140 1.00 93.56 378 THR A CA 1
ATOM 2953 C C . THR A 1 378 ? -4.732 4.852 -0.116 1.00 93.56 378 THR A C 1
ATOM 2955 O O . THR A 1 378 ? -3.508 4.952 -0.229 1.00 93.56 378 THR A O 1
ATOM 2958 N N . ILE A 1 379 ? -5.299 4.096 0.832 1.00 93.88 379 ILE A N 1
ATOM 2959 C CA . ILE A 1 379 ? -4.533 3.297 1.813 1.00 93.88 379 ILE A CA 1
ATOM 2960 C C . ILE A 1 379 ? -3.569 2.299 1.148 1.00 93.88 379 ILE A C 1
ATOM 2962 O O . ILE A 1 379 ? -2.567 1.896 1.728 1.00 93.88 379 ILE A O 1
ATOM 2966 N N . LEU A 1 380 ? -3.818 1.951 -0.119 1.00 95.31 380 LEU A N 1
ATOM 2967 C CA . LEU A 1 380 ? -2.961 1.083 -0.920 1.00 95.31 380 LEU A CA 1
ATOM 2968 C C . LEU A 1 380 ? -1.634 1.745 -1.324 1.00 95.31 380 LEU A C 1
ATOM 2970 O O . LEU A 1 380 ? -0.837 1.112 -2.012 1.00 95.31 380 LEU A O 1
ATOM 2974 N N . ILE A 1 381 ? -1.373 3.012 -0.986 1.00 90.00 381 ILE A N 1
ATOM 2975 C CA . ILE A 1 381 ? -0.078 3.641 -1.274 1.00 90.00 381 ILE A CA 1
ATOM 2976 C C . ILE A 1 381 ? 1.062 2.976 -0.494 1.00 90.00 381 ILE A C 1
ATOM 2978 O O . ILE A 1 381 ? 2.160 2.837 -1.039 1.00 90.00 381 ILE A O 1
ATOM 2982 N N . ASP A 1 382 ? 0.780 2.507 0.724 1.00 91.25 382 ASP A N 1
ATOM 2983 C CA . ASP A 1 382 ? 1.732 1.794 1.569 1.00 91.25 382 ASP A CA 1
ATOM 2984 C C . ASP A 1 382 ? 1.850 0.321 1.115 1.00 91.25 382 ASP A C 1
ATOM 2986 O O . ASP A 1 382 ? 0.849 -0.409 1.097 1.00 91.25 382 ASP A O 1
ATOM 2990 N N . PRO A 1 383 ? 3.055 -0.150 0.732 1.00 91.69 383 PRO A N 1
ATOM 2991 C CA . PRO A 1 383 ? 3.276 -1.537 0.334 1.00 91.69 383 PRO A CA 1
ATOM 2992 C C . PRO A 1 383 ? 2.878 -2.562 1.400 1.00 91.69 383 PRO A C 1
ATOM 2994 O O . PRO A 1 383 ? 2.316 -3.598 1.044 1.00 91.69 383 PRO A O 1
ATOM 2997 N N . LYS A 1 384 ? 3.113 -2.270 2.685 1.00 93.25 384 LYS A N 1
ATOM 2998 C CA . LYS A 1 384 ? 2.765 -3.167 3.795 1.00 93.25 384 LYS A CA 1
ATOM 2999 C C . LYS A 1 384 ? 1.252 -3.302 3.941 1.00 93.25 384 LYS A C 1
ATOM 3001 O O . LYS A 1 384 ? 0.753 -4.401 4.172 1.00 93.25 384 LYS A O 1
ATOM 3006 N N . VAL A 1 385 ? 0.518 -2.202 3.755 1.00 96.44 385 VAL A N 1
ATOM 3007 C CA . VAL A 1 385 ? -0.954 -2.207 3.753 1.00 96.44 385 VAL A CA 1
ATOM 3008 C C . VAL A 1 385 ? -1.482 -3.008 2.569 1.00 96.44 385 VAL A C 1
ATOM 3010 O O . VAL A 1 385 ? -2.362 -3.848 2.745 1.00 96.44 385 VAL A O 1
ATOM 3013 N N . ARG A 1 386 ? -0.923 -2.817 1.364 1.00 95.69 386 ARG A N 1
ATOM 3014 C CA . ARG A 1 386 ? -1.306 -3.631 0.196 1.00 95.69 386 ARG A CA 1
ATOM 3015 C C . ARG A 1 386 ? -1.103 -5.117 0.454 1.00 95.69 386 ARG A C 1
ATOM 3017 O O . ARG A 1 386 ? -1.997 -5.905 0.157 1.00 95.69 386 ARG A O 1
ATOM 3024 N N . GLU A 1 387 ? 0.054 -5.499 0.984 1.00 95.94 387 GLU A N 1
ATOM 3025 C CA . GLU A 1 387 ? 0.364 -6.896 1.283 1.00 95.94 387 GLU A CA 1
ATOM 3026 C C . GLU A 1 387 ? -0.613 -7.482 2.307 1.00 95.94 387 GLU A C 1
ATOM 3028 O O . GLU A 1 387 ? -1.174 -8.553 2.069 1.00 95.94 387 GLU A O 1
ATOM 3033 N N . LEU A 1 388 ? -0.901 -6.750 3.387 1.00 98.25 388 LEU A N 1
ATOM 3034 C CA . LEU A 1 388 ? -1.869 -7.156 4.405 1.00 98.25 388 LEU A CA 1
ATOM 3035 C C . LEU A 1 388 ? -3.281 -7.343 3.827 1.00 98.25 388 LEU A C 1
ATOM 3037 O O . LEU A 1 388 ? -3.942 -8.348 4.093 1.00 98.25 388 LEU A O 1
ATOM 3041 N N . LEU A 1 389 ? -3.756 -6.401 3.012 1.00 98.31 389 LEU A N 1
ATOM 3042 C CA . LEU A 1 389 ? -5.096 -6.459 2.420 1.00 98.31 389 LEU A CA 1
ATOM 3043 C C . LEU A 1 389 ? -5.229 -7.598 1.400 1.00 98.31 389 LEU A C 1
ATOM 3045 O O . LEU A 1 389 ? -6.262 -8.270 1.343 1.00 98.31 389 LEU A O 1
ATOM 3049 N N . VAL A 1 390 ? -4.175 -7.865 0.627 1.00 97.88 390 VAL A N 1
ATOM 3050 C CA . VAL A 1 390 ? -4.169 -8.934 -0.381 1.00 97.88 390 VAL A CA 1
ATOM 3051 C C . VAL A 1 390 ? -4.022 -10.314 0.257 1.00 97.88 390 VAL A C 1
ATOM 3053 O O . VAL A 1 390 ? -4.727 -11.245 -0.135 1.00 97.88 390 VAL A O 1
ATOM 3056 N N . THR A 1 391 ? -3.131 -10.479 1.232 1.00 98.00 391 THR A N 1
ATOM 3057 C CA . THR A 1 391 ? -2.820 -11.801 1.803 1.00 98.00 391 THR A CA 1
ATOM 3058 C C . THR A 1 391 ? -3.684 -12.148 3.009 1.00 98.00 391 THR A C 1
ATOM 3060 O O . THR A 1 391 ? -3.980 -13.319 3.229 1.00 98.00 391 THR A O 1
ATOM 3063 N N . GLY A 1 392 ? -4.093 -11.145 3.785 1.00 97.75 392 GLY A N 1
ATOM 3064 C CA . GLY A 1 392 ? -4.673 -11.336 5.111 1.00 97.75 392 GLY A CA 1
ATOM 3065 C C . GLY A 1 392 ? -3.671 -11.765 6.164 1.00 97.75 392 GLY A C 1
ATOM 3066 O O . GLY A 1 392 ? -4.096 -12.110 7.254 1.00 97.75 392 GLY A O 1
ATOM 3067 N N . ASN A 1 393 ? -2.374 -11.743 5.866 1.00 98.00 393 ASN A N 1
ATOM 3068 C CA . ASN A 1 393 ? -1.329 -12.146 6.790 1.00 98.00 393 ASN A CA 1
ATOM 3069 C C . ASN A 1 393 ? -0.498 -10.929 7.207 1.00 98.00 393 ASN A C 1
ATOM 3071 O O . ASN A 1 393 ? 0.331 -10.436 6.448 1.00 98.00 393 ASN A O 1
ATOM 3075 N N . GLY A 1 394 ? -0.726 -10.469 8.429 1.00 97.75 394 GLY A N 1
ATOM 3076 C CA . GLY A 1 394 ? 0.095 -9.495 9.137 1.00 97.75 394 GLY A CA 1
ATOM 3077 C C . GLY A 1 394 ? 0.740 -10.069 10.397 1.00 97.75 394 GLY A C 1
ATOM 3078 O O . GLY A 1 394 ? 1.154 -9.306 11.269 1.00 97.75 394 GLY A O 1
ATOM 3079 N N . LYS A 1 395 ? 0.832 -11.398 10.519 1.00 98.19 395 LYS A N 1
ATOM 3080 C CA . LYS A 1 395 ? 1.421 -12.057 11.684 1.00 98.19 395 LYS A CA 1
ATOM 3081 C C . LYS A 1 395 ? 2.872 -11.619 11.881 1.00 98.19 395 LYS A C 1
ATOM 3083 O O . LYS A 1 395 ? 3.668 -11.670 10.943 1.00 98.19 395 LYS A O 1
ATOM 3088 N N . ASN A 1 396 ? 3.225 -11.230 13.106 1.00 97.75 396 ASN A N 1
ATOM 3089 C CA . ASN A 1 396 ? 4.555 -10.732 13.487 1.00 97.75 396 ASN A CA 1
ATOM 3090 C C . ASN A 1 396 ? 5.034 -9.483 12.714 1.00 97.75 396 ASN A C 1
ATOM 3092 O O . ASN A 1 396 ? 6.233 -9.199 12.688 1.00 97.75 396 ASN A O 1
ATOM 3096 N N . GLN A 1 397 ? 4.136 -8.744 12.054 1.00 97.75 397 GLN A N 1
ATOM 3097 C CA . GLN A 1 397 ? 4.507 -7.574 11.254 1.00 97.75 397 GLN A CA 1
ATOM 3098 C C . GLN A 1 397 ? 4.454 -6.265 12.051 1.00 97.75 397 GLN A C 1
ATOM 3100 O O . GLN A 1 397 ? 3.823 -6.167 13.102 1.00 97.75 397 GLN A O 1
ATOM 3105 N N . GLN A 1 398 ? 5.128 -5.240 11.520 1.00 95.62 398 GLN A N 1
ATOM 3106 C CA . GLN A 1 398 ? 5.211 -3.897 12.103 1.00 95.62 398 GLN A CA 1
ATOM 3107 C C . GLN A 1 398 ? 4.401 -2.895 11.266 1.00 95.62 398 GLN A C 1
ATOM 3109 O O . GLN A 1 398 ? 4.822 -2.523 10.161 1.00 95.62 398 GLN A O 1
ATOM 3114 N N . TYR A 1 399 ? 3.289 -2.435 11.838 1.00 95.75 399 TYR A N 1
ATOM 3115 C CA . TYR A 1 399 ? 2.331 -1.464 11.300 1.00 95.75 399 TYR A CA 1
ATOM 3116 C C . TYR A 1 399 ? 2.231 -0.195 12.172 1.00 95.75 399 TYR A C 1
ATOM 3118 O O . TYR A 1 399 ? 1.169 0.415 12.277 1.00 95.75 399 TYR A O 1
ATOM 3126 N N . ILE A 1 400 ? 3.341 0.212 12.794 1.00 89.81 400 ILE A N 1
ATOM 3127 C CA . ILE A 1 400 ? 3.409 1.405 13.649 1.00 89.81 400 ILE A CA 1
ATOM 3128 C C . ILE A 1 400 ? 3.047 2.656 12.837 1.00 89.81 400 ILE A C 1
ATOM 3130 O O . ILE A 1 400 ? 3.648 2.901 11.789 1.00 89.81 400 ILE A O 1
ATOM 3134 N N . SER A 1 401 ? 2.083 3.441 13.326 1.00 85.75 401 SER A N 1
ATOM 3135 C CA . SER A 1 401 ? 1.604 4.681 12.689 1.00 85.75 401 SER A CA 1
ATOM 3136 C C . SER A 1 401 ? 1.111 4.511 11.243 1.00 85.75 401 SER A C 1
ATOM 3138 O O . SER A 1 401 ? 1.153 5.450 10.445 1.00 85.75 401 SER A O 1
ATOM 3140 N N . VAL A 1 402 ? 0.654 3.310 10.879 1.00 89.25 402 VAL A N 1
ATOM 3141 C CA . VAL A 1 402 ? 0.129 3.020 9.539 1.00 89.25 402 VAL A CA 1
ATOM 3142 C C . VAL A 1 402 ? -1.335 3.454 9.431 1.00 89.25 402 VAL A C 1
ATOM 3144 O O . VAL A 1 402 ? -2.125 3.270 10.355 1.00 89.25 402 VAL A O 1
ATOM 3147 N N . ASN A 1 403 ? -1.712 3.997 8.270 1.00 90.75 403 ASN A N 1
ATOM 3148 C CA . ASN A 1 403 ? -3.103 4.304 7.945 1.00 90.75 403 ASN A CA 1
ATOM 3149 C C . ASN A 1 403 ? -3.818 3.066 7.377 1.00 90.75 403 ASN A C 1
ATOM 3151 O O . ASN A 1 403 ? -3.546 2.636 6.254 1.00 90.75 403 ASN A O 1
ATOM 3155 N N . LEU A 1 404 ? -4.754 2.530 8.153 1.00 97.81 404 LEU A N 1
ATOM 3156 C CA . LEU A 1 404 ? -5.647 1.423 7.821 1.00 97.81 404 LEU A CA 1
ATOM 3157 C C . LEU A 1 404 ? -7.124 1.861 7.901 1.00 97.81 404 LEU A C 1
ATOM 3159 O O . LEU A 1 404 ? -8.010 1.017 8.047 1.00 97.81 404 LEU A O 1
ATOM 3163 N N . ARG A 1 405 ? -7.410 3.166 7.787 1.00 93.38 405 ARG A N 1
ATOM 3164 C CA . ARG A 1 405 ? -8.775 3.693 7.866 1.00 93.38 405 ARG A CA 1
ATOM 3165 C C . ARG A 1 405 ? -9.661 3.038 6.810 1.00 93.38 405 ARG A C 1
ATOM 3167 O O . ARG A 1 405 ? -9.316 3.011 5.627 1.00 93.38 405 ARG A O 1
ATOM 3174 N N . GLY A 1 406 ? -10.804 2.508 7.237 1.00 96.75 406 GLY A N 1
ATOM 3175 C CA . GLY A 1 406 ? -11.743 1.823 6.355 1.00 96.75 406 GLY A CA 1
ATOM 3176 C C . GLY A 1 406 ? -11.197 0.527 5.748 1.00 96.75 406 GLY A C 1
ATOM 3177 O O . GLY A 1 406 ? -11.782 0.012 4.802 1.00 96.75 406 GLY A O 1
ATOM 3178 N N . ALA A 1 407 ? -10.072 -0.017 6.218 1.00 98.62 407 ALA A N 1
ATOM 3179 C CA . ALA A 1 407 ? -9.495 -1.240 5.668 1.00 98.62 407 ALA A CA 1
ATOM 3180 C C . ALA A 1 407 ? -10.430 -2.448 5.849 1.00 98.62 407 ALA A C 1
ATOM 3182 O O . ALA A 1 407 ? -11.024 -2.633 6.908 1.00 98.62 407 ALA A O 1
ATOM 3183 N N . ASN A 1 408 ? -10.515 -3.320 4.838 1.00 98.69 408 ASN A N 1
ATOM 3184 C CA . ASN A 1 408 ? -11.157 -4.629 4.982 1.00 98.69 408 ASN A CA 1
ATOM 3185 C C . ASN A 1 408 ? -10.128 -5.673 5.437 1.00 98.69 408 ASN A C 1
ATOM 3187 O O . ASN A 1 408 ? -9.352 -6.201 4.637 1.00 98.69 408 ASN A O 1
ATOM 3191 N N . LEU A 1 409 ? -10.128 -5.952 6.735 1.00 98.69 409 LEU A N 1
ATOM 3192 C CA . LEU A 1 409 ? -9.254 -6.898 7.425 1.00 98.69 409 LEU A CA 1
ATOM 3193 C C . LEU A 1 409 ? -10.034 -8.100 7.973 1.00 98.69 409 LEU A C 1
ATOM 3195 O O . LEU A 1 409 ? -9.518 -8.827 8.820 1.00 98.69 409 LEU A O 1
ATOM 3199 N N . ARG A 1 410 ? -11.238 -8.360 7.449 1.00 98.56 410 ARG A N 1
ATOM 3200 C CA . ARG A 1 410 ? -12.049 -9.521 7.829 1.00 98.56 410 ARG A CA 1
ATOM 3201 C C . ARG A 1 410 ? -11.233 -10.804 7.723 1.00 98.56 410 ARG A C 1
ATOM 3203 O O . ARG A 1 410 ? -10.577 -11.052 6.698 1.00 98.56 410 ARG A O 1
ATOM 3210 N N . ASN A 1 411 ? -11.268 -11.605 8.783 1.00 98.25 411 ASN A N 1
ATOM 3211 C CA . ASN A 1 411 ? -10.521 -12.855 8.930 1.00 98.25 411 ASN A CA 1
ATOM 3212 C C . ASN A 1 411 ? -8.995 -12.726 8.716 1.00 98.25 411 ASN A C 1
ATOM 3214 O O . ASN A 1 411 ? -8.348 -13.699 8.329 1.00 98.25 411 ASN A O 1
ATOM 3218 N N . ALA A 1 412 ? -8.404 -11.535 8.884 1.00 98.56 412 ALA A N 1
ATOM 3219 C CA . ALA A 1 412 ? -6.953 -11.369 8.803 1.00 98.56 412 ALA A CA 1
ATOM 3220 C C . ALA A 1 412 ? -6.255 -12.000 10.016 1.00 98.56 412 ALA A C 1
ATOM 3222 O O . ALA A 1 412 ? -6.754 -11.925 11.135 1.00 98.56 412 ALA A O 1
ATOM 3223 N N . ASP A 1 413 ? -5.067 -12.560 9.809 1.00 98.75 413 ASP A N 1
ATOM 3224 C CA . ASP A 1 413 ? -4.152 -12.948 10.876 1.00 98.75 413 ASP A CA 1
ATOM 3225 C C . ASP A 1 413 ? -3.200 -11.785 11.181 1.00 98.75 413 ASP A C 1
ATOM 3227 O O . ASP A 1 413 ? -2.289 -11.491 10.414 1.00 98.75 413 ASP A O 1
ATOM 3231 N N . LEU A 1 414 ? -3.431 -11.113 12.303 1.00 98.75 414 LEU A N 1
ATOM 3232 C CA . LEU A 1 414 ? -2.631 -10.032 12.880 1.00 98.75 414 LEU A CA 1
ATOM 3233 C C . LEU A 1 414 ? -1.955 -10.485 14.189 1.00 98.75 414 LEU A C 1
ATOM 3235 O O . LEU A 1 414 ? -1.575 -9.652 15.017 1.00 98.75 414 LEU A O 1
ATOM 3239 N N . THR A 1 415 ? -1.798 -11.799 14.390 1.00 98.75 415 THR A N 1
ATOM 3240 C CA . THR A 1 415 ? -1.203 -12.384 15.600 1.00 98.75 415 THR A CA 1
ATOM 3241 C C . THR A 1 415 ? 0.181 -11.791 15.851 1.00 98.75 415 THR A C 1
ATOM 3243 O O . THR A 1 415 ? 1.020 -11.766 14.949 1.00 98.75 415 THR A O 1
ATOM 3246 N N . GLN A 1 416 ? 0.432 -11.324 17.077 1.00 98.38 416 GLN A N 1
ATOM 3247 C CA . GLN A 1 416 ? 1.709 -10.726 17.495 1.00 98.38 416 GLN A CA 1
ATOM 3248 C C . GLN A 1 416 ? 2.185 -9.558 16.605 1.00 98.38 416 GLN A C 1
ATOM 3250 O O . GLN A 1 416 ? 3.372 -9.233 16.569 1.00 98.38 416 GLN A O 1
ATOM 3255 N N . SER A 1 417 ? 1.276 -8.919 15.866 1.00 98.50 417 SER A N 1
ATOM 3256 C CA . SER A 1 417 ? 1.596 -7.716 15.099 1.00 98.50 417 SER A CA 1
ATOM 3257 C C . SER A 1 417 ? 1.720 -6.497 16.012 1.00 98.50 417 SER A C 1
ATOM 3259 O O . SER A 1 417 ? 1.119 -6.429 17.085 1.00 98.50 417 SER A O 1
ATOM 3261 N N . ASN A 1 418 ? 2.502 -5.517 15.578 1.00 97.94 418 ASN A N 1
ATOM 3262 C CA . ASN A 1 418 ? 2.615 -4.236 16.254 1.00 97.94 418 ASN A CA 1
ATOM 3263 C C . ASN A 1 418 ? 1.863 -3.165 15.462 1.00 97.94 418 ASN A C 1
ATOM 3265 O O . ASN A 1 418 ? 2.297 -2.789 14.375 1.00 97.94 418 ASN A O 1
ATOM 3269 N N . LEU A 1 419 ? 0.748 -2.690 16.007 1.00 98.06 419 LEU A N 1
ATOM 3270 C CA . LEU A 1 419 ? -0.139 -1.681 15.432 1.00 98.06 419 LEU A CA 1
ATOM 3271 C C . LEU A 1 419 ? -0.071 -0.365 16.220 1.00 98.06 419 LEU A C 1
ATOM 3273 O O . LEU A 1 419 ? -0.969 0.454 16.083 1.00 98.06 419 LEU A O 1
ATOM 3277 N N . THR A 1 420 ? 0.962 -0.137 17.039 1.00 90.44 420 THR A N 1
ATOM 3278 C CA . THR A 1 420 ? 1.067 1.070 17.871 1.00 90.44 420 THR A CA 1
ATOM 3279 C C . THR A 1 420 ? 0.829 2.348 17.056 1.00 90.44 420 THR A C 1
ATOM 3281 O O . THR A 1 420 ? 1.477 2.567 16.031 1.00 90.44 420 THR A O 1
ATOM 3284 N N . ILE A 1 421 ? -0.108 3.193 17.499 1.00 85.25 421 ILE A N 1
ATOM 3285 C CA . ILE A 1 421 ? -0.490 4.468 16.855 1.00 85.25 421 ILE A CA 1
ATOM 3286 C C . ILE A 1 421 ? -1.109 4.289 15.443 1.00 85.25 421 ILE A C 1
ATOM 3288 O O . ILE A 1 421 ? -1.253 5.248 14.687 1.00 85.25 421 ILE A O 1
ATOM 3292 N N . ALA A 1 422 ? -1.484 3.075 15.027 1.00 90.31 422 ALA A N 1
ATOM 3293 C CA . ALA A 1 422 ? -2.157 2.867 13.742 1.00 90.31 422 ALA A CA 1
ATOM 3294 C C . ALA A 1 422 ? -3.568 3.487 13.726 1.00 90.31 422 ALA A C 1
ATOM 3296 O O . ALA A 1 422 ? -4.273 3.505 14.738 1.00 90.31 422 ALA A O 1
ATOM 3297 N N . ASP A 1 423 ? -4.000 3.950 12.550 1.00 90.75 423 ASP A N 1
ATOM 3298 C CA . ASP A 1 423 ? -5.371 4.417 12.317 1.00 90.75 423 ASP A CA 1
ATOM 3299 C C . ASP A 1 423 ? -6.215 3.273 11.743 1.00 90.75 423 ASP A C 1
ATOM 3301 O O . ASP A 1 423 ? -6.108 2.959 10.561 1.00 90.75 423 ASP A O 1
ATOM 3305 N N . LEU A 1 424 ? -7.033 2.639 12.583 1.00 97.81 424 LEU A N 1
ATOM 3306 C CA . LEU A 1 424 ? -8.025 1.618 12.230 1.00 97.81 424 LEU A CA 1
ATOM 3307 C C . LEU A 1 424 ? -9.450 2.183 12.169 1.00 97.81 424 LEU A C 1
ATOM 3309 O O . LEU A 1 424 ? -10.396 1.393 12.124 1.00 97.81 424 LEU A O 1
ATOM 3313 N N . ASN A 1 425 ? -9.646 3.506 12.179 1.00 90.88 425 ASN A N 1
ATOM 3314 C CA . ASN A 1 425 ? -10.991 4.080 12.182 1.00 90.88 425 ASN A CA 1
ATOM 3315 C C . ASN A 1 425 ? -11.817 3.528 11.013 1.00 90.88 425 ASN A C 1
ATOM 3317 O O . ASN A 1 425 ? -11.326 3.416 9.889 1.00 90.88 425 ASN A O 1
ATOM 3321 N N . GLU A 1 426 ? -13.067 3.164 11.280 1.00 95.12 426 GLU A N 1
ATOM 3322 C CA . GLU A 1 426 ? -13.983 2.543 10.317 1.00 95.12 426 GLU A CA 1
ATOM 3323 C C . GLU A 1 426 ? -13.462 1.230 9.699 1.00 95.12 426 GLU A C 1
ATOM 3325 O O . GLU A 1 426 ? -14.032 0.760 8.724 1.00 95.12 426 GLU A O 1
ATOM 3330 N N . ALA A 1 427 ? -12.382 0.611 10.183 1.00 98.50 427 ALA A N 1
ATOM 3331 C CA . ALA A 1 427 ? -11.898 -0.651 9.623 1.00 98.50 427 ALA A CA 1
ATOM 3332 C C . ALA A 1 427 ? -12.829 -1.830 9.964 1.00 98.50 427 ALA A C 1
ATOM 3334 O O . ALA A 1 427 ? -13.500 -1.857 10.994 1.00 98.50 427 ALA A O 1
ATOM 3335 N N . ALA A 1 428 ? -12.832 -2.834 9.094 1.00 98.62 428 ALA A N 1
ATOM 3336 C CA . ALA A 1 428 ? -13.602 -4.064 9.226 1.00 98.62 428 ALA A CA 1
ATOM 3337 C C . ALA A 1 428 ? -12.664 -5.208 9.653 1.00 98.62 428 ALA A C 1
ATOM 3339 O O . ALA A 1 428 ? -11.884 -5.689 8.830 1.00 98.62 428 ALA A O 1
ATOM 3340 N N . LEU A 1 429 ? -12.685 -5.605 10.931 1.00 98.75 429 LEU A N 1
ATOM 3341 C CA . LEU A 1 429 ? -11.861 -6.667 11.536 1.00 98.75 429 LEU A CA 1
ATOM 3342 C C . LEU A 1 429 ? -12.691 -7.888 11.961 1.00 98.75 429 LEU A C 1
ATOM 3344 O O . LEU A 1 429 ? -12.264 -8.657 12.824 1.00 98.75 429 LEU A O 1
ATOM 3348 N N . GLU A 1 430 ? -13.855 -8.103 11.352 1.00 98.62 430 GLU A N 1
ATOM 3349 C CA . GLU A 1 430 ? -14.724 -9.215 11.724 1.00 98.62 430 GLU A CA 1
ATOM 3350 C C . GLU A 1 430 ? -13.992 -10.559 11.565 1.00 98.62 430 GLU A C 1
ATOM 3352 O O . GLU A 1 430 ? -13.413 -10.846 10.509 1.00 98.62 430 GLU A O 1
ATOM 3357 N N . GLY A 1 431 ? -13.965 -11.362 12.630 1.00 98.38 431 GLY A N 1
ATOM 3358 C CA . GLY A 1 431 ? -13.255 -12.645 12.673 1.00 98.38 431 GLY A CA 1
ATOM 3359 C C . GLY A 1 431 ? -11.721 -12.559 12.610 1.00 98.38 431 GLY A C 1
ATOM 3360 O O . GLY A 1 431 ? -11.058 -13.586 12.447 1.00 98.38 431 GLY A O 1
ATOM 3361 N N . ALA A 1 432 ? -11.114 -11.368 12.680 1.00 98.69 432 ALA A N 1
ATOM 3362 C CA . ALA A 1 432 ? -9.659 -11.216 12.618 1.00 98.69 432 ALA A CA 1
ATOM 3363 C C . ALA A 1 432 ? -8.965 -11.772 13.876 1.00 98.69 432 ALA A C 1
ATOM 3365 O O . ALA A 1 432 ? -9.477 -11.668 14.988 1.00 98.69 432 ALA A O 1
ATOM 3366 N N . CYS A 1 433 ? -7.762 -12.327 13.720 1.00 98.81 433 CYS A N 1
ATOM 3367 C CA . CYS A 1 433 ? -6.953 -12.838 14.824 1.00 98.81 433 CYS A CA 1
ATOM 3368 C C . CYS A 1 433 ? -5.883 -11.819 15.232 1.00 98.81 433 CYS A C 1
ATOM 3370 O O . CYS A 1 433 ? -4.882 -11.665 14.547 1.00 98.81 433 CYS A O 1
ATOM 3372 N N . LEU A 1 434 ? -6.078 -11.142 16.361 1.00 98.75 434 LEU A N 1
ATOM 3373 C CA . LEU A 1 434 ? -5.195 -10.133 16.966 1.00 98.75 434 LEU A CA 1
ATOM 3374 C C . LEU A 1 434 ? -4.482 -10.665 18.223 1.00 98.75 434 LEU A C 1
ATOM 3376 O O . LEU A 1 434 ? -4.007 -9.887 19.051 1.00 98.75 434 LEU A O 1
ATOM 3380 N N . ASN A 1 435 ? -4.421 -11.988 18.405 1.00 98.69 435 ASN A N 1
ATOM 3381 C CA . ASN A 1 435 ? -3.831 -12.590 19.599 1.00 98.69 435 ASN A CA 1
ATOM 3382 C C . ASN A 1 435 ? -2.391 -12.095 19.818 1.00 98.69 435 ASN A C 1
ATOM 3384 O O . ASN A 1 435 ? -1.541 -12.194 18.932 1.00 98.69 435 ASN A O 1
ATOM 3388 N N . GLY A 1 436 ? -2.116 -11.548 21.000 1.00 98.31 436 GLY A N 1
ATOM 3389 C CA . GLY A 1 436 ? -0.813 -10.989 21.361 1.00 98.31 436 GLY A CA 1
ATOM 3390 C C . GLY A 1 436 ? -0.395 -9.734 20.586 1.00 98.31 436 GLY A C 1
ATOM 3391 O O . GLY A 1 436 ? 0.771 -9.358 20.673 1.00 98.31 436 GLY A O 1
ATOM 3392 N N . ALA A 1 437 ? -1.282 -9.108 19.805 1.00 98.62 437 ALA A N 1
ATOM 3393 C CA . ALA A 1 437 ? -0.960 -7.882 19.082 1.00 98.62 437 ALA A CA 1
ATOM 3394 C C . ALA A 1 437 ? -0.796 -6.683 20.034 1.00 98.62 437 ALA A C 1
ATOM 3396 O O . ALA A 1 437 ? -1.327 -6.661 21.147 1.00 98.62 437 ALA A O 1
ATOM 3397 N N . ASN A 1 438 ? -0.072 -5.662 19.583 1.00 98.25 438 ASN A N 1
ATOM 3398 C CA . ASN A 1 438 ? 0.066 -4.397 20.297 1.00 98.25 438 ASN A CA 1
ATOM 3399 C C . ASN A 1 438 ? -0.794 -3.319 19.630 1.00 98.25 438 ASN A C 1
ATOM 3401 O O . ASN A 1 438 ? -0.470 -2.888 18.528 1.00 98.25 438 ASN A O 1
ATOM 3405 N N . LEU A 1 439 ? -1.882 -2.903 20.282 1.00 97.88 439 LEU A N 1
ATOM 3406 C CA . LEU A 1 439 ? -2.796 -1.844 19.834 1.00 97.88 439 LEU A CA 1
ATOM 3407 C C . LEU A 1 439 ? -2.630 -0.568 20.679 1.00 97.88 439 LEU A C 1
ATOM 3409 O O . LEU A 1 439 ? -3.578 0.204 20.839 1.00 97.88 439 LEU A O 1
ATOM 3413 N N . LYS A 1 440 ? -1.436 -0.345 21.242 1.00 90.50 440 LYS A N 1
ATOM 3414 C CA . LYS A 1 440 ? -1.146 0.859 22.020 1.00 90.50 440 LYS A CA 1
ATOM 3415 C C . LYS A 1 440 ? -1.450 2.122 21.211 1.00 90.50 440 LYS A C 1
ATOM 3417 O O . LYS A 1 440 ? -0.978 2.264 20.086 1.00 90.50 440 LYS A O 1
ATOM 3422 N N . GLU A 1 441 ? -2.224 3.037 21.787 1.00 82.88 441 GLU A N 1
ATOM 3423 C CA . GLU A 1 441 ? -2.582 4.333 21.182 1.00 82.88 441 GLU A CA 1
ATOM 3424 C C . GLU A 1 441 ? -3.248 4.235 19.792 1.00 82.88 441 GLU A C 1
ATOM 3426 O O . GLU A 1 441 ? -3.244 5.189 19.015 1.00 82.88 441 GLU A O 1
ATOM 3431 N N . VAL A 1 442 ? -3.836 3.086 19.450 1.00 88.81 442 VAL A N 1
ATOM 3432 C CA . VAL A 1 442 ? -4.550 2.898 18.179 1.00 88.81 442 VAL A CA 1
ATOM 3433 C C . VAL A 1 442 ? -5.824 3.733 18.126 1.00 88.81 442 VAL A C 1
ATOM 3435 O O . VAL A 1 442 ? -6.554 3.826 19.113 1.00 88.81 442 VAL A O 1
ATOM 3438 N N . LEU A 1 443 ? -6.141 4.274 16.948 1.00 83.25 443 LEU A N 1
ATOM 3439 C CA . LEU A 1 443 ? -7.442 4.883 16.668 1.00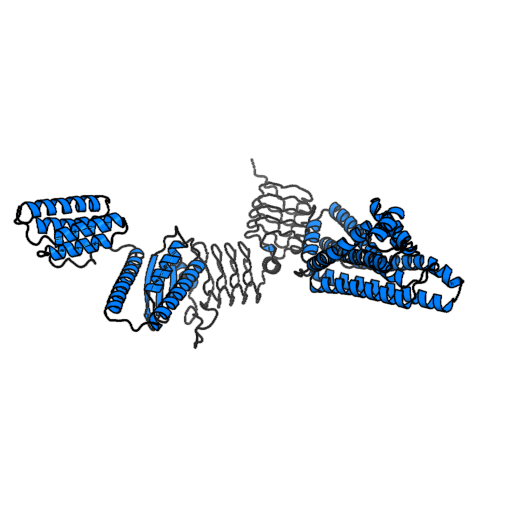 83.25 443 LEU A CA 1
ATOM 3440 C C . LEU A 1 443 ? -8.384 3.829 16.084 1.00 83.25 443 LEU A C 1
ATOM 3442 O O . LEU A 1 443 ? -8.104 3.294 15.019 1.00 83.25 443 LEU A O 1
ATOM 3446 N N . ALA A 1 444 ? -9.478 3.514 16.772 1.00 93.44 444 ALA A N 1
ATOM 3447 C CA . ALA A 1 444 ? -10.408 2.449 16.402 1.00 93.44 444 ALA A CA 1
ATOM 3448 C C . ALA A 1 444 ? -11.887 2.884 16.511 1.00 93.44 444 ALA A C 1
ATOM 3450 O O . ALA A 1 444 ? -12.770 2.111 16.899 1.00 93.44 444 ALA A O 1
ATOM 3451 N N . ILE A 1 445 ? -12.169 4.147 16.179 1.00 84.00 445 ILE A N 1
ATOM 3452 C CA . ILE A 1 445 ? -13.522 4.717 16.141 1.00 84.00 445 ILE A CA 1
ATOM 3453 C C . ILE A 1 445 ? -14.274 4.142 14.941 1.00 84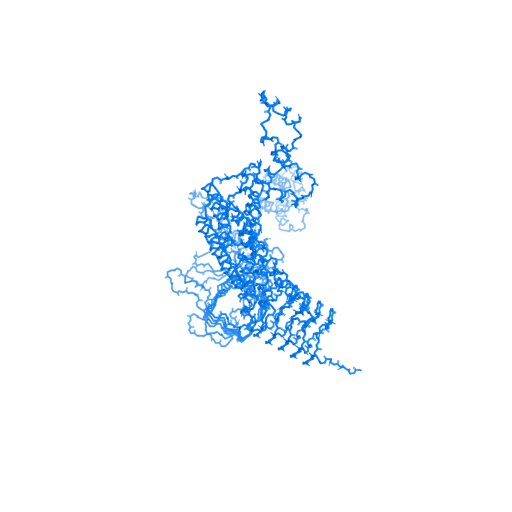.00 445 ILE A C 1
ATOM 3455 O O . ILE A 1 445 ? -13.770 4.163 13.819 1.00 84.00 445 ILE A O 1
ATOM 3459 N N . GLY A 1 446 ? -15.490 3.635 15.151 1.00 86.06 446 GLY A N 1
ATOM 3460 C CA . GLY A 1 446 ? -16.284 3.025 14.075 1.00 86.06 446 GLY A CA 1
ATOM 3461 C C . GLY A 1 446 ? -15.741 1.683 13.571 1.00 86.06 446 GLY A C 1
ATOM 3462 O O . GLY A 1 446 ? -16.216 1.170 12.562 1.00 86.06 446 GLY A O 1
ATOM 3463 N N . THR A 1 447 ? -14.713 1.133 14.219 1.00 97.38 447 THR A N 1
ATOM 3464 C CA . THR A 1 447 ? -14.094 -0.134 13.829 1.00 97.38 447 THR A CA 1
ATOM 3465 C C . THR A 1 447 ? -14.975 -1.306 14.238 1.00 97.38 447 THR A C 1
ATOM 3467 O O . THR A 1 447 ? -15.497 -1.338 15.354 1.00 97.38 447 THR A O 1
ATOM 3470 N N . ASN A 1 448 ? -15.113 -2.293 13.355 1.00 98.38 448 ASN A N 1
ATOM 3471 C CA . ASN A 1 448 ? -15.874 -3.501 13.636 1.00 98.38 448 ASN A CA 1
ATOM 3472 C C . ASN A 1 448 ? -14.956 -4.655 14.066 1.00 98.38 448 ASN A C 1
ATOM 3474 O O . ASN A 1 448 ? -14.246 -5.210 13.231 1.00 98.38 448 ASN A O 1
ATOM 3478 N N . PHE A 1 449 ? -14.998 -5.035 15.346 1.00 98.31 449 PHE A N 1
ATOM 3479 C CA . PHE A 1 449 ? -14.272 -6.179 15.914 1.00 98.31 449 PHE A CA 1
ATOM 3480 C C . PHE A 1 449 ? -15.165 -7.406 16.141 1.00 98.31 449 PHE A C 1
ATOM 3482 O O . PHE A 1 449 ? -14.807 -8.272 16.936 1.00 98.31 449 PHE A O 1
ATOM 3489 N N . THR A 1 450 ? -16.317 -7.504 15.470 1.00 98.12 450 THR A N 1
ATOM 3490 C CA . THR A 1 450 ? -17.240 -8.634 15.664 1.00 98.12 450 THR A CA 1
ATOM 3491 C C . THR A 1 450 ? -16.508 -9.972 15.520 1.00 98.12 450 THR A C 1
ATOM 3493 O O . THR A 1 450 ? -15.851 -10.202 14.504 1.00 98.12 450 THR A O 1
ATOM 3496 N N . GLN A 1 451 ? -16.587 -10.854 16.519 1.00 97.81 451 GLN A N 1
ATOM 3497 C CA . GLN A 1 451 ? -15.901 -12.163 16.520 1.00 97.81 451 GLN A CA 1
ATOM 3498 C C . GLN A 1 451 ? -14.363 -12.101 16.386 1.00 97.81 451 GLN A C 1
ATOM 3500 O O . GLN A 1 451 ? -13.716 -13.092 16.039 1.00 97.81 451 GLN A O 1
ATOM 3505 N N . ALA A 1 452 ? -13.736 -10.947 16.630 1.00 98.38 452 ALA A N 1
ATOM 3506 C CA . ALA A 1 452 ? -12.281 -10.841 16.608 1.00 98.38 452 ALA A CA 1
ATOM 3507 C C . ALA A 1 452 ? -11.658 -11.592 17.796 1.00 98.38 452 ALA A C 1
ATOM 3509 O O . ALA A 1 452 ? -12.190 -11.589 18.906 1.00 98.38 452 ALA A O 1
ATOM 3510 N N . LYS A 1 453 ? -10.485 -12.193 17.577 1.00 98.56 453 LYS A N 1
ATOM 3511 C CA . LYS A 1 453 ? -9.721 -12.912 18.608 1.00 98.56 453 LYS A CA 1
ATOM 3512 C C . LYS A 1 453 ? -8.653 -12.002 19.183 1.00 98.56 453 LYS A C 1
ATOM 3514 O O . LYS A 1 453 ? -7.742 -11.604 18.464 1.00 98.56 453 LYS A O 1
ATOM 3519 N N . MET A 1 454 ? -8.755 -11.658 20.459 1.00 98.25 454 MET A N 1
ATOM 3520 C CA . MET A 1 454 ? -7.951 -10.615 21.105 1.00 98.25 454 MET A CA 1
ATOM 3521 C C . MET A 1 454 ? -7.275 -11.115 22.391 1.00 98.25 454 MET A C 1
ATOM 3523 O O . MET A 1 454 ? -7.087 -10.358 23.343 1.00 98.25 454 MET A O 1
ATOM 3527 N N . THR A 1 455 ? -6.913 -12.397 22.459 1.00 98.31 455 THR A N 1
ATOM 3528 C CA . THR A 1 455 ? -6.239 -12.961 23.639 1.00 98.31 455 THR A CA 1
ATOM 3529 C C . THR A 1 455 ? -4.803 -12.449 23.743 1.00 98.31 455 THR A C 1
ATOM 3531 O O . THR A 1 455 ? -4.020 -12.553 22.803 1.00 98.31 455 THR A O 1
ATOM 3534 N N . GLY A 1 456 ? -4.438 -11.899 24.898 1.00 97.88 456 GLY A N 1
ATOM 3535 C CA . GLY A 1 456 ? -3.117 -11.346 25.195 1.00 97.88 456 GLY A CA 1
ATOM 3536 C C . GLY A 1 456 ? -2.791 -10.029 24.492 1.00 97.88 456 GLY A C 1
ATOM 3537 O O . GLY A 1 456 ? -1.626 -9.633 24.485 1.00 97.88 456 GLY A O 1
ATOM 3538 N N . VAL A 1 457 ? -3.779 -9.359 23.895 1.00 98.19 457 VAL A N 1
ATOM 3539 C CA . VAL A 1 457 ? -3.584 -8.077 23.206 1.00 98.19 457 VAL A CA 1
ATOM 3540 C C . VAL A 1 457 ? -3.239 -6.956 24.201 1.00 98.19 457 VAL A C 1
ATOM 3542 O O . VAL A 1 457 ? -3.713 -6.960 25.339 1.00 98.19 457 VAL A O 1
ATOM 3545 N N . CYS A 1 458 ? -2.423 -5.990 23.782 1.00 97.44 458 CYS A N 1
ATOM 3546 C CA . CYS A 1 458 ? -2.154 -4.765 24.542 1.00 97.44 458 CYS A CA 1
ATOM 3547 C C . CYS A 1 458 ? -3.061 -3.628 24.054 1.00 97.44 458 CYS A C 1
ATOM 3549 O O . CYS A 1 458 ? -3.025 -3.306 22.868 1.00 97.44 458 CYS A O 1
ATOM 3551 N N . LEU A 1 459 ? -3.843 -3.025 24.955 1.00 95.56 459 LEU A N 1
ATOM 3552 C CA . LEU A 1 459 ? -4.807 -1.946 24.674 1.00 95.56 459 LEU A CA 1
ATOM 3553 C C . LEU A 1 459 ? -4.457 -0.638 25.405 1.00 95.56 459 LEU A C 1
ATOM 3555 O O . LEU A 1 459 ? -5.346 0.167 25.687 1.00 95.56 459 LEU A O 1
ATOM 3559 N N . GLU A 1 460 ? -3.180 -0.433 25.751 1.00 86.69 460 GLU A N 1
ATOM 3560 C CA . GLU A 1 460 ? -2.712 0.792 26.416 1.00 86.69 460 GLU A CA 1
ATOM 3561 C C . GLU A 1 460 ? -3.157 2.023 25.619 1.00 86.69 460 GLU A C 1
ATOM 3563 O O . GLU A 1 460 ? -2.740 2.226 24.481 1.00 86.69 460 GLU A O 1
ATOM 3568 N N . SER A 1 461 ? -4.030 2.840 26.205 1.00 80.69 461 SER A N 1
ATOM 3569 C CA . SER A 1 461 ? -4.525 4.079 25.592 1.00 80.69 461 SER A CA 1
ATOM 3570 C C . SER A 1 461 ? -5.171 3.914 24.205 1.00 80.69 461 SER A C 1
ATOM 3572 O O . SER A 1 461 ? -5.186 4.867 23.425 1.00 80.69 461 SER A O 1
ATOM 3574 N N . TRP A 1 462 ? -5.717 2.738 23.868 1.00 89.19 462 TRP A N 1
ATOM 3575 C CA . TRP A 1 462 ? -6.471 2.584 22.618 1.00 89.19 462 TRP A CA 1
ATOM 3576 C C . TRP A 1 462 ? -7.721 3.482 22.613 1.00 89.19 462 TRP A C 1
ATOM 3578 O O . TRP A 1 462 ? -8.328 3.755 23.652 1.00 89.19 462 TRP A O 1
ATOM 3588 N N . ASN A 1 463 ? -8.102 3.977 21.440 1.00 79.12 463 ASN A N 1
ATOM 3589 C CA . ASN A 1 463 ? -9.146 4.980 21.290 1.00 79.12 463 ASN A CA 1
ATOM 3590 C C . ASN A 1 463 ? -10.362 4.387 20.577 1.00 79.12 463 ASN A C 1
ATOM 3592 O O . ASN A 1 463 ? -10.349 4.181 19.365 1.00 79.12 463 ASN A O 1
ATOM 3596 N N . ILE A 1 464 ? -11.408 4.127 21.354 1.00 84.12 464 ILE A N 1
ATOM 3597 C CA . ILE A 1 464 ? -12.688 3.570 20.912 1.00 84.12 464 ILE A CA 1
ATOM 3598 C C . ILE A 1 464 ? -13.835 4.434 21.432 1.00 84.12 464 ILE A C 1
ATOM 3600 O O . ILE A 1 464 ? -13.689 5.164 22.420 1.00 84.12 464 ILE A O 1
ATOM 3604 N N . ASN A 1 465 ? -14.999 4.323 20.804 1.00 76.88 465 ASN A N 1
ATOM 3605 C CA . ASN A 1 465 ? -16.207 5.000 21.254 1.00 76.88 465 ASN A CA 1
ATOM 3606 C C . ASN A 1 465 ? -17.460 4.151 20.996 1.00 76.88 465 ASN A C 1
ATOM 3608 O O . ASN A 1 465 ? -17.370 2.987 20.621 1.00 76.88 465 ASN A O 1
ATOM 3612 N N . HIS A 1 466 ? -18.635 4.749 21.186 1.00 81.62 466 HIS A N 1
ATOM 3613 C CA . HIS A 1 466 ? -19.922 4.081 21.001 1.00 81.62 466 HIS A CA 1
ATOM 3614 C C . HIS A 1 466 ? -20.201 3.590 19.565 1.00 81.62 466 HIS A C 1
ATOM 3616 O O . HIS A 1 466 ? -21.137 2.819 19.380 1.00 81.62 466 HIS A O 1
ATOM 3622 N N . THR A 1 467 ? -19.430 4.017 18.554 1.00 84.56 467 THR A N 1
ATOM 3623 C CA . THR A 1 467 ? -19.552 3.498 17.180 1.00 84.56 467 THR A CA 1
ATOM 3624 C C . THR A 1 467 ? -18.622 2.312 16.913 1.00 84.56 467 THR A C 1
ATOM 3626 O O . THR A 1 467 ? -18.757 1.652 15.884 1.00 84.56 467 THR A O 1
ATOM 3629 N N . THR A 1 468 ? -17.693 2.006 17.826 1.00 91.44 468 THR A N 1
ATOM 3630 C CA . THR A 1 468 ? -16.863 0.796 17.780 1.00 91.44 468 THR A CA 1
ATOM 3631 C C . THR A 1 468 ? -17.703 -0.429 18.157 1.00 91.44 468 THR A C 1
ATOM 3633 O O . THR A 1 468 ? -18.311 -0.467 19.226 1.00 91.44 468 THR A O 1
ATOM 3636 N N . ILE A 1 469 ? -17.705 -1.457 17.306 1.00 94.75 469 ILE A N 1
ATOM 3637 C CA . ILE A 1 469 ? -18.494 -2.683 17.503 1.00 94.75 469 ILE A CA 1
ATOM 3638 C C . ILE A 1 469 ? -17.595 -3.754 18.123 1.00 94.75 469 ILE A C 1
ATOM 3640 O O . ILE A 1 469 ? -16.565 -4.104 17.547 1.00 94.75 469 ILE A O 1
ATOM 3644 N N . LEU A 1 470 ? -17.982 -4.270 19.292 1.00 95.31 470 LEU A N 1
ATOM 3645 C CA . LEU A 1 470 ? -17.227 -5.256 20.085 1.00 95.31 470 LEU A CA 1
ATOM 3646 C C . LEU A 1 470 ? -18.051 -6.530 20.356 1.00 95.31 470 LEU A C 1
ATOM 3648 O O . LEU A 1 470 ? -17.856 -7.200 21.376 1.00 95.31 470 LEU A O 1
ATOM 3652 N N . ASP A 1 471 ? -19.001 -6.835 19.475 1.00 94.25 471 ASP A N 1
ATOM 3653 C CA . ASP A 1 471 ? -19.906 -7.972 19.626 1.00 94.25 471 ASP A CA 1
ATOM 3654 C C . ASP A 1 471 ? -19.140 -9.292 19.485 1.00 94.25 471 ASP A C 1
ATOM 3656 O O . ASP A 1 471 ? -18.327 -9.471 18.582 1.00 94.25 471 ASP A O 1
ATOM 3660 N N . GLU A 1 472 ? -19.382 -10.230 20.400 1.00 95.00 472 GLU A N 1
ATOM 3661 C CA . GLU A 1 472 ? -18.793 -11.578 20.351 1.00 95.00 472 GLU A CA 1
ATOM 3662 C C . GLU A 1 472 ? -17.250 -11.611 20.272 1.00 95.00 472 GLU A C 1
ATOM 3664 O O . GLU A 1 472 ? -16.678 -12.570 19.762 1.00 95.00 472 GLU A O 1
ATOM 3669 N N . VAL A 1 473 ? -16.547 -10.590 20.779 1.00 96.69 473 VAL A N 1
ATOM 3670 C CA . VAL A 1 473 ? -15.075 -10.609 20.832 1.00 96.69 473 VAL A CA 1
ATOM 3671 C C . VAL A 1 473 ? -14.588 -11.765 21.712 1.00 96.69 473 VAL A C 1
ATOM 3673 O O . VAL A 1 473 ? -14.943 -11.877 22.888 1.00 96.69 473 VAL A O 1
ATOM 3676 N N . GLU A 1 474 ? -13.716 -12.597 21.148 1.00 96.25 474 GLU A N 1
ATOM 3677 C CA . GLU A 1 474 ? -13.094 -13.730 21.823 1.00 96.25 474 GLU A CA 1
ATOM 3678 C C . GLU A 1 474 ? -11.777 -13.285 22.475 1.00 96.25 474 GLU A C 1
ATOM 3680 O O . GLU A 1 474 ? -10.774 -13.042 21.801 1.00 96.25 474 GLU A O 1
ATOM 3685 N N . SER A 1 475 ? -11.733 -13.193 23.802 1.00 97.25 475 SER A N 1
ATOM 3686 C CA . SER A 1 475 ? -10.492 -12.902 24.526 1.00 97.25 475 SER A CA 1
ATOM 3687 C C . SER A 1 475 ? -10.471 -13.646 25.849 1.00 97.25 475 SER A C 1
ATOM 3689 O O . SER A 1 475 ? -11.414 -13.542 26.623 1.00 97.25 475 SER A O 1
ATOM 3691 N N . GLU A 1 476 ? -9.395 -14.378 26.134 1.00 98.00 476 GLU A N 1
ATOM 3692 C CA . GLU A 1 476 ? -9.186 -14.950 27.468 1.00 98.00 476 GLU A CA 1
ATOM 3693 C C . GLU A 1 476 ? -8.672 -13.889 28.445 1.00 98.00 476 GLU A C 1
ATOM 3695 O O . GLU A 1 476 ? -9.072 -13.859 29.606 1.00 98.00 476 GLU A O 1
ATOM 3700 N N . TYR A 1 477 ? -7.790 -13.001 27.982 1.00 97.56 477 TYR A N 1
ATOM 3701 C CA . TYR A 1 477 ? -7.240 -11.897 28.763 1.00 97.56 477 TYR A CA 1
ATOM 3702 C C . TYR A 1 477 ? -6.637 -10.813 27.869 1.00 97.56 477 TYR A C 1
ATOM 3704 O O . TYR A 1 477 ? -6.300 -11.070 26.718 1.00 97.56 477 TYR A O 1
ATOM 3712 N N . ILE A 1 478 ? -6.418 -9.625 28.426 1.00 97.56 478 ILE A N 1
ATOM 3713 C CA . ILE A 1 478 ? -5.744 -8.487 27.783 1.00 97.56 478 ILE A CA 1
ATOM 3714 C C . ILE A 1 478 ? -4.711 -7.850 28.716 1.00 97.56 478 ILE A C 1
ATOM 3716 O O . ILE A 1 478 ? -4.696 -8.149 29.911 1.00 97.56 478 ILE A O 1
ATOM 3720 N N . TYR A 1 479 ? -3.911 -6.924 28.192 1.00 96.06 479 TYR A N 1
ATOM 3721 C CA . TYR A 1 479 ? -3.055 -6.018 28.960 1.00 96.06 479 TYR A CA 1
ATOM 3722 C C . TYR A 1 479 ? -3.460 -4.561 28.727 1.00 96.06 479 TYR A C 1
ATOM 3724 O O . TYR A 1 479 ? -3.690 -4.162 27.585 1.00 96.06 479 TYR A O 1
ATOM 3732 N N . LEU A 1 480 ? -3.516 -3.764 29.796 1.00 90.56 480 LEU A N 1
ATOM 3733 C CA . LEU A 1 480 ? -3.741 -2.314 29.707 1.00 90.56 480 LEU A CA 1
ATOM 3734 C C . LEU A 1 480 ? -2.436 -1.504 29.726 1.00 90.56 480 LEU A C 1
ATOM 3736 O O . LEU A 1 480 ? -2.482 -0.302 29.488 1.00 90.56 480 LEU A O 1
ATOM 3740 N N . LEU A 1 481 ? -1.289 -2.152 29.967 1.00 83.44 481 LEU A N 1
ATOM 3741 C CA . LEU A 1 481 ? 0.042 -1.568 29.820 1.0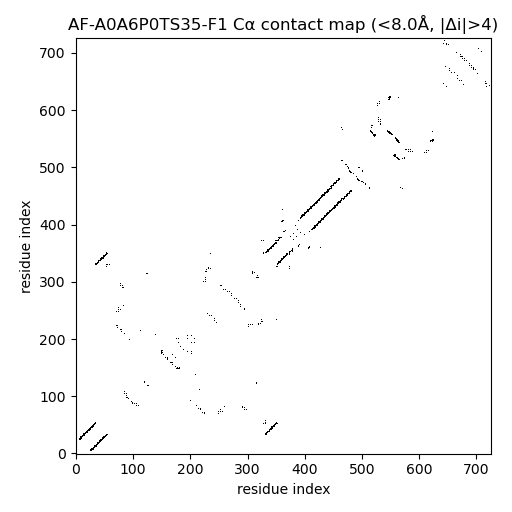0 83.44 481 LEU A CA 1
ATOM 3742 C C . LEU A 1 481 ? 0.931 -2.436 28.913 1.00 83.44 481 LEU A C 1
ATOM 3744 O O . LEU A 1 481 ? 1.021 -3.662 29.040 1.00 83.44 481 LEU A O 1
ATOM 3748 N N . GLU A 1 482 ? 1.650 -1.784 28.013 1.00 88.00 482 GLU A N 1
ATOM 3749 C CA . GLU A 1 482 ? 2.688 -2.360 27.171 1.00 88.00 482 GLU A CA 1
ATOM 3750 C C . GLU A 1 482 ? 3.844 -2.852 28.040 1.00 88.00 482 GLU A C 1
ATOM 3752 O O . GLU A 1 482 ? 4.218 -4.023 27.961 1.00 88.00 482 GLU A O 1
ATOM 3757 N N . SER A 1 483 ? 4.349 -1.984 28.919 1.00 86.69 483 SER A N 1
ATOM 3758 C CA . SER A 1 483 ? 5.436 -2.283 29.856 1.00 86.69 483 SER A CA 1
ATOM 3759 C C . SER A 1 483 ? 4.911 -2.524 31.271 1.00 86.69 483 SER A C 1
ATOM 3761 O O . SER A 1 483 ? 3.902 -1.953 31.678 1.00 86.69 483 SER A O 1
ATOM 3763 N N . ALA A 1 484 ? 5.595 -3.375 32.038 1.00 85.50 484 ALA A N 1
ATOM 3764 C CA . ALA A 1 484 ? 5.233 -3.600 33.435 1.00 85.50 484 ALA A CA 1
ATOM 3765 C C . ALA A 1 484 ? 5.464 -2.333 34.273 1.00 85.50 484 ALA A C 1
ATOM 3767 O O . ALA A 1 484 ? 6.379 -1.552 33.992 1.00 85.50 484 ALA A O 1
ATOM 3768 N N . LYS A 1 485 ? 4.656 -2.131 35.321 1.00 77.94 485 LYS A N 1
ATOM 3769 C CA . LYS A 1 485 ? 4.859 -1.007 36.248 1.00 77.94 485 LYS A CA 1
ATOM 3770 C C . LYS A 1 485 ? 6.247 -1.112 36.891 1.00 77.94 485 LYS A C 1
ATOM 3772 O O . LYS A 1 485 ? 6.677 -2.236 37.178 1.00 77.94 485 LYS A O 1
ATOM 3777 N N . PRO A 1 486 ? 6.924 0.019 37.173 1.00 81.00 486 PRO A N 1
ATOM 3778 C CA . PRO A 1 486 ? 8.240 0.015 37.804 1.00 81.00 486 PRO A CA 1
ATOM 3779 C C . PRO A 1 486 ? 8.279 -0.904 39.027 1.00 81.00 486 PRO A C 1
ATOM 3781 O O . PRO A 1 486 ? 7.379 -0.854 39.860 1.00 81.00 486 PRO A O 1
ATOM 3784 N N . GLN A 1 487 ? 9.324 -1.728 39.124 1.00 86.12 487 GLN A N 1
ATOM 3785 C CA . GLN A 1 487 ? 9.546 -2.672 40.233 1.00 86.12 487 GLN A CA 1
ATOM 3786 C C . GLN A 1 487 ? 8.506 -3.806 40.355 1.00 86.12 487 GLN A C 1
ATOM 3788 O O . GLN A 1 487 ? 8.499 -4.525 41.351 1.00 86.12 487 GLN A O 1
ATOM 3793 N N . THR A 1 488 ? 7.655 -4.018 39.347 1.00 86.44 488 THR A N 1
ATOM 3794 C CA . THR A 1 488 ? 6.679 -5.120 39.315 1.00 86.44 488 THR A CA 1
ATOM 3795 C C . THR A 1 488 ? 6.717 -5.854 37.972 1.00 86.44 488 THR A C 1
ATOM 3797 O O . THR A 1 488 ? 7.273 -5.354 36.998 1.00 86.44 488 THR A O 1
ATOM 3800 N N . ASN A 1 489 ? 6.052 -7.010 37.896 1.00 83.69 489 ASN A N 1
ATOM 3801 C CA . ASN A 1 489 ? 5.743 -7.692 36.632 1.00 83.69 489 ASN A CA 1
ATOM 3802 C C . ASN A 1 489 ? 4.301 -7.412 36.157 1.00 83.69 489 ASN A C 1
ATOM 3804 O O . ASN A 1 489 ? 3.790 -8.103 35.276 1.00 83.69 489 ASN A O 1
ATOM 3808 N N . ASP A 1 490 ? 3.620 -6.428 36.755 1.00 85.06 490 ASP A N 1
ATOM 3809 C CA . ASP A 1 490 ? 2.219 -6.131 36.468 1.00 85.06 490 ASP A CA 1
ATOM 3810 C C . ASP A 1 490 ? 2.084 -5.211 35.248 1.00 85.06 490 ASP A C 1
ATOM 3812 O O . ASP A 1 490 ? 2.466 -4.041 35.277 1.00 85.06 490 ASP A O 1
ATOM 3816 N N . ARG A 1 491 ? 1.500 -5.756 34.180 1.00 88.06 491 ARG A N 1
ATOM 3817 C CA . ARG A 1 491 ? 1.138 -5.060 32.932 1.00 88.06 491 ARG A CA 1
ATOM 3818 C C . ARG A 1 491 ? -0.349 -4.680 32.880 1.00 88.06 491 ARG A C 1
ATOM 3820 O O . ARG A 1 491 ? -0.905 -4.457 31.809 1.00 88.06 491 ARG A O 1
ATOM 3827 N N . GLU A 1 492 ? -1.016 -4.688 34.032 1.00 89.44 492 GLU A N 1
ATOM 3828 C CA . GLU A 1 492 ? -2.464 -4.534 34.176 1.00 89.44 492 GLU A CA 1
ATOM 3829 C C . GLU A 1 492 ? -3.246 -5.546 33.343 1.00 89.44 492 GLU A C 1
ATOM 3831 O O . GLU A 1 492 ? -4.059 -5.199 32.483 1.00 89.44 492 GLU A O 1
ATOM 3836 N N . ARG A 1 493 ? -2.985 -6.832 33.607 1.00 92.06 493 ARG A N 1
ATOM 3837 C CA . ARG A 1 493 ? -3.741 -7.918 32.982 1.00 92.06 493 ARG A CA 1
ATOM 3838 C C . ARG A 1 493 ? -5.215 -7.840 33.399 1.00 92.06 493 ARG A C 1
ATOM 3840 O O . ARG A 1 493 ? -5.515 -7.698 34.586 1.00 92.06 493 ARG A O 1
ATOM 3847 N N . ARG A 1 494 ? -6.139 -7.984 32.445 1.00 93.19 494 ARG A N 1
ATOM 3848 C CA . ARG A 1 494 ? -7.580 -8.159 32.707 1.00 93.19 494 ARG A CA 1
ATOM 3849 C C . ARG A 1 494 ? -8.080 -9.468 32.079 1.00 93.19 494 ARG A C 1
ATOM 3851 O O . ARG A 1 494 ? -7.745 -9.695 30.921 1.00 93.19 494 ARG A O 1
ATOM 3858 N N . PRO A 1 495 ? -8.844 -10.307 32.804 1.00 92.62 495 PRO A N 1
ATOM 3859 C CA . PRO A 1 495 ? -9.040 -10.234 34.254 1.00 92.62 495 PRO A CA 1
ATOM 3860 C C . PRO A 1 495 ? -7.692 -10.378 34.991 1.00 92.62 495 PRO A C 1
ATOM 3862 O O . PRO A 1 495 ? -6.708 -10.852 34.418 1.00 92.62 495 PRO A O 1
ATOM 3865 N N . SER A 1 496 ? -7.607 -9.919 36.242 1.00 89.19 496 SER A N 1
ATOM 3866 C CA . SER A 1 496 ? -6.348 -9.969 37.012 1.00 89.19 496 SER A CA 1
ATOM 3867 C C . SER A 1 496 ? -5.850 -11.404 37.229 1.00 89.19 496 SER A C 1
ATOM 3869 O O . SER A 1 496 ? -4.649 -11.629 37.348 1.00 89.19 496 SER A O 1
ATOM 3871 N N . SER A 1 497 ? -6.757 -12.382 37.202 1.00 88.12 497 SER A N 1
ATOM 3872 C CA . SER A 1 497 ? -6.486 -13.820 37.170 1.00 88.12 497 SER A CA 1
ATOM 3873 C C . SER A 1 497 ? -7.574 -14.547 36.368 1.00 88.12 497 SER A C 1
ATOM 3875 O O . SER A 1 497 ? -8.642 -13.990 36.124 1.00 88.12 497 SER A O 1
ATOM 3877 N N . GLY A 1 498 ? -7.306 -15.779 35.922 1.00 93.06 498 GLY A N 1
ATOM 3878 C CA . GLY A 1 498 ? -8.263 -16.570 35.134 1.00 93.06 498 GLY A CA 1
ATOM 3879 C C . GLY A 1 498 ? -8.515 -16.014 33.728 1.00 93.06 498 GLY A C 1
ATOM 3880 O O . GLY A 1 498 ? -7.688 -15.262 33.199 1.00 93.06 498 GLY A O 1
ATOM 3881 N N . ASN A 1 499 ? -9.653 -16.392 33.144 1.00 96.25 499 ASN A N 1
ATOM 3882 C CA . ASN A 1 499 ? -10.074 -15.991 31.801 1.00 96.25 499 ASN A CA 1
ATOM 3883 C C . ASN A 1 499 ? -11.383 -15.194 31.871 1.00 96.25 499 ASN A C 1
ATOM 3885 O O . ASN A 1 499 ? -12.178 -15.407 32.787 1.00 96.25 499 ASN A O 1
ATOM 3889 N N . PHE A 1 500 ? -11.611 -14.285 30.922 1.00 95.38 500 PHE A N 1
ATOM 3890 C CA . PHE A 1 500 ? -12.913 -13.632 30.768 1.00 95.38 500 PHE A CA 1
ATOM 3891 C C . PHE A 1 500 ? -14.023 -14.669 30.560 1.00 95.38 500 PHE A C 1
ATOM 3893 O O . PHE A 1 500 ? -13.836 -15.648 29.832 1.00 95.38 500 PHE A O 1
ATOM 3900 N N . ALA A 1 501 ? -15.194 -14.436 31.157 1.00 92.50 501 ALA A N 1
ATOM 3901 C CA . ALA A 1 501 ? -16.398 -15.149 30.759 1.00 92.50 501 ALA A CA 1
ATOM 3902 C C . ALA A 1 501 ? -16.959 -14.545 29.452 1.00 92.50 501 ALA A C 1
ATOM 3904 O O . ALA A 1 501 ? -16.626 -13.406 29.097 1.00 92.50 501 ALA A O 1
ATOM 3905 N N . PRO A 1 502 ? -17.827 -15.271 28.724 1.00 88.12 502 PRO A N 1
ATOM 3906 C CA . PRO A 1 502 ? -18.464 -14.747 27.520 1.00 88.12 502 PRO A CA 1
ATOM 3907 C C . PRO A 1 502 ? -19.116 -13.371 27.748 1.00 88.12 502 PRO A C 1
ATOM 3909 O O . PRO A 1 502 ? -19.953 -13.197 28.634 1.00 88.12 502 PRO A O 1
ATOM 3912 N N . GLY A 1 503 ? -18.714 -12.384 26.942 1.00 85.31 503 GLY A N 1
ATOM 3913 C CA . GLY A 1 503 ? -19.217 -11.007 26.992 1.00 85.31 503 GLY A CA 1
ATOM 3914 C C . GLY A 1 503 ? -18.561 -10.085 28.030 1.00 85.31 503 GLY A C 1
ATOM 3915 O O . GLY A 1 503 ? -18.830 -8.884 28.005 1.00 85.31 503 GLY A O 1
ATOM 3916 N N . ASP A 1 504 ? -17.688 -10.578 28.915 1.00 90.69 504 ASP A N 1
ATOM 3917 C CA . ASP A 1 504 ? -17.025 -9.728 29.919 1.00 90.69 504 ASP A CA 1
ATOM 3918 C C . ASP A 1 504 ? -16.068 -8.710 29.291 1.00 90.69 504 ASP A C 1
ATOM 3920 O O . ASP A 1 504 ? -16.009 -7.564 29.738 1.00 90.69 504 ASP A O 1
ATOM 3924 N N . PHE A 1 505 ? -15.360 -9.103 28.227 1.00 92.62 505 PHE A N 1
ATOM 3925 C CA . PHE A 1 505 ? -14.528 -8.184 27.450 1.00 92.62 505 PHE A CA 1
ATOM 3926 C C . PHE A 1 505 ? -15.359 -7.008 26.924 1.00 92.62 505 PHE A C 1
ATOM 3928 O O . PHE A 1 505 ? -15.011 -5.850 27.143 1.00 92.62 505 PHE A O 1
ATOM 3935 N N . THR A 1 506 ? -16.484 -7.303 26.269 1.00 90.12 506 THR A N 1
ATOM 3936 C CA . THR A 1 506 ? -17.380 -6.288 25.710 1.00 90.12 506 THR A CA 1
ATOM 3937 C C . THR A 1 506 ? -17.872 -5.366 26.821 1.00 90.12 506 THR A C 1
ATOM 3939 O O . THR A 1 506 ? -17.688 -4.157 26.726 1.00 90.12 506 THR A O 1
ATOM 3942 N N . LYS A 1 507 ? -18.375 -5.917 27.935 1.00 88.06 507 LYS A N 1
ATOM 3943 C CA . LYS A 1 507 ? -18.830 -5.131 29.097 1.00 88.06 507 LYS A CA 1
ATOM 3944 C C . LYS A 1 507 ? -17.755 -4.194 29.652 1.00 88.06 507 LYS A C 1
ATOM 3946 O O . LYS A 1 507 ? -18.082 -3.066 30.013 1.00 88.06 507 LYS A O 1
ATOM 3951 N N . LEU A 1 508 ? -16.493 -4.629 29.718 1.00 86.62 508 LEU A N 1
ATOM 3952 C CA . LEU A 1 508 ? -15.381 -3.821 30.238 1.00 86.62 508 LEU A CA 1
ATOM 3953 C C . LEU A 1 508 ? -15.235 -2.487 29.489 1.00 86.62 508 LEU A C 1
ATOM 3955 O O . LEU A 1 508 ? -14.955 -1.456 30.107 1.00 86.62 508 LEU A O 1
ATOM 3959 N N . PHE A 1 509 ? -15.449 -2.509 28.173 1.00 83.62 509 PHE A N 1
ATOM 3960 C CA . PHE A 1 509 ? -15.281 -1.345 27.307 1.00 83.62 509 PHE A CA 1
ATOM 3961 C C . PHE A 1 509 ? -16.594 -0.628 26.988 1.00 83.62 509 PHE A C 1
ATOM 3963 O O . PHE A 1 509 ? -16.583 0.594 26.845 1.00 83.62 509 PHE A O 1
ATOM 3970 N N . THR A 1 510 ? -17.728 -1.335 26.966 1.00 74.88 510 THR A N 1
ATOM 3971 C CA . THR A 1 510 ? -19.033 -0.712 26.719 1.00 74.88 510 THR A CA 1
ATOM 3972 C C . THR A 1 510 ? -19.602 0.015 27.933 1.00 74.88 510 THR A C 1
ATOM 3974 O O . THR A 1 510 ? -20.244 1.051 27.773 1.00 74.88 510 THR A O 1
ATOM 3977 N N . ALA A 1 511 ? -19.294 -0.437 29.154 1.00 65.31 511 ALA A N 1
ATOM 3978 C CA . ALA A 1 511 ? -19.744 0.218 30.384 1.00 65.31 511 ALA A CA 1
ATOM 3979 C C . ALA A 1 511 ? -19.158 1.631 30.588 1.00 65.31 511 ALA A C 1
ATOM 3981 O O . ALA A 1 511 ? -19.695 2.406 31.374 1.00 65.31 511 ALA A O 1
ATOM 3982 N N . ASN A 1 512 ? -18.071 1.977 29.887 1.00 62.50 512 ASN A N 1
ATOM 3983 C CA . ASN A 1 512 ? -17.329 3.229 30.071 1.00 62.50 512 ASN A CA 1
ATOM 3984 C C . ASN A 1 512 ? -17.234 4.064 28.775 1.00 62.50 512 ASN A C 1
ATOM 3986 O O . ASN A 1 512 ? -16.351 4.914 28.645 1.00 62.50 512 ASN A O 1
ATOM 3990 N N . PHE A 1 513 ? -18.124 3.876 27.786 1.00 64.19 513 PHE A N 1
ATOM 3991 C CA . PHE A 1 513 ? -18.058 4.633 26.522 1.00 64.19 513 PHE A CA 1
ATOM 3992 C C . PHE A 1 513 ? -18.207 6.145 26.675 1.00 64.19 513 PHE A C 1
ATOM 3994 O O . PHE A 1 513 ? -17.714 6.881 25.823 1.00 64.19 513 PHE A O 1
ATOM 4001 N N . HIS A 1 514 ? -18.737 6.609 27.796 1.00 67.31 514 HIS A N 1
ATOM 4002 C CA . HIS A 1 514 ? -18.869 8.028 28.087 1.00 67.31 514 HIS A CA 1
ATOM 4003 C C . HIS A 1 514 ? -17.781 8.559 29.020 1.00 67.31 514 HIS A C 1
ATOM 4005 O O . HIS A 1 514 ? -17.793 9.740 29.306 1.00 67.31 514 HIS A O 1
ATOM 4011 N N . THR A 1 515 ? -16.811 7.749 29.469 1.00 71.94 515 THR A N 1
ATOM 4012 C CA . THR A 1 515 ? -15.790 8.221 30.420 1.00 71.94 515 THR A CA 1
ATOM 4013 C C . THR A 1 515 ? -14.369 8.192 29.862 1.00 71.94 515 THR A C 1
ATOM 4015 O O . THR A 1 515 ? -14.013 7.343 29.039 1.00 71.94 515 THR A O 1
ATOM 4018 N N . VAL A 1 516 ? -13.561 9.153 30.307 1.00 75.75 516 VAL A N 1
ATOM 4019 C CA . VAL A 1 516 ? -12.097 9.134 30.302 1.00 75.75 516 VAL A CA 1
ATOM 4020 C C . VAL A 1 516 ? -11.654 8.933 31.743 1.00 75.75 516 VAL A C 1
ATOM 4022 O O . VAL A 1 516 ? -11.964 9.755 32.606 1.00 75.75 516 VAL A O 1
ATOM 4025 N N . ASP A 1 517 ? -10.918 7.857 31.994 1.00 79.94 517 ASP A N 1
ATOM 4026 C CA . ASP A 1 517 ? -10.434 7.519 33.328 1.00 79.94 517 ASP A CA 1
ATOM 4027 C C . ASP A 1 517 ? -8.978 8.006 33.475 1.00 79.94 517 ASP A C 1
ATOM 4029 O O . ASP A 1 517 ? -8.117 7.706 32.645 1.00 79.94 517 ASP A O 1
ATOM 4033 N N . LEU A 1 518 ? -8.695 8.778 34.525 1.00 76.25 518 LEU A N 1
ATOM 4034 C CA . LEU A 1 518 ? -7.351 9.183 34.943 1.00 76.25 518 LEU A CA 1
ATOM 4035 C C . LEU A 1 518 ? -6.988 8.424 36.219 1.00 76.25 518 LEU A C 1
ATOM 4037 O O . LEU A 1 518 ? -7.730 8.480 37.199 1.00 76.25 518 LEU A O 1
ATOM 4041 N N . ILE A 1 519 ? -5.852 7.727 36.219 1.00 73.06 519 ILE A N 1
ATOM 4042 C CA . ILE A 1 519 ? -5.387 6.929 37.360 1.00 73.06 519 ILE A CA 1
ATOM 4043 C C . ILE A 1 519 ? -4.138 7.582 37.949 1.00 73.06 519 ILE A C 1
ATOM 4045 O O . ILE A 1 519 ? -3.082 7.610 37.321 1.00 73.06 519 ILE A O 1
ATOM 4049 N N . PHE A 1 520 ? -4.242 8.045 39.188 1.00 69.06 520 PHE A N 1
ATOM 4050 C CA . PHE A 1 520 ? -3.146 8.618 39.960 1.00 69.06 520 PHE A CA 1
ATOM 4051 C C . PHE A 1 520 ? -2.681 7.592 40.983 1.00 69.06 520 PHE A C 1
ATOM 4053 O O . PHE A 1 520 ? -3.508 7.068 41.716 1.00 69.06 520 PHE A O 1
ATOM 4060 N N . ARG A 1 521 ? -1.385 7.268 41.032 1.00 59.34 521 ARG A N 1
ATOM 4061 C CA . ARG A 1 521 ? -0.861 6.199 41.910 1.00 59.34 521 ARG A CA 1
ATOM 4062 C C . ARG A 1 521 ? -0.253 6.692 43.227 1.00 59.34 521 ARG A C 1
ATOM 4064 O O . ARG A 1 521 ? -0.012 5.876 44.101 1.00 59.34 521 ARG A O 1
ATOM 4071 N N . ASN A 1 522 ? -0.014 7.998 43.359 1.00 64.19 522 ASN A N 1
ATOM 4072 C CA . ASN A 1 522 ? 0.697 8.611 44.490 1.00 64.19 522 ASN A CA 1
ATOM 4073 C C . ASN A 1 522 ? -0.119 9.761 45.104 1.00 64.19 522 ASN A C 1
ATOM 4075 O O . ASN A 1 522 ? 0.410 10.834 45.388 1.00 64.19 522 ASN A O 1
ATOM 4079 N N . GLY A 1 523 ? -1.428 9.564 45.244 1.00 60.28 523 GLY A N 1
ATOM 4080 C CA . GLY A 1 523 ? -2.362 10.640 45.553 1.00 60.28 523 GLY A CA 1
ATOM 4081 C C . GLY A 1 523 ? -2.557 11.591 44.371 1.00 60.28 523 GLY A C 1
ATOM 4082 O O . GLY A 1 523 ? -2.050 11.370 43.270 1.00 60.28 523 GLY A O 1
ATOM 4083 N N . ILE A 1 524 ? -3.339 12.641 44.597 1.00 71.75 524 ILE A N 1
ATOM 4084 C CA . ILE A 1 524 ? -3.753 13.586 43.562 1.00 71.75 524 ILE A CA 1
ATOM 4085 C C . ILE A 1 524 ? -3.568 15.022 44.043 1.00 71.75 524 ILE A C 1
ATOM 4087 O O . ILE A 1 524 ? -3.938 15.355 45.169 1.00 71.75 524 ILE A O 1
ATOM 4091 N N . ASP A 1 525 ? -3.024 15.880 43.182 1.00 77.50 525 ASP A N 1
ATOM 4092 C CA . ASP A 1 525 ? -3.018 17.322 43.408 1.00 77.50 525 ASP A CA 1
ATOM 4093 C C . ASP A 1 525 ? -4.289 17.930 42.796 1.00 77.50 525 ASP A C 1
ATOM 4095 O O . ASP A 1 525 ? -4.431 18.044 41.576 1.00 77.50 525 ASP A O 1
ATOM 4099 N N . GLY A 1 526 ? -5.247 18.299 43.651 1.00 69.19 526 GLY A N 1
ATOM 4100 C CA . GLY A 1 526 ? -6.543 18.829 43.215 1.00 69.19 526 GLY A CA 1
ATOM 4101 C C . GLY A 1 526 ? -6.443 20.143 42.430 1.00 69.19 526 GLY A C 1
ATOM 4102 O O . GLY A 1 526 ? -7.272 20.401 41.556 1.00 69.19 526 GLY A O 1
ATOM 4103 N N . LYS A 1 527 ? -5.407 20.953 42.684 1.00 71.94 527 LYS A N 1
ATOM 4104 C CA . LYS A 1 527 ? -5.174 22.221 41.985 1.00 71.94 527 LYS A CA 1
ATOM 4105 C C . LYS A 1 527 ? -4.639 21.975 40.578 1.00 71.94 527 LYS A C 1
ATOM 4107 O O . LYS A 1 527 ? -5.162 22.557 39.626 1.00 71.94 527 LYS A O 1
ATOM 4112 N N . ALA A 1 528 ? -3.649 21.095 40.443 1.00 79.00 528 ALA A N 1
ATOM 4113 C CA . ALA A 1 528 ? -3.137 20.675 39.142 1.00 79.00 528 ALA A CA 1
ATOM 4114 C C . ALA A 1 528 ? -4.226 19.977 38.316 1.00 79.00 528 ALA A C 1
ATOM 4116 O O . ALA A 1 528 ? -4.390 20.286 37.138 1.00 79.00 528 ALA A O 1
ATOM 4117 N N . LEU A 1 529 ? -5.035 19.107 38.938 1.00 82.56 529 LEU A N 1
ATOM 4118 C CA . LEU A 1 529 ? -6.154 18.442 38.265 1.00 82.56 529 LEU A CA 1
ATOM 4119 C C . LEU A 1 529 ? -7.163 19.454 37.715 1.00 82.56 529 LEU A C 1
ATOM 4121 O O . LEU A 1 529 ? -7.530 19.373 36.545 1.00 82.56 529 LEU A O 1
ATOM 4125 N N . MET A 1 530 ? -7.622 20.398 38.540 1.00 81.31 530 MET A N 1
ATOM 4126 C CA . MET A 1 530 ? -8.648 21.351 38.114 1.00 81.31 530 MET A CA 1
ATOM 4127 C C . MET A 1 530 ? -8.124 22.305 37.036 1.00 81.31 530 MET A C 1
ATOM 4129 O O . MET A 1 530 ? -8.829 22.596 36.072 1.00 81.31 530 MET A O 1
ATOM 4133 N N . SER A 1 531 ? -6.873 22.754 37.161 1.00 81.50 531 SER A N 1
ATOM 4134 C CA . SER A 1 531 ? -6.207 23.564 36.137 1.00 81.50 531 SER A CA 1
ATOM 4135 C C . SER A 1 531 ? -6.109 22.815 34.804 1.00 81.50 531 SER A C 1
ATOM 4137 O O . SER A 1 531 ? -6.554 23.328 33.773 1.00 81.50 531 SER A O 1
ATOM 4139 N N . ALA A 1 532 ? -5.626 21.569 34.830 1.00 84.94 532 ALA A N 1
ATOM 4140 C CA . ALA A 1 532 ? -5.553 20.706 33.658 1.00 84.94 532 ALA A CA 1
ATOM 4141 C C . ALA A 1 532 ? -6.934 20.493 33.023 1.00 84.94 532 ALA A C 1
ATOM 4143 O O . ALA A 1 532 ? -7.098 20.704 31.823 1.00 84.94 532 ALA A O 1
ATOM 4144 N N . PHE A 1 533 ? -7.950 20.164 33.825 1.00 86.44 533 PHE A N 1
ATOM 4145 C CA . PHE A 1 533 ? -9.319 19.958 33.354 1.00 86.44 533 PHE A CA 1
ATOM 4146 C C . PHE A 1 533 ? -9.895 21.205 32.663 1.00 86.44 533 PHE A C 1
ATOM 4148 O O . PHE A 1 533 ? -10.445 21.107 31.566 1.00 86.44 533 PHE A O 1
ATOM 4155 N N . GLN A 1 534 ? -9.710 22.393 33.247 1.00 85.38 534 GLN A N 1
ATOM 4156 C CA . GLN A 1 534 ? -10.163 23.661 32.659 1.00 85.38 534 GLN A CA 1
ATOM 4157 C C . GLN A 1 534 ? -9.422 24.004 31.360 1.00 85.38 534 GLN A C 1
ATOM 4159 O O . GLN A 1 534 ? -10.040 24.480 30.405 1.00 85.38 534 GLN A O 1
ATOM 4164 N N . ARG A 1 535 ? -8.111 23.736 31.288 1.00 88.94 535 ARG A N 1
ATOM 4165 C CA . ARG A 1 535 ? -7.320 23.910 30.059 1.00 88.94 535 ARG A CA 1
ATOM 4166 C C . ARG A 1 535 ? -7.826 23.000 28.945 1.00 88.94 535 ARG A C 1
ATOM 4168 O O . ARG A 1 535 ? -8.097 23.487 27.852 1.00 88.94 535 ARG A O 1
ATOM 4175 N N . VAL A 1 536 ? -8.040 21.716 29.236 1.00 86.69 536 VAL A N 1
ATOM 4176 C CA . VAL A 1 536 ? -8.591 20.766 28.258 1.00 86.69 536 VAL A CA 1
ATOM 4177 C C . VAL A 1 536 ? -9.996 21.173 27.819 1.00 86.69 536 VAL A C 1
ATOM 4179 O O . VAL A 1 536 ? -10.298 21.080 26.632 1.00 86.69 536 VAL A O 1
ATOM 4182 N N . LYS A 1 537 ? -10.835 21.691 28.725 1.00 85.31 537 LYS A N 1
ATOM 4183 C CA . LYS A 1 537 ? -12.170 22.213 28.388 1.00 85.31 537 LYS A CA 1
ATOM 4184 C C . LYS A 1 537 ? -12.127 23.420 27.452 1.00 85.31 537 LYS A C 1
ATOM 4186 O O . LYS A 1 537 ? -12.959 23.504 26.556 1.00 85.31 537 LYS A O 1
ATOM 4191 N N . ARG A 1 538 ? -11.144 24.309 27.613 1.00 86.31 538 ARG A N 1
ATOM 4192 C CA . ARG A 1 538 ? -10.922 25.457 26.719 1.00 86.31 538 ARG A CA 1
ATOM 4193 C C . ARG A 1 538 ? -10.373 25.039 25.352 1.00 86.31 538 ARG A C 1
ATOM 4195 O O . ARG A 1 538 ? -10.796 25.554 24.331 1.00 86.31 538 ARG A O 1
ATOM 4202 N N . GLU A 1 539 ? -9.456 24.076 25.309 1.00 83.31 539 GLU A N 1
ATOM 4203 C CA . GLU A 1 539 ? -8.911 23.566 24.038 1.00 83.31 539 GLU A CA 1
ATOM 4204 C C . GLU A 1 539 ? -9.900 22.702 23.245 1.00 83.31 539 GLU A C 1
ATOM 4206 O O . GLU A 1 539 ? -9.703 22.454 22.056 1.00 83.31 539 GLU A O 1
ATOM 4211 N N . ASN A 1 540 ? -10.958 22.238 23.907 1.00 78.56 540 ASN A N 1
ATOM 4212 C CA . ASN A 1 540 ? -12.032 21.434 23.340 1.00 78.56 540 ASN A CA 1
ATOM 4213 C C . ASN A 1 540 ? -13.382 22.169 23.497 1.00 78.56 540 ASN A C 1
ATOM 4215 O O . ASN A 1 540 ? -14.384 21.572 23.899 1.00 78.56 540 ASN A O 1
ATOM 4219 N N . GLU A 1 541 ? -13.387 23.479 23.208 1.00 70.88 541 GLU A N 1
ATOM 4220 C CA . GLU A 1 541 ? -14.573 24.348 23.242 1.00 70.88 541 GLU A CA 1
ATOM 4221 C C . GLU A 1 541 ? -15.760 23.719 22.487 1.00 70.88 541 GLU A C 1
ATOM 4223 O O . GLU A 1 541 ? -15.626 23.231 21.366 1.00 70.88 541 GLU A O 1
ATOM 4228 N N . GLY A 1 542 ? -16.936 23.705 23.127 1.00 67.38 542 GLY A N 1
ATOM 4229 C CA . GLY A 1 542 ? -18.160 23.094 22.592 1.00 67.38 542 GLY A CA 1
ATOM 4230 C C . GLY A 1 542 ? -18.427 21.646 23.030 1.00 67.38 542 GLY A C 1
ATOM 4231 O O . GLY A 1 542 ? -19.516 21.139 22.775 1.00 67.38 542 GLY A O 1
ATOM 4232 N N . MET A 1 543 ? -17.500 20.983 23.734 1.00 73.69 543 MET A N 1
ATOM 4233 C CA . MET A 1 543 ? -17.721 19.634 24.279 1.00 73.69 543 MET A CA 1
ATOM 4234 C C . MET A 1 543 ? -18.223 19.666 25.729 1.00 73.69 543 MET A C 1
ATOM 4236 O O . MET A 1 543 ? -17.601 20.264 26.611 1.00 73.69 543 MET A O 1
ATOM 4240 N N . SER A 1 544 ? -19.334 18.971 26.000 1.00 74.38 544 SER A N 1
ATOM 4241 C CA . SER A 1 544 ? -19.834 18.773 27.366 1.00 74.38 544 SER A CA 1
ATOM 4242 C C . SER A 1 544 ? -18.938 17.785 28.114 1.00 74.38 544 SER A C 1
ATOM 4244 O O . SER A 1 544 ? -19.014 16.580 27.889 1.00 74.38 544 SER A O 1
ATOM 4246 N N . MET A 1 545 ? -18.063 18.305 28.975 1.00 80.06 545 MET A N 1
ATOM 4247 C CA . MET A 1 545 ? -17.204 17.510 29.853 1.00 80.06 545 MET A CA 1
ATOM 4248 C C . MET A 1 545 ? -17.466 17.860 31.314 1.00 80.06 545 MET A C 1
ATOM 4250 O O . MET A 1 545 ? -17.521 19.044 31.674 1.00 80.06 545 MET A O 1
ATOM 4254 N N . ALA A 1 546 ? -17.579 16.829 32.148 1.00 82.31 546 ALA A N 1
ATOM 4255 C CA . ALA A 1 546 ? -17.779 16.942 33.590 1.00 82.31 546 ALA A CA 1
ATOM 4256 C C . ALA A 1 546 ? -17.023 15.826 34.314 1.00 82.31 546 ALA A C 1
ATOM 4258 O O . ALA A 1 546 ? -16.902 14.718 33.795 1.00 82.31 546 ALA A O 1
ATOM 4259 N N . ILE A 1 547 ? -16.526 16.091 35.520 1.00 78.75 547 ILE A N 1
ATOM 4260 C CA . ILE A 1 547 ? -15.978 15.026 36.364 1.00 78.75 547 ILE A CA 1
ATOM 4261 C C . ILE A 1 547 ? -17.169 14.217 36.878 1.00 78.75 547 ILE A C 1
ATOM 4263 O O . ILE A 1 547 ? -17.994 14.735 37.612 1.00 78.75 547 ILE A O 1
ATOM 4267 N N . GLN A 1 548 ? -17.285 12.961 36.461 1.00 77.06 548 GLN A N 1
ATOM 4268 C CA . GLN A 1 548 ? -18.407 12.101 36.825 1.00 77.06 548 GLN A CA 1
ATOM 4269 C C . GLN A 1 548 ? -18.210 11.475 38.206 1.00 77.06 548 GLN A C 1
ATOM 4271 O O . GLN A 1 548 ? -19.147 11.362 38.993 1.00 77.06 548 GLN A O 1
ATOM 4276 N N . ASN A 1 549 ? -16.991 11.014 38.488 1.00 73.62 549 ASN A N 1
ATOM 4277 C CA . ASN A 1 549 ? -16.691 10.319 39.731 1.00 73.62 549 ASN A CA 1
ATOM 4278 C C . ASN A 1 549 ? -15.215 10.468 40.123 1.00 73.62 549 ASN A C 1
ATOM 4280 O O . ASN A 1 549 ? -14.342 10.600 39.266 1.00 73.62 549 ASN A O 1
ATOM 4284 N N . MET A 1 550 ? -14.953 10.383 41.424 1.00 72.56 550 MET A N 1
ATOM 4285 C CA . MET A 1 550 ? -13.631 10.289 42.029 1.00 72.56 550 MET A CA 1
ATOM 4286 C C . MET A 1 550 ? -13.635 9.119 43.009 1.00 72.56 550 MET A C 1
ATOM 4288 O O . MET A 1 550 ? -14.347 9.136 44.009 1.00 72.56 550 MET A O 1
ATOM 4292 N N . GLU A 1 551 ? -12.832 8.101 42.724 1.00 70.31 551 GLU A N 1
ATOM 4293 C CA . GLU A 1 551 ? -12.772 6.877 43.513 1.00 70.31 551 GLU A CA 1
ATOM 4294 C C . GLU A 1 551 ? -11.375 6.691 44.111 1.00 70.31 551 GLU A C 1
ATOM 4296 O O . GLU A 1 551 ? -10.378 6.674 43.391 1.00 70.31 551 GLU A O 1
ATOM 4301 N N . ASN A 1 552 ? -11.290 6.522 45.431 1.00 69.31 552 ASN A N 1
ATOM 4302 C CA . ASN A 1 552 ? -10.057 6.112 46.102 1.00 69.31 552 ASN A CA 1
ATOM 4303 C C . ASN A 1 552 ? -10.022 4.579 46.182 1.00 69.31 552 ASN A C 1
ATOM 4305 O O . ASN A 1 552 ? -10.892 3.973 46.804 1.00 69.31 552 ASN A O 1
ATOM 4309 N N . LYS A 1 553 ? -9.030 3.955 45.539 1.00 60.72 553 LYS A N 1
ATOM 4310 C CA . LYS A 1 553 ? -8.872 2.494 45.462 1.00 60.72 553 LYS A CA 1
ATOM 4311 C C . LYS A 1 553 ? -7.986 1.913 46.575 1.00 60.72 553 LYS A C 1
ATOM 4313 O O . LYS A 1 553 ? -7.782 0.703 46.584 1.00 60.72 553 LYS A O 1
ATOM 4318 N N . GLY A 1 554 ? -7.491 2.737 47.503 1.00 46.12 554 GLY A N 1
ATOM 4319 C CA . GLY A 1 554 ? -6.479 2.337 48.488 1.00 46.12 554 GLY A CA 1
ATOM 4320 C C . GLY A 1 554 ? -5.052 2.472 47.945 1.00 46.12 554 GLY A C 1
ATOM 4321 O O . GLY A 1 554 ? -4.855 2.755 46.765 1.00 46.12 554 GLY A O 1
ATOM 4322 N N . ASP A 1 555 ? -4.050 2.335 48.818 1.00 55.69 555 ASP A N 1
ATOM 4323 C CA . ASP A 1 555 ? -2.613 2.388 48.475 1.00 55.69 555 ASP A CA 1
ATOM 4324 C C . ASP A 1 555 ? -2.162 3.653 47.719 1.00 55.69 555 ASP A C 1
ATOM 4326 O O . ASP A 1 555 ? -1.250 3.621 46.897 1.00 55.69 555 ASP A O 1
ATOM 4330 N N . GLY A 1 556 ? -2.819 4.789 47.975 1.00 50.22 556 GLY A N 1
ATOM 4331 C CA . GLY A 1 556 ? -2.531 6.052 47.286 1.00 50.22 556 GLY A CA 1
ATOM 4332 C C . GLY A 1 556 ? -3.078 6.131 45.856 1.00 50.22 556 GLY A C 1
ATOM 4333 O O . GLY A 1 556 ? -2.832 7.127 45.174 1.00 50.22 556 GLY A O 1
ATOM 4334 N N . ILE A 1 557 ? -3.846 5.133 45.403 1.00 47.91 557 ILE A N 1
ATOM 4335 C CA . ILE A 1 557 ? -4.439 5.111 44.067 1.00 47.91 557 ILE A CA 1
ATOM 4336 C C . ILE A 1 557 ? -5.780 5.851 44.057 1.00 47.91 557 ILE A C 1
ATOM 4338 O O . ILE A 1 557 ? -6.733 5.460 44.732 1.00 47.91 557 ILE A O 1
ATOM 4342 N N . VAL A 1 558 ? -5.884 6.886 43.226 1.00 65.50 558 VAL A N 1
ATOM 4343 C CA . VAL A 1 558 ? -7.115 7.647 42.981 1.00 65.50 558 VAL A CA 1
ATOM 4344 C C . VAL A 1 558 ? -7.479 7.555 41.503 1.00 65.50 558 VAL A C 1
ATOM 4346 O O . VAL A 1 558 ? -6.641 7.800 40.639 1.00 65.50 558 VAL A O 1
ATOM 4349 N N . VAL A 1 559 ? -8.730 7.213 41.204 1.00 66.44 559 VAL A N 1
ATOM 4350 C CA . VAL A 1 559 ? -9.274 7.144 39.843 1.00 66.44 559 VAL A CA 1
ATOM 4351 C C . VAL A 1 559 ? -10.291 8.264 39.655 1.00 66.44 559 VAL A C 1
ATOM 4353 O O . VAL A 1 559 ? -11.294 8.316 40.364 1.00 66.44 559 VAL A O 1
ATOM 4356 N N . ILE A 1 560 ? -10.051 9.154 38.695 1.00 78.38 560 ILE A N 1
ATOM 4357 C CA . ILE A 1 560 ? -10.997 10.201 38.294 1.00 78.38 560 ILE A CA 1
ATOM 4358 C C . ILE A 1 560 ? -11.643 9.787 36.982 1.00 78.38 560 ILE A C 1
ATOM 4360 O O . ILE A 1 560 ? -10.947 9.598 35.988 1.00 78.38 560 ILE A O 1
ATOM 4364 N N . LYS A 1 561 ? -12.968 9.679 36.967 1.00 79.81 561 LYS A N 1
ATOM 4365 C CA . LYS A 1 561 ? -13.745 9.430 35.753 1.00 79.81 561 LYS A CA 1
ATOM 4366 C C . LYS A 1 561 ? -14.325 10.736 35.249 1.00 79.81 561 LYS A C 1
ATOM 4368 O O . LYS A 1 561 ? -15.055 11.409 35.973 1.00 79.81 561 LYS A O 1
ATOM 4373 N N . ILE A 1 562 ? -14.016 11.088 34.012 1.00 83.44 562 ILE A N 1
ATOM 4374 C CA . ILE A 1 562 ? -14.485 12.309 33.359 1.00 83.44 562 ILE A CA 1
ATOM 4375 C C . ILE A 1 562 ? -15.467 11.916 32.272 1.00 83.44 562 ILE A C 1
ATOM 4377 O O . ILE A 1 562 ? -15.088 11.221 31.337 1.00 83.44 562 ILE A O 1
ATOM 4381 N N . ASN A 1 563 ? -16.707 12.379 32.381 1.00 83.88 563 ASN A N 1
ATOM 4382 C CA . ASN A 1 563 ? -17.685 12.238 31.321 1.00 83.88 563 ASN A CA 1
ATOM 4383 C C . ASN A 1 563 ? -17.241 13.053 30.099 1.00 83.88 563 ASN A C 1
ATOM 4385 O O . ASN A 1 563 ? -16.903 14.233 30.224 1.00 83.88 563 ASN A O 1
ATOM 4389 N N . VAL A 1 564 ? -17.253 12.424 28.931 1.00 80.06 564 VAL A N 1
ATOM 4390 C CA . VAL A 1 564 ? -16.949 13.022 27.636 1.00 80.06 564 VAL A CA 1
ATOM 4391 C C . VAL A 1 564 ? -18.023 12.621 26.623 1.00 80.06 564 VAL A C 1
ATOM 4393 O O . VAL A 1 564 ? -18.549 11.504 26.686 1.00 80.06 564 VAL A O 1
ATOM 4396 N N . PRO A 1 565 ? -18.347 13.491 25.650 1.00 75.38 565 PRO A N 1
ATOM 4397 C CA . PRO A 1 565 ? -19.296 13.146 24.602 1.00 75.38 565 PRO A CA 1
ATOM 4398 C C . PRO A 1 565 ? -18.828 11.905 23.839 1.00 75.38 565 PRO A C 1
ATOM 4400 O O . PRO A 1 565 ? -17.631 11.718 23.620 1.00 75.38 565 PRO A O 1
ATOM 4403 N N . GLY A 1 566 ? -19.769 11.077 23.380 1.00 63.97 566 GLY A N 1
ATOM 4404 C CA . GLY A 1 566 ? -19.447 9.829 22.680 1.00 63.97 566 GLY A CA 1
ATOM 4405 C C . GLY A 1 566 ? -18.647 10.015 21.382 1.00 63.97 566 GLY A C 1
ATOM 4406 O O . GLY A 1 566 ? -18.048 9.059 20.904 1.00 63.97 566 GLY A O 1
ATOM 4407 N N . GLU A 1 567 ? -18.621 11.216 20.806 1.00 62.75 567 GLU A N 1
ATOM 4408 C CA . GLU A 1 567 ? -17.850 11.545 19.597 1.00 62.75 567 GLU A CA 1
ATOM 4409 C C . GLU A 1 567 ? -16.442 12.090 19.892 1.00 62.75 567 GLU A C 1
ATOM 4411 O O . GLU A 1 567 ? -15.639 12.282 18.980 1.00 62.75 567 GLU A O 1
ATOM 4416 N N . ALA A 1 568 ? -16.112 12.339 21.161 1.00 69.12 568 ALA A N 1
ATOM 4417 C CA . ALA A 1 568 ? -14.842 12.937 21.540 1.00 69.12 568 ALA A CA 1
ATOM 4418 C C . ALA A 1 568 ? -13.682 11.925 21.480 1.00 69.12 568 ALA A C 1
ATOM 4420 O O . ALA A 1 568 ? -13.804 10.774 21.899 1.00 69.12 568 ALA A O 1
ATOM 4421 N N . SER A 1 569 ? -12.514 12.372 21.001 1.00 68.62 569 SER A N 1
ATOM 4422 C CA . SER A 1 569 ? -11.295 11.553 20.962 1.00 68.62 569 SER A CA 1
ATOM 4423 C C . SER A 1 569 ? -10.719 11.379 22.369 1.00 68.62 569 SER A C 1
ATOM 4425 O O . SER A 1 569 ? -9.974 12.226 22.868 1.00 68.62 569 SER A O 1
ATOM 4427 N N . LYS A 1 570 ? -11.058 10.262 23.016 1.00 72.69 570 LYS A N 1
ATOM 4428 C CA . LYS A 1 570 ? -10.672 9.970 24.402 1.00 72.69 570 LYS A CA 1
ATOM 4429 C C . LYS A 1 570 ? -9.172 9.910 24.608 1.00 72.69 570 LYS A C 1
ATOM 4431 O O . LYS A 1 570 ? -8.691 10.449 25.594 1.00 72.69 570 LYS A O 1
ATOM 4436 N N . GLY A 1 571 ? -8.441 9.294 23.677 1.00 60.56 571 GLY A N 1
ATOM 4437 C CA . GLY A 1 571 ? -6.980 9.220 23.740 1.00 60.56 571 GLY A CA 1
ATOM 4438 C C . GLY A 1 571 ? -6.347 10.612 23.749 1.00 60.56 571 GLY A C 1
ATOM 4439 O O . GLY A 1 571 ? -5.511 10.902 24.601 1.00 60.56 571 GLY A O 1
ATOM 4440 N N . LYS A 1 572 ? -6.834 11.517 22.886 1.00 72.06 572 LYS A N 1
ATOM 4441 C CA . LYS A 1 572 ? -6.391 12.919 22.858 1.00 72.06 572 LYS A CA 1
ATOM 4442 C C . LYS A 1 572 ? -6.704 13.625 24.178 1.00 72.06 572 LYS A C 1
ATOM 4444 O O . LYS A 1 572 ? -5.828 14.273 24.740 1.00 72.06 572 LYS A O 1
ATOM 4449 N N . ILE A 1 573 ? -7.929 13.477 24.684 1.00 79.81 573 ILE A N 1
ATOM 4450 C CA . ILE A 1 573 ? -8.362 14.104 25.940 1.00 79.81 573 ILE A CA 1
ATOM 4451 C C . ILE A 1 573 ? -7.555 13.565 27.127 1.00 79.81 573 ILE A C 1
ATOM 4453 O O . ILE A 1 573 ? -7.058 14.349 27.928 1.00 79.81 573 ILE A O 1
ATOM 4457 N N . HIS A 1 574 ? -7.362 12.248 27.220 1.00 79.62 574 HIS A N 1
ATOM 4458 C CA . HIS A 1 574 ? -6.547 11.605 28.250 1.00 79.62 574 HIS A CA 1
ATOM 4459 C C . HIS A 1 574 ? -5.093 12.096 28.201 1.00 79.62 574 HIS A C 1
ATOM 4461 O O . HIS A 1 574 ? -4.529 12.447 29.238 1.00 79.62 574 HIS A O 1
ATOM 4467 N N . GLN A 1 575 ? -4.503 12.182 27.004 1.00 68.94 575 GLN A N 1
ATOM 4468 C CA . GLN A 1 575 ? -3.142 12.677 26.803 1.00 68.94 575 GLN A CA 1
ATOM 4469 C C . GLN A 1 575 ? -3.008 14.152 27.206 1.00 68.94 575 GLN A C 1
ATOM 4471 O O . GLN A 1 575 ? -2.104 14.483 27.969 1.00 68.94 575 GLN A O 1
ATOM 4476 N N . GLN A 1 576 ? -3.925 15.021 26.764 1.00 82.69 576 GLN A N 1
ATOM 4477 C CA . GLN A 1 576 ? -3.950 16.439 27.147 1.00 82.69 576 GLN A CA 1
ATOM 4478 C C . GLN A 1 576 ? -4.104 16.605 28.665 1.00 82.69 576 GLN A C 1
ATOM 4480 O O . GLN A 1 576 ? -3.356 17.360 29.282 1.00 82.69 576 GLN A O 1
ATOM 4485 N N . LEU A 1 577 ? -5.036 15.870 29.284 1.00 83.75 577 LEU A N 1
ATOM 4486 C CA . LEU A 1 577 ? -5.261 15.901 30.732 1.00 83.75 577 LEU A CA 1
ATOM 4487 C C . LEU A 1 577 ? -4.013 15.466 31.502 1.00 83.75 577 LEU A C 1
ATOM 4489 O O . LEU A 1 577 ? -3.608 16.148 32.439 1.00 83.75 577 LEU A O 1
ATOM 4493 N N . THR A 1 578 ? -3.385 14.365 31.089 1.00 75.94 578 THR A N 1
ATOM 4494 C CA . THR A 1 578 ? -2.174 13.831 31.728 1.00 75.94 578 THR A CA 1
ATOM 4495 C C . THR A 1 578 ? -0.999 14.793 31.582 1.00 75.94 578 THR A C 1
ATOM 4497 O O . THR A 1 578 ? -0.297 15.068 32.555 1.00 75.94 578 THR A O 1
ATOM 4500 N N . GLN A 1 579 ? -0.809 15.349 30.384 1.00 83.50 579 GLN A N 1
ATOM 4501 C CA . GLN A 1 579 ? 0.254 16.306 30.107 1.00 83.50 579 GLN A CA 1
ATOM 4502 C C . GLN A 1 579 ? 0.085 17.577 30.945 1.00 83.50 579 GLN A C 1
ATOM 4504 O O . GLN A 1 579 ? 1.008 17.967 31.658 1.00 83.50 579 GLN A O 1
ATOM 4509 N N . PHE A 1 580 ? -1.090 18.210 30.898 1.00 88.94 580 PHE A N 1
ATOM 4510 C CA . PHE A 1 580 ? -1.333 19.454 31.631 1.00 88.94 580 PHE A CA 1
ATOM 4511 C C . PHE A 1 580 ? -1.276 19.250 33.138 1.00 88.94 580 PHE A C 1
ATOM 4513 O O . PHE A 1 580 ? -0.749 20.108 33.842 1.00 88.94 580 PHE A O 1
ATOM 4520 N N . TYR A 1 581 ? -1.747 18.101 33.626 1.00 86.19 581 TYR A N 1
ATOM 4521 C CA . TYR A 1 581 ? -1.607 17.739 35.028 1.00 86.19 581 TYR A CA 1
ATOM 4522 C C . TYR A 1 581 ? -0.134 17.667 35.437 1.00 86.19 581 TYR A C 1
ATOM 4524 O O . TYR A 1 581 ? 0.253 18.291 36.422 1.00 86.19 581 TYR A O 1
ATOM 4532 N N . GLN A 1 582 ? 0.708 16.967 34.669 1.00 80.81 582 GLN A N 1
ATOM 4533 C CA . GLN A 1 582 ? 2.126 16.834 35.003 1.00 80.81 582 GLN A CA 1
ATOM 4534 C C . GLN A 1 582 ? 2.874 18.174 34.917 1.00 80.81 582 GLN A C 1
ATOM 4536 O O . GLN A 1 582 ? 3.710 18.461 35.773 1.00 80.81 582 GLN A O 1
ATOM 4541 N N . GLU A 1 583 ? 2.559 19.012 33.924 1.00 87.06 583 GLU A N 1
ATOM 4542 C CA . GLU A 1 583 ? 3.087 20.380 33.824 1.00 87.06 583 GLU A CA 1
ATOM 4543 C C . GLU A 1 583 ? 2.756 21.208 35.072 1.00 87.06 583 GLU A C 1
ATOM 4545 O O . GLU A 1 583 ? 3.626 21.892 35.616 1.00 87.06 583 GLU A O 1
ATOM 4550 N N . ASP A 1 584 ? 1.508 21.147 35.535 1.00 82.00 584 ASP A N 1
ATOM 4551 C CA . ASP A 1 584 ? 1.045 21.940 36.671 1.00 82.00 584 ASP A CA 1
ATOM 4552 C C . ASP A 1 584 ? 1.582 21.396 38.006 1.00 82.00 584 ASP A C 1
ATOM 4554 O O . ASP A 1 584 ? 1.975 22.189 38.863 1.00 82.00 584 ASP A O 1
ATOM 4558 N N . VAL A 1 585 ? 1.709 20.071 38.161 1.00 76.88 585 VAL A N 1
ATOM 4559 C CA . VAL A 1 585 ? 2.401 19.449 39.307 1.00 76.88 585 VAL A CA 1
ATOM 4560 C C . VAL A 1 585 ? 3.861 19.899 39.377 1.00 76.88 585 VAL A C 1
ATOM 4562 O O . VAL A 1 585 ? 4.331 20.269 40.452 1.00 76.88 585 VAL A O 1
ATOM 4565 N N . ASN A 1 586 ? 4.576 19.929 38.249 1.00 79.12 586 ASN A N 1
ATOM 4566 C CA . ASN A 1 586 ? 5.981 20.345 38.221 1.00 79.12 586 ASN A CA 1
ATOM 4567 C C . ASN A 1 586 ? 6.143 21.826 38.609 1.00 79.12 586 ASN A C 1
ATOM 4569 O O . ASN A 1 586 ? 6.974 22.151 39.455 1.00 79.12 586 ASN A O 1
ATOM 4573 N N . LYS A 1 587 ? 5.296 22.719 38.076 1.00 77.69 587 LYS A N 1
ATOM 4574 C CA . LYS A 1 587 ? 5.286 24.147 38.454 1.00 77.69 587 LYS A CA 1
ATOM 4575 C C . LYS A 1 587 ? 4.983 24.361 39.935 1.00 77.69 587 LYS A C 1
ATOM 4577 O O . LYS A 1 587 ? 5.531 25.262 40.569 1.00 77.69 587 LYS A O 1
ATOM 4582 N N . LEU A 1 588 ? 4.070 23.564 40.488 1.00 68.50 588 LEU A N 1
ATOM 4583 C CA . LEU A 1 588 ? 3.760 23.603 41.913 1.00 68.50 588 LEU A CA 1
ATOM 4584 C C . LEU A 1 588 ? 4.965 23.142 42.738 1.00 68.50 588 LEU A C 1
ATOM 4586 O O . LEU A 1 588 ? 5.333 23.832 43.684 1.00 68.50 588 LEU A O 1
ATOM 4590 N N . ALA A 1 589 ? 5.623 22.046 42.351 1.00 64.56 589 ALA A N 1
ATOM 4591 C CA . ALA A 1 589 ? 6.814 21.539 43.029 1.00 64.56 589 ALA A CA 1
ATOM 4592 C C . ALA A 1 589 ? 7.962 22.569 43.068 1.00 64.56 589 ALA A C 1
ATOM 4594 O O . ALA A 1 589 ? 8.557 22.761 44.128 1.00 64.56 589 ALA A O 1
ATOM 4595 N N . GLU A 1 590 ? 8.214 23.288 41.968 1.00 63.00 590 GLU A N 1
ATOM 4596 C CA . GLU A 1 590 ? 9.191 24.392 41.915 1.00 63.00 590 GLU A CA 1
ATOM 4597 C C . GLU A 1 590 ? 8.831 25.518 42.897 1.00 63.00 590 GLU A C 1
ATOM 4599 O O . GLU A 1 590 ? 9.668 25.966 43.682 1.00 63.00 590 GLU A O 1
ATOM 4604 N N . LYS A 1 591 ? 7.551 25.910 42.953 1.00 62.62 591 LYS A N 1
ATOM 4605 C CA . LYS A 1 591 ? 7.055 26.937 43.884 1.00 62.62 591 LYS A CA 1
ATOM 4606 C C . LYS A 1 591 ? 7.209 26.542 45.362 1.00 62.62 591 LYS A C 1
ATOM 4608 O O . LYS A 1 591 ? 7.343 27.423 46.212 1.00 62.62 591 LYS A O 1
ATOM 4613 N N . TYR A 1 592 ? 7.160 25.247 45.680 1.00 57.47 592 TYR A N 1
ATOM 4614 C CA . TYR A 1 592 ? 7.287 24.739 47.051 1.00 57.47 592 TYR A CA 1
ATOM 4615 C C . TYR A 1 592 ? 8.739 24.537 47.505 1.00 57.47 592 TYR A C 1
ATOM 4617 O O . TYR A 1 592 ? 8.992 24.587 48.707 1.00 57.47 592 TYR A O 1
ATOM 4625 N N . GLN A 1 593 ? 9.693 24.344 46.588 1.00 52.09 593 GLN A N 1
ATOM 4626 C CA . GLN A 1 593 ? 11.109 24.187 46.946 1.00 52.09 593 GLN A CA 1
ATOM 4627 C C . GLN A 1 593 ? 11.818 25.519 47.259 1.00 52.09 593 GLN A C 1
ATOM 4629 O O . GLN A 1 593 ? 12.818 25.510 47.971 1.00 52.09 593 GLN A O 1
ATOM 4634 N N . GLU A 1 594 ? 11.284 26.665 46.818 1.00 47.50 594 GLU A N 1
ATOM 4635 C CA . GLU A 1 594 ? 11.928 27.982 46.994 1.00 47.50 594 GLU A CA 1
ATOM 4636 C C . GLU A 1 594 ? 11.432 28.835 48.183 1.00 47.50 594 GLU A C 1
ATOM 4638 O O . GLU A 1 594 ? 11.973 29.916 48.418 1.00 47.50 594 GLU A O 1
ATOM 4643 N N . LYS A 1 595 ? 10.444 28.404 48.985 1.00 50.38 595 LYS A N 1
ATOM 4644 C CA . LYS A 1 595 ? 9.891 29.252 50.065 1.00 50.38 595 LYS A CA 1
ATOM 4645 C C . LYS A 1 595 ? 9.678 28.525 51.394 1.00 50.38 595 LYS A C 1
ATOM 4647 O O . LYS A 1 595 ? 8.870 27.610 51.500 1.00 50.38 595 LYS A O 1
ATOM 4652 N N . SER A 1 596 ? 10.300 29.040 52.457 1.00 47.91 596 SER A N 1
ATOM 4653 C CA . SER A 1 596 ? 9.802 28.867 53.828 1.00 47.91 596 SER A CA 1
ATOM 4654 C C . SER A 1 596 ? 8.568 29.764 53.996 1.00 47.91 596 SER A C 1
ATOM 4656 O O . SER A 1 596 ? 8.706 30.966 54.216 1.00 47.91 596 SER A O 1
ATOM 4658 N N . LEU A 1 597 ? 7.363 29.216 53.787 1.00 56.72 597 LEU A N 1
ATOM 4659 C CA . LEU A 1 597 ? 6.119 29.998 53.840 1.00 56.72 597 LEU A CA 1
ATOM 4660 C C . LEU A 1 597 ? 5.822 30.498 55.262 1.00 56.72 597 LEU A C 1
ATOM 4662 O O . LEU A 1 597 ? 5.785 29.710 56.216 1.00 56.72 597 LEU A O 1
ATOM 4666 N N . ASN A 1 598 ? 5.523 31.793 55.379 1.00 58.12 598 ASN A N 1
ATOM 4667 C CA . ASN A 1 598 ? 5.084 32.414 56.629 1.00 58.12 598 ASN A CA 1
ATOM 4668 C C . ASN A 1 598 ? 3.604 32.056 56.962 1.00 58.12 598 ASN A C 1
ATOM 4670 O O . ASN A 1 598 ? 2.898 31.484 56.124 1.00 58.12 598 ASN A O 1
ATOM 4674 N N . PRO A 1 599 ? 3.107 32.330 58.187 1.00 42.84 599 PRO A N 1
ATOM 4675 C CA . PRO A 1 599 ? 1.755 31.938 58.605 1.00 42.84 599 PRO A CA 1
ATOM 4676 C C . PRO A 1 599 ? 0.614 32.527 57.757 1.00 42.84 599 PRO A C 1
ATOM 4678 O O . PRO A 1 599 ? -0.364 31.828 57.503 1.00 42.84 599 PRO A O 1
ATOM 4681 N N . GLU A 1 600 ? 0.737 33.766 57.276 1.00 52.09 600 GLU A N 1
ATOM 4682 C CA . GLU A 1 600 ? -0.278 34.413 56.429 1.00 52.09 600 GLU A CA 1
ATOM 4683 C C . GLU A 1 600 ? -0.325 33.801 55.023 1.00 52.09 600 GLU A C 1
ATOM 4685 O O . GLU A 1 600 ? -1.404 33.514 54.502 1.00 52.09 600 GLU A O 1
ATOM 4690 N N . GLU A 1 601 ? 0.836 33.497 54.436 1.00 50.84 601 GLU A N 1
ATOM 4691 C CA . GLU A 1 601 ? 0.931 32.789 53.158 1.00 50.84 601 GLU A CA 1
ATOM 4692 C C . GLU A 1 601 ? 0.386 31.353 53.270 1.00 50.84 601 GLU A C 1
ATOM 4694 O O . GLU A 1 601 ? -0.236 30.863 52.327 1.00 50.84 601 GLU A O 1
ATOM 4699 N N . LYS A 1 602 ? 0.545 30.687 54.426 1.00 46.03 602 LYS A N 1
ATOM 4700 C CA . LYS A 1 602 ? -0.092 29.385 54.704 1.00 46.03 602 LYS A CA 1
ATOM 4701 C C . LYS A 1 602 ? -1.613 29.494 54.793 1.00 46.03 602 LYS A C 1
ATOM 4703 O O . LYS A 1 602 ? -2.300 28.642 54.241 1.00 46.03 602 LYS A O 1
ATOM 4708 N N . ILE A 1 603 ? -2.149 30.526 55.446 1.00 47.62 603 ILE A N 1
ATOM 4709 C CA . ILE A 1 603 ? -3.601 30.761 55.521 1.00 47.62 603 ILE A CA 1
ATOM 4710 C C . ILE A 1 603 ? -4.174 31.020 54.122 1.00 47.62 603 ILE A C 1
ATOM 4712 O O . ILE A 1 603 ? -5.202 30.443 53.768 1.00 47.62 603 ILE A O 1
ATOM 4716 N N . LEU A 1 604 ? -3.485 31.819 53.301 1.00 52.81 604 LEU A N 1
ATOM 4717 C CA . LEU A 1 604 ? -3.871 32.058 51.910 1.00 52.81 604 LEU A CA 1
ATOM 4718 C C . LEU A 1 604 ? -3.817 30.765 51.082 1.00 52.81 604 LEU A C 1
ATOM 4720 O O . LEU A 1 604 ? -4.729 30.497 50.304 1.00 52.81 604 LEU A O 1
ATOM 4724 N N . LEU A 1 605 ? -2.796 29.929 51.295 1.00 48.62 605 LEU A N 1
ATOM 4725 C CA . LEU A 1 605 ? -2.675 28.618 50.658 1.00 48.62 605 LEU A CA 1
ATOM 4726 C C . LEU A 1 605 ? -3.831 27.684 51.051 1.00 48.62 605 LEU A C 1
ATOM 4728 O O . LEU A 1 605 ? -4.411 27.046 50.176 1.00 48.62 605 LEU A O 1
ATOM 4732 N N . TYR A 1 606 ? -4.197 27.623 52.335 1.00 45.94 606 TYR A N 1
ATOM 4733 C CA . TYR A 1 606 ? -5.322 26.810 52.810 1.00 45.94 606 TYR A CA 1
ATOM 4734 C C . TYR A 1 606 ? -6.668 27.318 52.286 1.00 45.94 606 TYR A C 1
ATOM 4736 O O . TYR A 1 606 ? -7.515 26.509 51.910 1.00 45.94 606 TYR A O 1
ATOM 4744 N N . ARG A 1 607 ? -6.855 28.641 52.193 1.00 51.06 607 ARG A N 1
ATOM 4745 C CA . ARG A 1 607 ? -8.050 29.245 51.587 1.00 51.06 607 ARG A CA 1
ATOM 4746 C C . ARG A 1 607 ? -8.141 28.906 50.097 1.00 51.06 607 ARG A C 1
ATOM 4748 O O . ARG A 1 607 ? -9.181 28.437 49.647 1.00 51.06 607 ARG A O 1
ATOM 4755 N N . GLN A 1 608 ? -7.029 29.021 49.368 1.00 54.34 608 GLN A N 1
ATOM 4756 C CA . GLN A 1 608 ? -6.951 28.647 47.956 1.00 54.34 608 GLN A CA 1
ATOM 4757 C C . GLN A 1 608 ? -7.204 27.142 47.747 1.00 54.34 608 GLN A C 1
ATOM 4759 O O . GLN A 1 608 ? -7.889 26.744 46.810 1.00 54.34 608 GLN A O 1
ATOM 4764 N N . TYR A 1 609 ? -6.681 26.290 48.633 1.00 46.34 609 TYR A N 1
ATOM 4765 C CA . TYR A 1 609 ? -6.941 24.849 48.609 1.00 46.34 609 TYR A CA 1
ATOM 4766 C C . TYR A 1 609 ? -8.428 24.540 48.843 1.00 46.34 609 TYR A C 1
ATOM 4768 O O . TYR A 1 609 ? -8.998 23.710 48.139 1.00 46.34 609 TYR A O 1
ATOM 4776 N N . GLY A 1 610 ? -9.077 25.259 49.765 1.00 43.66 610 GLY A N 1
ATOM 4777 C CA . GLY A 1 610 ? -10.522 25.186 49.987 1.00 43.66 610 GLY A CA 1
ATOM 4778 C C . GLY A 1 610 ? -11.340 25.528 48.737 1.00 43.66 610 GLY A C 1
ATOM 4779 O O . GLY A 1 610 ? -12.257 24.788 48.390 1.00 43.66 610 GLY A O 1
ATOM 4780 N N . GLU A 1 611 ? -10.973 26.581 48.005 1.00 55.28 611 GLU A N 1
ATOM 4781 C CA . GLU A 1 611 ? -11.636 26.962 46.747 1.00 55.28 611 GLU A CA 1
ATOM 4782 C C . GLU A 1 611 ? -11.499 25.887 45.659 1.00 55.28 611 GLU A C 1
ATOM 4784 O O . GLU A 1 611 ? -12.477 25.551 44.986 1.00 55.28 611 GLU A O 1
ATOM 4789 N N . TYR A 1 612 ? -10.311 25.291 45.510 1.00 56.12 612 TYR A N 1
ATOM 4790 C CA . TYR A 1 612 ? -10.105 24.199 44.553 1.00 56.12 612 TYR A CA 1
ATOM 4791 C C . TYR A 1 612 ? -10.894 22.945 44.923 1.00 56.12 612 TYR A C 1
ATOM 4793 O O . TYR A 1 612 ? -11.484 22.319 44.042 1.00 56.12 612 TYR A O 1
ATOM 4801 N N . MET A 1 613 ? -10.952 22.602 46.211 1.00 48.47 613 MET A N 1
ATOM 4802 C CA . MET A 1 613 ? -11.750 21.474 46.688 1.00 48.47 613 MET A CA 1
ATOM 4803 C C . MET A 1 613 ? -13.244 21.702 46.447 1.00 48.47 613 MET A C 1
ATOM 4805 O O . MET A 1 613 ? -13.925 20.799 45.968 1.00 48.47 613 MET A O 1
ATOM 4809 N N . MET A 1 614 ? -13.747 22.915 46.679 1.00 53.91 614 MET A N 1
ATOM 4810 C CA . MET A 1 614 ? -15.142 23.257 46.387 1.00 53.91 614 MET A CA 1
ATOM 4811 C C . MET A 1 614 ? -15.448 23.242 44.884 1.00 53.91 614 MET A C 1
ATOM 4813 O O . MET A 1 614 ? -16.512 22.775 44.480 1.00 53.91 614 MET A O 1
ATOM 4817 N N . SER A 1 615 ? -14.509 23.679 44.042 1.00 60.38 615 SER A N 1
ATOM 4818 C CA . SER A 1 615 ? -14.623 23.576 42.581 1.00 60.38 615 SER A CA 1
ATOM 4819 C C . SER A 1 615 ? -14.674 22.119 42.111 1.00 60.38 615 SER A C 1
ATOM 4821 O O . SER A 1 615 ? -15.512 21.759 41.283 1.00 60.38 615 SER A O 1
ATOM 4823 N N . LEU A 1 616 ? -13.835 21.253 42.688 1.00 55.88 616 LEU A N 1
ATOM 4824 C CA . LEU A 1 616 ? -13.826 19.820 42.395 1.00 55.88 616 LEU A CA 1
ATOM 4825 C C . LEU A 1 616 ? -15.145 19.154 42.798 1.00 55.88 616 LEU A C 1
ATOM 4827 O O . LEU A 1 616 ? -15.737 18.438 41.994 1.00 55.88 616 LEU A O 1
ATOM 4831 N N . VAL A 1 617 ? -15.637 19.445 44.005 1.00 58.25 617 VAL A N 1
ATOM 4832 C CA . VAL A 1 617 ? -16.937 18.965 44.494 1.00 58.25 617 VAL A CA 1
ATOM 4833 C C . VAL A 1 617 ? -18.073 19.445 43.590 1.00 58.25 617 VAL A C 1
ATOM 4835 O O . VAL A 1 617 ? -18.931 18.650 43.220 1.00 58.25 617 VAL A O 1
ATOM 4838 N N . SER A 1 618 ? -18.055 20.710 43.165 1.00 61.31 618 SER A N 1
ATOM 4839 C CA . SER A 1 618 ? -19.047 21.259 42.232 1.00 61.31 618 SER A CA 1
ATOM 4840 C C . SER A 1 618 ? -19.040 20.527 40.885 1.00 61.31 618 SER A C 1
ATOM 4842 O O . SER A 1 618 ? -20.095 20.136 40.391 1.00 61.31 618 SER A O 1
ATOM 4844 N N . GLN A 1 619 ? -17.862 20.245 40.316 1.00 65.44 619 GLN A N 1
ATOM 4845 C CA . GLN A 1 619 ? -17.759 19.467 39.075 1.00 65.44 619 GLN A CA 1
ATOM 4846 C C . GLN A 1 619 ? -18.286 18.035 39.230 1.00 65.44 619 GLN A C 1
ATOM 4848 O O . GLN A 1 619 ? -18.961 17.554 38.323 1.00 65.44 619 GLN A O 1
ATOM 4853 N N . ILE A 1 620 ? -18.023 17.382 40.368 1.00 61.50 620 ILE A N 1
ATOM 4854 C CA . ILE A 1 620 ? -18.541 16.037 40.671 1.00 61.50 620 ILE A CA 1
ATOM 4855 C C . ILE A 1 620 ? -20.071 16.053 40.778 1.00 61.50 620 ILE A C 1
ATOM 4857 O O . ILE A 1 620 ? -20.736 15.190 40.211 1.00 61.50 620 ILE A O 1
ATOM 4861 N N . LEU A 1 621 ? -20.639 17.054 41.455 1.00 57.06 621 LEU A N 1
ATOM 4862 C CA . LEU A 1 621 ? -22.090 17.208 41.598 1.00 57.06 621 LEU A CA 1
ATOM 4863 C C . LEU A 1 621 ? -22.785 17.482 40.257 1.00 57.06 621 LEU A C 1
ATOM 4865 O O . LEU A 1 621 ? -23.885 16.991 40.034 1.00 57.06 621 LEU A O 1
ATOM 4869 N N . ILE A 1 622 ? -22.140 18.218 39.348 1.00 64.12 622 ILE A N 1
ATOM 4870 C CA . ILE A 1 622 ? -22.639 18.426 37.978 1.00 64.12 622 ILE A CA 1
ATOM 4871 C C . ILE A 1 622 ? -22.603 17.115 37.169 1.00 64.12 622 ILE A C 1
ATOM 4873 O O . ILE A 1 622 ? -23.456 16.902 36.311 1.00 64.12 622 ILE A O 1
ATOM 4877 N N . GLY A 1 623 ? -21.628 16.238 37.425 1.00 50.97 623 GLY A N 1
ATOM 4878 C CA . GLY A 1 623 ? -21.454 14.965 36.719 1.00 50.97 623 GLY A CA 1
ATOM 4879 C C . GLY A 1 623 ? -22.346 13.809 37.195 1.00 50.97 623 GLY A C 1
ATOM 4880 O O . GLY A 1 623 ? -22.420 12.795 36.499 1.00 50.97 623 GLY A O 1
ATOM 4881 N N . GLN A 1 624 ? -23.020 13.937 38.343 1.00 47.91 624 GLN A N 1
ATOM 4882 C CA . GLN A 1 624 ? -23.983 12.961 38.862 1.00 47.91 624 GLN A CA 1
ATOM 4883 C C . GLN A 1 624 ? -25.409 13.463 38.604 1.00 47.91 624 GLN A C 1
ATOM 4885 O O . GLN A 1 624 ? -25.934 14.277 39.359 1.00 47.91 624 GLN A O 1
ATOM 4890 N N . GLU A 1 625 ? -26.060 13.015 37.529 1.00 45.44 625 GLU A N 1
ATOM 4891 C CA . GLU A 1 625 ? -27.464 13.370 37.298 1.00 45.44 625 GLU A CA 1
ATOM 4892 C C . GLU A 1 625 ? -28.345 12.925 38.490 1.00 45.44 625 GLU A C 1
ATOM 4894 O O . GLU A 1 625 ? -28.393 11.747 38.842 1.00 45.44 625 GLU A O 1
ATOM 4899 N N . SER A 1 626 ? -29.078 13.891 39.066 1.00 41.22 626 SER A N 1
ATOM 4900 C CA . SER A 1 626 ? -30.123 13.801 40.109 1.00 41.22 626 SER A CA 1
ATOM 4901 C C . SER A 1 626 ? -29.708 13.695 41.593 1.00 41.22 626 SER A C 1
ATOM 4903 O O . SER A 1 626 ? -29.789 12.637 42.200 1.00 41.22 626 SER A O 1
ATOM 4905 N N . VAL A 1 627 ? -29.476 14.839 42.257 1.00 32.72 627 VAL A N 1
ATOM 4906 C CA . VAL A 1 627 ? -29.924 15.052 43.654 1.00 32.72 627 VAL A CA 1
ATOM 4907 C C . VAL A 1 627 ? -30.364 16.510 43.821 1.00 32.72 627 VAL A C 1
ATOM 4909 O O . VAL A 1 627 ? -29.659 17.437 43.430 1.00 32.72 627 VAL A O 1
ATOM 4912 N N . ALA A 1 628 ? -31.553 16.722 44.388 1.00 31.16 628 ALA A N 1
ATOM 4913 C CA . ALA A 1 628 ? -32.115 18.042 44.649 1.00 31.16 628 ALA A CA 1
ATOM 4914 C C . ALA A 1 628 ? -31.164 18.914 45.493 1.00 31.16 628 ALA A C 1
ATOM 4916 O O . ALA A 1 628 ? -30.799 18.559 46.614 1.00 31.16 628 ALA A O 1
ATOM 4917 N N . LEU A 1 629 ? -30.838 20.100 44.972 1.00 31.14 629 LEU A N 1
ATOM 4918 C CA . LEU A 1 629 ? -29.976 21.131 45.576 1.00 31.14 629 LEU A CA 1
ATOM 4919 C C . LEU A 1 629 ? -30.457 21.679 46.940 1.00 31.14 629 LEU A C 1
ATOM 4921 O O . LEU A 1 629 ? -29.850 22.598 47.481 1.00 31.14 629 LEU A O 1
ATOM 4925 N N . SER A 1 630 ? -31.536 21.151 47.524 1.00 30.45 630 SER A N 1
ATOM 4926 C CA . SER A 1 630 ? -32.205 21.740 48.688 1.00 30.45 630 SER A CA 1
ATOM 4927 C C . SER A 1 630 ? -31.881 21.091 50.037 1.00 30.45 630 SER A C 1
ATOM 4929 O O . SER A 1 630 ? -32.396 21.569 51.046 1.00 30.45 630 SER A O 1
ATOM 4931 N N . HIS A 1 631 ? -31.082 20.017 50.110 1.00 32.03 631 HIS A N 1
ATOM 4932 C CA . HIS A 1 631 ? -30.901 19.263 51.370 1.00 32.03 631 HIS A CA 1
ATOM 4933 C C . HIS A 1 631 ? -29.462 19.100 51.886 1.00 32.03 631 HIS A C 1
ATOM 4935 O O . HIS A 1 631 ? -29.283 18.494 52.940 1.00 32.03 631 HIS A O 1
ATOM 4941 N N . ILE A 1 632 ? -28.444 19.666 51.223 1.00 32.09 632 ILE A N 1
ATOM 4942 C CA . ILE A 1 632 ? -27.037 19.584 51.692 1.00 32.09 632 ILE A CA 1
ATOM 4943 C C . ILE A 1 632 ? -26.371 20.971 51.835 1.00 32.09 632 ILE A C 1
ATOM 4945 O O . ILE A 1 632 ? -25.215 21.075 52.233 1.00 32.09 632 ILE A O 1
ATOM 4949 N N . LEU A 1 633 ? -27.102 22.072 51.624 1.00 28.52 633 LEU A N 1
ATOM 4950 C CA . LEU A 1 633 ? -26.661 23.357 52.176 1.00 28.52 633 LEU A CA 1
ATOM 4951 C C . LEU A 1 633 ? -26.890 23.327 53.695 1.00 28.52 633 LEU A C 1
ATOM 4953 O O . LEU A 1 633 ? -27.974 22.916 54.124 1.00 28.52 633 LEU A O 1
ATOM 4957 N N . PRO A 1 634 ? -25.905 23.721 54.525 1.00 26.44 634 PRO A N 1
ATOM 4958 C CA . PRO A 1 634 ? -26.099 23.764 55.964 1.00 26.44 634 PRO A CA 1
ATOM 4959 C C . PRO A 1 634 ? -27.326 24.626 56.263 1.00 26.44 634 PRO A C 1
ATOM 4961 O O . PRO A 1 634 ? -27.433 25.756 55.783 1.00 26.44 634 PRO A O 1
ATOM 4964 N N . LYS A 1 635 ? -28.263 24.076 57.049 1.00 28.03 635 LYS A N 1
ATOM 4965 C CA . LYS A 1 635 ? -29.322 24.863 57.685 1.00 28.03 635 LYS A CA 1
ATOM 4966 C C . LYS A 1 635 ? -28.646 26.076 58.307 1.00 28.03 635 LYS A C 1
ATOM 4968 O O . LYS A 1 635 ? -27.806 25.919 59.189 1.00 28.03 635 LYS A O 1
ATOM 4973 N N . THR A 1 636 ? -29.016 27.258 57.827 1.00 29.70 636 THR A N 1
ATOM 4974 C CA . THR A 1 636 ? -28.677 28.540 58.432 1.00 29.70 636 THR A CA 1
ATOM 4975 C C . THR A 1 636 ? -28.927 28.446 59.932 1.00 29.70 636 THR A C 1
ATOM 4977 O O . THR A 1 636 ? -30.079 28.403 60.372 1.00 29.70 636 THR A O 1
ATOM 4980 N N . SER A 1 637 ? -27.859 28.384 60.722 1.00 28.19 637 SER A N 1
ATOM 4981 C CA . SER A 1 637 ? -27.942 28.666 62.145 1.00 28.19 637 SER A CA 1
ATOM 4982 C C . SER A 1 637 ? -28.299 30.144 62.283 1.00 28.19 637 SER A C 1
ATOM 4984 O O . SER A 1 637 ? -27.515 31.005 61.901 1.00 28.19 637 SER A O 1
ATOM 4986 N N . SER A 1 638 ? -29.526 30.402 62.742 1.00 30.31 638 SER A N 1
ATOM 4987 C CA . SER A 1 638 ? -29.977 31.617 63.435 1.00 30.31 638 SER A CA 1
ATOM 4988 C C . SER A 1 638 ? -29.314 32.940 63.015 1.00 30.31 638 SER A C 1
ATOM 4990 O O . SER A 1 638 ? -28.307 33.356 63.585 1.00 30.31 638 SER A O 1
ATOM 4992 N N . ARG A 1 639 ? -29.954 33.666 62.087 1.00 43.72 639 ARG A N 1
ATOM 4993 C CA . ARG A 1 639 ? -29.755 35.114 61.933 1.00 43.72 639 ARG A CA 1
ATOM 4994 C C . ARG A 1 639 ? -30.298 35.825 63.175 1.00 43.72 639 ARG A C 1
ATOM 4996 O O . ARG A 1 639 ? -31.502 36.027 63.300 1.00 43.72 639 ARG A O 1
ATOM 5003 N N . THR A 1 640 ? -29.401 36.227 64.062 1.00 35.25 640 THR A N 1
ATOM 5004 C CA . THR A 1 640 ? -29.641 37.240 65.094 1.00 35.25 640 THR A CA 1
ATOM 5005 C C . THR A 1 640 ? -28.698 38.407 64.829 1.00 35.25 640 THR A C 1
ATOM 5007 O O . THR A 1 640 ? -27.493 38.199 64.774 1.00 35.25 640 THR A O 1
ATOM 5010 N N . GLN A 1 641 ? -29.293 39.583 64.584 1.00 47.31 641 GLN A N 1
ATOM 5011 C CA . GLN A 1 641 ? -28.697 40.922 64.422 1.00 47.31 641 GLN A CA 1
ATOM 5012 C C . GLN A 1 641 ? -27.196 40.956 64.078 1.00 47.31 641 GLN A C 1
ATOM 5014 O O . GLN A 1 641 ? -26.350 41.144 64.946 1.00 47.31 641 GLN A O 1
ATOM 5019 N N . SER A 1 642 ? -26.890 40.841 62.781 1.00 50.72 642 SER A N 1
ATOM 5020 C CA . SER A 1 642 ? -25.601 41.274 62.231 1.00 50.72 642 SER A CA 1
ATOM 5021 C C . SER A 1 642 ? -25.400 42.748 62.570 1.00 50.72 642 SER A C 1
ATOM 5023 O O . SER A 1 642 ? -26.262 43.571 62.243 1.00 50.72 642 SER A O 1
ATOM 5025 N N . SER A 1 643 ? -24.280 43.097 63.204 1.00 62.88 643 SER A N 1
ATOM 5026 C CA . SER A 1 643 ? -23.948 44.502 63.424 1.00 62.88 643 SER A CA 1
ATOM 5027 C C . SER A 1 643 ? -23.774 45.207 62.071 1.00 62.88 643 SER A C 1
ATOM 5029 O O . SER A 1 643 ? -23.499 44.566 61.052 1.00 62.88 643 SER A O 1
ATOM 5031 N N . LEU A 1 644 ? -23.944 46.532 62.031 1.00 63.81 644 LEU A N 1
ATOM 5032 C CA . LEU A 1 644 ? -23.703 47.312 60.812 1.00 63.81 644 LEU A CA 1
ATOM 5033 C C . LEU A 1 644 ? -22.284 47.084 60.260 1.00 63.81 644 LEU A C 1
ATOM 5035 O O . LEU A 1 644 ? -22.097 47.041 59.047 1.00 63.81 644 LEU A O 1
ATOM 5039 N N . ALA A 1 645 ? -21.300 46.899 61.144 1.00 67.25 645 ALA A N 1
ATOM 5040 C CA . ALA A 1 645 ? -19.918 46.633 60.760 1.00 67.25 645 ALA A CA 1
ATOM 5041 C C . ALA A 1 645 ? -19.772 45.288 60.033 1.00 67.25 645 ALA A C 1
ATOM 5043 O O . ALA A 1 645 ? -19.089 45.222 59.013 1.00 67.25 645 ALA A O 1
ATOM 5044 N N . ASP A 1 646 ? -20.464 44.252 60.508 1.00 65.50 646 ASP A N 1
ATOM 5045 C CA . ASP A 1 646 ? -20.438 42.925 59.886 1.00 65.50 646 ASP A CA 1
ATOM 5046 C C . ASP A 1 646 ? -21.133 42.953 58.519 1.00 65.50 646 ASP A C 1
ATOM 5048 O O . ASP A 1 646 ? -20.580 42.475 57.531 1.00 65.50 646 ASP A O 1
ATOM 5052 N N . ALA A 1 647 ? -22.281 43.632 58.423 1.00 67.12 647 ALA A N 1
ATOM 5053 C CA . ALA A 1 647 ? -23.011 43.772 57.164 1.00 67.12 647 ALA A CA 1
ATOM 5054 C C . ALA A 1 647 ? -22.203 44.552 56.106 1.00 67.12 647 ALA A C 1
ATOM 5056 O O . ALA A 1 647 ? -22.225 44.215 54.922 1.00 67.12 647 ALA A O 1
ATOM 5057 N N . LEU A 1 648 ? -21.462 45.589 56.517 1.00 73.25 648 LEU A N 1
ATOM 5058 C CA . LEU A 1 648 ? -20.595 46.358 55.618 1.00 73.25 648 LEU A CA 1
ATOM 5059 C C . LEU A 1 648 ? -19.359 45.559 55.181 1.00 73.25 648 LEU A C 1
ATOM 5061 O O . LEU A 1 648 ? -18.938 45.676 54.030 1.00 73.25 648 LEU A O 1
ATOM 5065 N N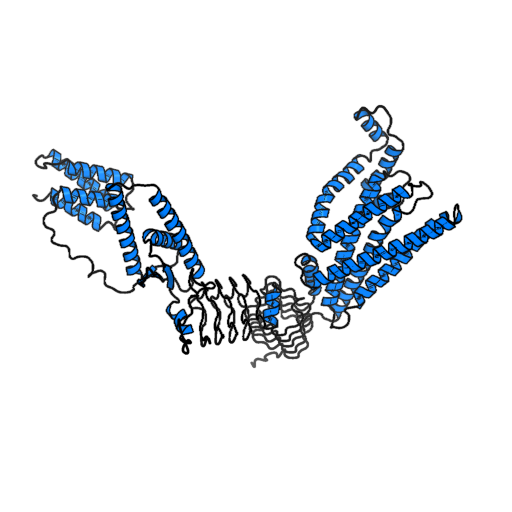 . ALA A 1 649 ? -18.794 44.730 56.064 1.00 69.38 649 ALA A N 1
ATOM 5066 C CA . ALA A 1 649 ? -17.683 43.845 55.724 1.00 69.38 649 ALA A CA 1
ATOM 5067 C C . ALA A 1 649 ? -18.107 42.765 54.716 1.00 69.38 649 ALA A C 1
ATOM 5069 O O . ALA A 1 649 ? -17.398 42.528 53.737 1.00 69.38 649 ALA A O 1
ATOM 5070 N N . GLU A 1 650 ? -19.283 42.167 54.908 1.00 65.25 650 GLU A N 1
ATOM 5071 C CA . GLU A 1 650 ? -19.859 41.192 53.977 1.00 65.25 650 GLU A CA 1
ATOM 5072 C C . GLU A 1 650 ? -20.153 41.819 52.609 1.00 65.25 650 GLU A C 1
ATOM 5074 O O . GLU A 1 650 ? -19.746 41.273 51.582 1.00 65.25 650 GLU A O 1
ATOM 5079 N N . LEU A 1 651 ? -20.748 43.018 52.577 1.00 72.94 651 LEU A N 1
ATOM 5080 C CA . LEU A 1 651 ? -20.995 43.735 51.325 1.00 72.94 651 LEU A CA 1
ATOM 5081 C C . LEU A 1 651 ? -19.691 44.051 50.573 1.00 72.94 651 LEU A C 1
ATOM 5083 O O . LEU A 1 651 ? -19.643 43.963 49.346 1.00 72.94 651 LEU A O 1
ATOM 5087 N N . ARG A 1 652 ? -18.613 44.382 51.296 1.00 75.31 652 ARG A N 1
ATOM 5088 C CA . ARG A 1 652 ? -17.292 44.634 50.703 1.00 75.31 652 ARG A CA 1
ATOM 5089 C C . ARG A 1 652 ? -16.733 43.379 50.028 1.00 75.31 652 ARG A C 1
ATOM 5091 O O . ARG A 1 652 ? -16.250 43.455 48.902 1.00 75.31 652 ARG A O 1
ATOM 5098 N N . ILE A 1 653 ? -16.852 42.227 50.684 1.00 66.00 653 ILE A N 1
ATOM 5099 C CA . ILE A 1 653 ? -16.441 40.931 50.126 1.00 66.00 653 ILE A CA 1
ATOM 5100 C C . ILE A 1 653 ? -17.272 40.595 48.883 1.00 66.00 653 ILE A C 1
ATOM 5102 O O . ILE A 1 653 ? -16.720 40.160 47.871 1.00 66.00 653 ILE A O 1
ATOM 5106 N N . ALA A 1 654 ? -18.582 40.848 48.930 1.00 66.19 654 ALA A N 1
ATOM 5107 C CA . ALA A 1 654 ? -19.472 40.623 47.800 1.00 66.19 654 ALA A CA 1
ATOM 5108 C C . ALA A 1 654 ? -19.055 41.449 46.569 1.00 66.19 654 ALA A C 1
ATOM 5110 O O . ALA A 1 654 ? -18.938 40.902 45.473 1.00 66.19 654 ALA A O 1
ATOM 5111 N N . ILE A 1 655 ? -18.783 42.749 46.745 1.00 71.12 655 ILE A N 1
ATOM 5112 C CA . ILE A 1 655 ? -18.349 43.658 45.665 1.00 71.12 655 ILE A CA 1
ATOM 5113 C C . ILE A 1 655 ? -17.024 43.191 45.041 1.00 71.12 655 ILE A C 1
ATOM 5115 O O . ILE A 1 655 ? -16.857 43.232 43.820 1.00 71.12 655 ILE A O 1
ATOM 5119 N N . GLU A 1 656 ? -16.080 42.726 45.863 1.00 73.00 656 GLU A N 1
ATOM 5120 C CA . GLU A 1 656 ? -14.775 42.256 45.391 1.00 73.00 656 GLU A CA 1
ATOM 5121 C C . GLU A 1 656 ? -14.895 41.002 44.517 1.00 73.00 656 GLU A C 1
ATOM 5123 O O . GLU A 1 656 ? -14.269 40.925 43.454 1.00 73.00 656 GLU A O 1
ATOM 5128 N N . ALA A 1 657 ? -15.746 40.060 44.930 1.00 62.69 657 ALA A N 1
ATOM 5129 C CA . ALA A 1 657 ? -15.904 38.753 44.301 1.00 62.69 657 ALA A CA 1
ATOM 5130 C C . ALA A 1 657 ? -16.599 38.787 42.926 1.00 62.69 65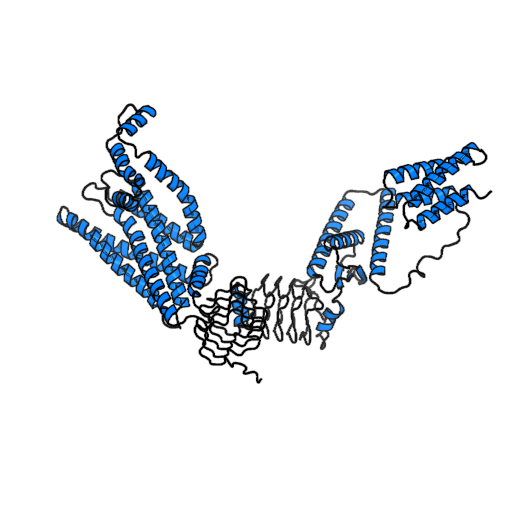7 ALA A C 1
ATOM 5132 O O . ALA A 1 657 ? -16.467 37.837 42.153 1.00 62.69 657 ALA A O 1
ATOM 5133 N N . GLU A 1 658 ? -17.322 39.858 42.586 1.00 69.19 658 GLU A N 1
ATOM 5134 C CA . GLU A 1 658 ? -18.105 39.887 41.348 1.00 69.19 658 GLU A CA 1
ATOM 5135 C C . GLU A 1 658 ? -17.282 40.179 40.098 1.00 69.19 658 GLU A C 1
ATOM 5137 O O . GLU A 1 658 ? -16.567 41.174 40.005 1.00 69.19 658 GLU A O 1
ATOM 5142 N N . VAL A 1 659 ? -17.436 39.340 39.078 1.00 70.25 659 VAL A N 1
ATOM 5143 C CA . VAL A 1 659 ? -16.660 39.441 37.829 1.00 70.25 659 VAL A CA 1
ATOM 5144 C C . VAL A 1 659 ? -17.257 40.467 36.855 1.00 70.25 659 VAL A C 1
ATOM 5146 O O . VAL A 1 659 ? -16.545 40.988 36.003 1.00 70.25 659 VAL A O 1
ATOM 5149 N N . TRP A 1 660 ? -18.551 40.779 36.976 1.00 71.56 660 TRP A N 1
ATOM 5150 C CA . TRP A 1 660 ? -19.256 41.680 36.055 1.00 71.56 660 TRP A CA 1
ATOM 5151 C C . TRP A 1 660 ? -19.114 43.171 36.405 1.00 71.56 660 TRP A C 1
ATOM 5153 O O . TRP A 1 660 ? -19.382 44.016 35.550 1.00 71.56 660 TRP A O 1
ATOM 5163 N N . LEU A 1 661 ? -18.691 43.510 37.628 1.00 72.81 661 LEU A N 1
ATOM 5164 C CA . LEU A 1 661 ? -18.401 44.891 38.020 1.00 72.81 661 LEU A CA 1
ATOM 5165 C C . LEU A 1 661 ? -17.069 45.338 37.408 1.00 72.81 661 LEU A C 1
ATOM 5167 O O . LEU A 1 661 ? -16.041 44.679 37.586 1.00 72.81 661 LEU A O 1
ATOM 5171 N N . THR A 1 662 ? -17.079 46.477 36.713 1.00 80.06 662 THR A N 1
ATOM 5172 C CA . THR A 1 662 ? -15.848 47.083 36.193 1.00 80.06 662 THR A CA 1
ATOM 5173 C C . THR A 1 662 ? -14.950 47.522 37.350 1.00 80.06 662 THR A C 1
ATOM 5175 O O . THR A 1 662 ? -15.423 47.780 38.456 1.00 80.06 662 THR A O 1
ATOM 5178 N N . SER A 1 663 ? -13.641 47.627 37.111 1.00 72.69 663 SER A N 1
ATOM 5179 C CA . SER A 1 663 ? -12.699 48.112 38.129 1.00 72.69 663 SER A CA 1
ATOM 5180 C C . SER A 1 663 ? -13.073 49.504 38.655 1.00 72.69 663 SER A C 1
ATOM 5182 O O . SER A 1 663 ? -12.959 49.750 39.848 1.00 72.69 663 SER A O 1
ATOM 5184 N N . GLU A 1 664 ? -13.595 50.378 37.789 1.00 78.75 664 GLU A N 1
ATOM 5185 C CA . GLU A 1 664 ? -14.053 51.723 38.158 1.00 78.75 664 GLU A CA 1
ATOM 5186 C C . GLU A 1 664 ? -15.316 51.689 39.038 1.00 78.75 664 GLU A C 1
ATOM 5188 O O . GLU A 1 664 ? -15.366 52.364 40.066 1.00 78.75 664 GLU A O 1
ATOM 5193 N N . ASP A 1 665 ? -16.298 50.840 38.705 1.00 81.25 665 ASP A N 1
ATOM 5194 C CA . ASP A 1 665 ? -17.504 50.658 39.525 1.00 81.25 665 ASP A CA 1
ATOM 5195 C C . ASP A 1 665 ? -17.180 50.009 40.886 1.00 81.25 665 ASP A C 1
ATOM 5197 O O . ASP A 1 665 ? -17.809 50.347 41.890 1.00 81.25 665 ASP A O 1
ATOM 5201 N N . LYS A 1 666 ? -16.189 49.105 40.951 1.00 81.25 666 LYS A N 1
ATOM 5202 C CA . LYS A 1 666 ? -15.720 48.519 42.220 1.00 81.25 666 LYS A CA 1
ATOM 5203 C C . LYS A 1 666 ? -15.048 49.556 43.106 1.00 81.25 666 LYS A C 1
ATOM 5205 O O . LYS A 1 666 ? -15.371 49.636 44.289 1.00 81.25 666 LYS A O 1
ATOM 5210 N N . ASP A 1 667 ? -14.150 50.359 42.542 1.00 83.50 667 ASP A N 1
ATOM 5211 C CA . ASP A 1 667 ? -13.460 51.413 43.286 1.00 83.50 667 ASP A CA 1
ATOM 5212 C C . ASP A 1 667 ? -14.452 52.447 43.832 1.00 83.50 667 ASP A C 1
ATOM 5214 O O . ASP A 1 667 ? -14.331 52.883 44.980 1.00 83.50 667 ASP A O 1
ATOM 5218 N N . GLU A 1 668 ? -15.471 52.807 43.048 1.00 84.06 668 GLU A N 1
ATOM 5219 C CA . GLU A 1 668 ? -16.523 53.712 43.502 1.00 84.06 668 GLU A CA 1
ATOM 5220 C C . GLU A 1 668 ? -17.404 53.069 44.580 1.00 84.06 668 GLU A C 1
ATOM 5222 O O . GLU A 1 668 ? -17.650 53.680 45.621 1.00 84.06 668 GLU A O 1
ATOM 5227 N N . ALA A 1 669 ? -17.802 51.805 44.413 1.00 81.62 669 ALA A N 1
ATOM 5228 C CA . ALA A 1 669 ? -18.566 51.083 45.426 1.00 81.62 669 ALA A CA 1
ATOM 5229 C C . ALA A 1 669 ? -17.793 50.954 46.753 1.00 81.62 669 ALA A C 1
ATOM 5231 O O . ALA A 1 669 ? -18.367 51.170 47.823 1.00 81.62 669 ALA A O 1
ATOM 5232 N N . PHE A 1 670 ? -16.483 50.696 46.714 1.00 84.31 670 PHE A N 1
ATOM 5233 C CA . PHE A 1 670 ? -15.656 50.657 47.921 1.00 84.31 670 PHE A CA 1
ATOM 5234 C C . PHE A 1 670 ? -15.567 52.009 48.624 1.00 84.31 670 PHE A C 1
ATOM 5236 O O . PHE A 1 670 ? -15.687 52.049 49.849 1.00 84.31 670 PHE A O 1
ATOM 5243 N N . LYS A 1 671 ? -15.446 53.120 47.886 1.00 85.75 671 LYS A N 1
ATOM 5244 C CA . LYS A 1 671 ? -15.497 54.463 48.490 1.00 85.75 671 LYS A CA 1
ATOM 5245 C C . LYS A 1 671 ? -16.818 54.705 49.212 1.00 85.75 671 LYS A C 1
ATOM 5247 O O . LYS A 1 671 ? -16.810 55.237 50.320 1.00 85.75 671 LYS A O 1
ATOM 5252 N N . GLN A 1 672 ? -17.941 54.306 48.615 1.00 86.62 672 GLN A N 1
ATOM 5253 C CA . GLN A 1 672 ? -19.254 54.477 49.239 1.00 86.62 672 GLN A CA 1
ATOM 5254 C C . GLN A 1 672 ? -19.419 53.596 50.488 1.00 86.62 672 GLN A C 1
ATOM 5256 O O . GLN A 1 672 ? -19.955 54.059 51.494 1.00 86.62 672 GLN A O 1
ATOM 5261 N N . VAL A 1 673 ? -18.898 52.364 50.477 1.00 81.25 673 VAL A N 1
ATOM 5262 C CA . VAL A 1 673 ? -18.857 51.502 51.672 1.00 81.25 673 VAL A CA 1
ATOM 5263 C C . VAL A 1 673 ? -17.984 52.125 52.767 1.00 81.25 673 VAL A C 1
ATOM 5265 O O . VAL A 1 673 ? -18.414 52.193 53.915 1.00 81.25 673 VAL A O 1
ATOM 5268 N N . ASP A 1 674 ? -16.813 52.668 52.432 1.00 80.25 674 ASP A N 1
ATOM 5269 C CA . ASP A 1 674 ? -15.928 53.325 53.403 1.00 80.25 674 ASP A CA 1
ATOM 5270 C C . ASP A 1 674 ? -16.552 54.592 54.014 1.00 80.25 674 ASP A C 1
ATOM 5272 O O . ASP A 1 674 ? -16.332 54.890 55.192 1.00 80.25 674 ASP A O 1
ATOM 5276 N N . ILE A 1 675 ? -17.351 55.336 53.239 1.00 80.25 675 ILE A N 1
ATOM 5277 C CA . ILE A 1 675 ? -18.152 56.463 53.740 1.00 80.25 675 ILE A CA 1
ATOM 5278 C C . ILE A 1 675 ? -19.140 55.969 54.805 1.00 80.25 675 ILE A C 1
ATOM 5280 O O . ILE A 1 675 ? -19.213 56.562 55.881 1.00 80.25 675 ILE A O 1
ATOM 5284 N N . LEU A 1 676 ? -19.840 54.860 54.547 1.00 78.06 676 LEU A N 1
ATOM 5285 C CA . LEU A 1 676 ? -20.789 54.264 55.493 1.00 78.06 676 LEU A CA 1
ATOM 5286 C C . LEU A 1 676 ? -20.098 53.699 56.744 1.00 78.06 676 LEU A C 1
ATOM 5288 O O . LEU A 1 676 ? -20.615 53.858 57.845 1.00 78.06 676 LEU A O 1
ATOM 5292 N N . VAL A 1 677 ? -18.901 53.118 56.610 1.00 75.31 677 VAL A N 1
ATOM 5293 C CA . VAL A 1 677 ? -18.100 52.619 57.747 1.00 75.31 677 VAL A CA 1
ATOM 5294 C C . VAL A 1 677 ? -17.646 53.759 58.669 1.00 75.31 677 VAL A C 1
ATOM 5296 O O . VAL A 1 677 ? -17.563 53.588 59.887 1.00 75.31 677 VAL A O 1
ATOM 5299 N N . LYS A 1 678 ? -17.345 54.940 58.114 1.00 71.88 678 LYS A N 1
ATOM 5300 C CA . LYS A 1 678 ? -16.884 56.107 58.889 1.00 71.88 678 LYS A CA 1
ATOM 5301 C C . LYS A 1 678 ? -18.006 56.813 59.656 1.00 71.88 678 LYS A C 1
ATOM 5303 O O . LYS A 1 678 ? -17.715 57.567 60.587 1.00 71.88 678 LYS A O 1
ATOM 5308 N N . MET A 1 679 ? -19.269 56.565 59.315 1.00 68.25 679 MET A N 1
ATOM 5309 C CA . MET A 1 679 ? -20.427 57.160 59.983 1.00 68.25 679 MET A CA 1
ATOM 5310 C C . MET A 1 679 ? -20.765 56.389 61.259 1.00 68.25 679 MET A C 1
ATOM 5312 O O . MET A 1 679 ? -21.590 55.483 61.264 1.00 68.25 679 MET A O 1
ATOM 5316 N N . LYS A 1 680 ? -20.111 56.756 62.364 1.00 58.25 680 LYS A N 1
ATOM 5317 C CA . LYS A 1 680 ? -20.366 56.146 63.680 1.00 58.25 680 LYS A CA 1
ATOM 5318 C C . LYS A 1 680 ? -21.653 56.631 64.356 1.00 58.25 680 LYS A C 1
ATOM 5320 O O . LYS A 1 680 ? -22.123 55.957 65.265 1.00 58.25 680 LYS A O 1
ATOM 5325 N N . ASP A 1 681 ? -22.201 57.774 63.938 1.00 61.25 681 ASP A N 1
ATOM 5326 C CA . ASP A 1 681 ? -23.418 58.353 64.516 1.00 61.25 681 ASP A CA 1
ATOM 5327 C C . ASP A 1 681 ? -24.297 59.015 63.435 1.00 61.25 681 ASP A C 1
ATOM 5329 O O . ASP A 1 681 ? -23.854 59.907 62.704 1.00 61.25 681 ASP A O 1
ATOM 5333 N N . LEU A 1 682 ? -25.545 58.552 63.335 1.00 63.03 682 LEU A N 1
ATOM 5334 C CA . LEU A 1 682 ? -26.576 59.008 62.391 1.00 63.03 682 LEU A CA 1
ATOM 5335 C C . LEU A 1 682 ? -27.526 60.048 63.014 1.00 63.03 682 LEU A C 1
ATOM 5337 O O . LEU A 1 682 ? -28.557 60.373 62.425 1.00 63.03 682 LEU A O 1
ATOM 5341 N N . SER A 1 683 ? -27.198 60.577 64.194 1.00 59.50 683 SER A N 1
ATOM 5342 C CA . SER A 1 683 ? -28.014 61.557 64.922 1.00 59.50 683 SER A CA 1
ATOM 5343 C C . SER A 1 683 ? -28.063 62.954 64.281 1.00 59.50 683 SER A C 1
ATOM 5345 O O . SER A 1 683 ? -28.941 63.749 64.617 1.00 59.50 683 SER A O 1
ATOM 5347 N N . THR A 1 684 ? -27.165 63.273 63.339 1.00 69.38 684 THR A N 1
ATOM 5348 C CA . THR A 1 684 ? -27.110 64.582 62.667 1.00 69.38 684 THR A CA 1
ATOM 5349 C C . THR A 1 684 ? -27.704 64.539 61.255 1.00 69.38 684 THR A C 1
ATOM 5351 O O . THR A 1 684 ? -27.457 63.619 60.472 1.00 69.38 684 THR A O 1
ATOM 5354 N N . ALA A 1 685 ? -28.453 65.585 60.886 1.00 67.81 685 ALA A N 1
ATOM 5355 C CA . ALA A 1 685 ? -29.097 65.697 59.571 1.00 67.81 685 ALA A CA 1
ATOM 5356 C C . ALA A 1 685 ? -28.099 65.648 58.393 1.00 67.81 685 ALA A C 1
ATOM 5358 O O . ALA A 1 685 ? -28.437 65.203 57.295 1.00 67.81 685 ALA A O 1
ATOM 5359 N N . GLU A 1 686 ? -26.854 66.075 58.619 1.00 73.31 686 GLU A N 1
ATOM 5360 C CA . GLU A 1 686 ? -25.780 66.037 57.625 1.00 73.31 686 GLU A CA 1
ATOM 5361 C C . GLU A 1 6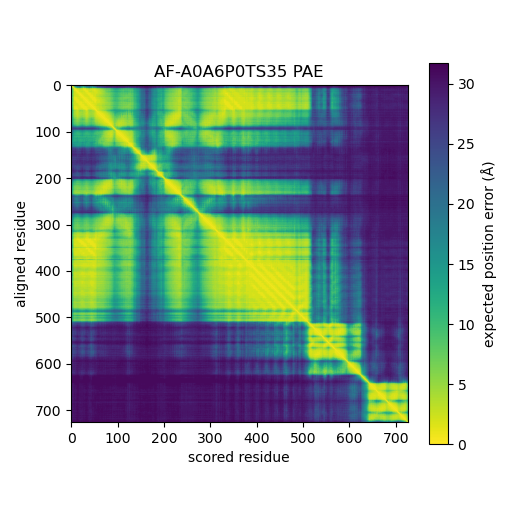86 ? -25.284 64.605 57.363 1.00 73.31 686 GLU A C 1
ATOM 5363 O O . GLU A 1 686 ? -25.204 64.182 56.206 1.00 73.31 686 GLU A O 1
ATOM 5368 N N . ASN A 1 687 ? -25.065 63.810 58.417 1.00 70.19 687 ASN A N 1
ATOM 5369 C CA . ASN A 1 687 ? -24.650 62.411 58.287 1.00 70.19 687 ASN A CA 1
ATOM 5370 C C . ASN A 1 687 ? -25.750 61.547 57.660 1.00 70.19 687 ASN A C 1
ATOM 5372 O O . ASN A 1 687 ? -25.460 60.694 56.824 1.00 70.19 687 ASN A O 1
ATOM 5376 N N . GLN A 1 688 ? -27.020 61.812 57.977 1.00 70.00 688 GLN A N 1
ATOM 5377 C CA . GLN A 1 688 ? -28.150 61.127 57.340 1.00 70.00 688 GLN A CA 1
ATOM 5378 C C . GLN A 1 688 ? -28.235 61.418 55.836 1.00 70.00 688 GLN A C 1
ATOM 5380 O O . GLN A 1 688 ? -28.538 60.524 55.040 1.00 70.00 688 GLN A O 1
ATOM 5385 N N . LYS A 1 689 ? -27.950 62.660 55.423 1.00 76.06 689 LYS A N 1
ATOM 5386 C CA . LYS A 1 689 ? -27.941 63.051 54.008 1.00 76.06 689 LYS A CA 1
ATOM 5387 C C . LYS A 1 689 ? -26.809 62.361 53.244 1.00 76.06 689 LYS A C 1
ATOM 5389 O O . LYS A 1 689 ? -27.039 61.859 52.143 1.00 76.06 689 LYS A O 1
ATOM 5394 N N . LEU A 1 690 ? -25.618 62.289 53.836 1.00 76.56 690 LEU A N 1
ATOM 5395 C CA . LEU A 1 690 ? -24.463 61.613 53.242 1.00 76.56 690 LEU A CA 1
ATOM 5396 C C . LEU A 1 690 ? -24.656 60.088 53.174 1.00 76.56 690 LEU A C 1
ATOM 5398 O O . LEU A 1 690 ? -24.385 59.497 52.130 1.00 76.56 690 LEU A O 1
ATOM 5402 N N . ALA A 1 691 ? -25.211 59.462 54.218 1.00 75.62 691 ALA A N 1
ATOM 5403 C CA . ALA A 1 691 ? -25.539 58.034 54.217 1.00 75.62 691 ALA A CA 1
ATOM 5404 C C . ALA A 1 691 ? -26.561 57.684 53.122 1.00 75.62 691 ALA A C 1
ATOM 5406 O O . ALA A 1 691 ? -26.363 56.740 52.358 1.00 75.62 691 ALA A O 1
ATOM 5407 N N . LYS A 1 692 ? -27.630 58.485 52.979 1.00 78.62 692 LYS A N 1
ATOM 5408 C CA . LYS A 1 692 ? -28.624 58.308 51.904 1.00 78.62 692 LYS A CA 1
ATOM 5409 C C . LYS A 1 692 ? -28.000 58.452 50.513 1.00 78.62 692 LYS A C 1
ATOM 5411 O O . LYS A 1 692 ? -28.360 57.696 49.612 1.00 78.62 692 LYS A O 1
ATOM 5416 N N . SER A 1 693 ? -27.056 59.380 50.340 1.00 81.50 693 SER A N 1
ATOM 5417 C CA . SER A 1 693 ? -26.327 59.548 49.076 1.00 81.50 693 SER A CA 1
ATOM 5418 C C . SER A 1 693 ? -25.490 58.312 48.736 1.00 81.50 693 SER A C 1
ATOM 5420 O O . SER A 1 693 ? -25.616 57.782 47.635 1.00 81.50 693 SER A O 1
ATOM 5422 N N . ALA A 1 694 ? -24.699 57.812 49.690 1.00 81.69 694 ALA A N 1
ATOM 5423 C CA . ALA A 1 694 ? -23.853 56.634 49.492 1.00 81.69 694 ALA A CA 1
ATOM 5424 C C . ALA A 1 694 ? -24.673 55.372 49.172 1.00 81.69 694 ALA A C 1
ATOM 5426 O O . ALA A 1 694 ? -24.337 54.610 48.266 1.00 81.69 694 ALA A O 1
ATOM 5427 N N . ILE A 1 695 ? -25.810 55.187 49.850 1.00 81.75 695 ILE A N 1
ATOM 5428 C CA . ILE A 1 695 ? -26.727 54.063 49.607 1.00 81.75 695 ILE A CA 1
ATOM 5429 C C . ILE A 1 695 ? -27.357 54.136 48.216 1.00 81.75 695 ILE A C 1
ATOM 5431 O O . ILE A 1 695 ? -27.512 53.105 47.569 1.00 81.75 695 ILE A O 1
ATOM 5435 N N . ASN A 1 696 ? -27.733 55.322 47.733 1.00 80.94 696 ASN A N 1
ATOM 5436 C CA . ASN A 1 696 ? -28.329 55.445 46.402 1.00 80.94 696 ASN A CA 1
ATOM 5437 C C . ASN A 1 696 ? -27.326 55.107 45.293 1.00 80.94 696 ASN A C 1
ATOM 5439 O O . ASN A 1 696 ? -27.692 54.390 44.365 1.00 80.94 696 ASN A O 1
ATOM 5443 N N . ILE A 1 697 ? -26.069 55.537 45.434 1.00 82.69 697 ILE A N 1
ATOM 5444 C CA . ILE A 1 697 ? -24.996 55.202 44.486 1.00 82.69 697 ILE A CA 1
ATOM 5445 C C . ILE A 1 697 ? -24.731 53.689 44.496 1.00 82.69 697 ILE A C 1
ATOM 5447 O O . ILE A 1 697 ? -24.705 53.057 43.443 1.00 82.69 697 ILE A O 1
ATOM 5451 N N . LEU A 1 698 ? -24.632 53.071 45.680 1.00 81.31 698 LEU A N 1
ATOM 5452 C CA . LEU A 1 698 ? -24.477 51.616 45.795 1.00 81.31 698 LEU A CA 1
ATOM 5453 C C . LEU A 1 698 ? -25.664 50.855 45.196 1.00 81.31 698 LEU A C 1
ATOM 5455 O O . LEU A 1 698 ? -25.474 49.858 44.504 1.00 81.31 698 LEU A O 1
ATOM 5459 N N . ARG A 1 699 ? -26.893 51.338 45.407 1.00 83.25 699 ARG A N 1
ATOM 5460 C CA . ARG A 1 699 ? -28.098 50.737 44.825 1.00 83.25 699 ARG A CA 1
ATOM 5461 C C . ARG A 1 699 ? -28.078 50.794 43.300 1.00 83.25 699 ARG A C 1
ATOM 5463 O O . ARG A 1 699 ? -28.502 49.832 42.667 1.00 83.25 699 ARG A O 1
ATOM 5470 N N . GLU A 1 700 ? -27.610 51.896 42.722 1.00 84.31 700 GLU A N 1
ATOM 5471 C CA . GLU A 1 700 ? -27.487 52.045 41.273 1.00 84.31 700 GLU A CA 1
ATOM 5472 C C . GLU A 1 700 ? -26.448 51.073 40.707 1.00 84.31 700 GLU A C 1
ATOM 5474 O O . GLU A 1 700 ? -26.763 50.332 39.779 1.00 84.31 700 GLU A O 1
ATOM 5479 N N . ILE A 1 701 ? -25.263 50.990 41.324 1.00 82.06 701 ILE A N 1
ATOM 5480 C CA . ILE A 1 701 ? -24.187 50.072 40.915 1.00 82.06 701 ILE A CA 1
ATOM 5481 C C . ILE A 1 701 ? -24.653 48.610 40.991 1.00 82.06 701 ILE A C 1
ATOM 5483 O O . ILE A 1 701 ? -24.548 47.873 40.012 1.00 82.06 701 ILE A O 1
ATOM 5487 N N . ILE A 1 702 ? -25.243 48.201 42.118 1.00 79.00 702 ILE A N 1
ATOM 5488 C CA . ILE A 1 702 ? -25.740 46.830 42.336 1.00 79.00 702 ILE A CA 1
ATOM 5489 C C . ILE A 1 702 ? -26.955 46.529 41.437 1.00 79.00 702 ILE A C 1
ATOM 5491 O O . ILE A 1 702 ? -27.202 45.384 41.054 1.00 79.00 702 ILE A O 1
ATOM 5495 N N . GLY A 1 703 ? -27.717 47.560 41.066 1.00 72.56 703 GLY A N 1
ATOM 5496 C CA . GLY A 1 703 ? -28.889 47.466 40.200 1.00 72.56 703 GLY A CA 1
ATOM 5497 C C . GLY A 1 703 ? -28.578 47.210 38.723 1.00 72.56 703 GLY A C 1
ATOM 5498 O O . GLY A 1 703 ? -29.480 46.785 38.000 1.00 72.56 703 GLY A O 1
ATOM 5499 N N . LYS A 1 704 ? -27.330 47.407 38.269 1.00 75.81 704 LYS A N 1
ATOM 5500 C CA . LYS A 1 704 ? -26.944 47.265 36.852 1.00 75.81 704 LYS A CA 1
ATOM 5501 C C . LYS A 1 704 ? -27.068 45.833 36.306 1.00 75.81 704 LYS A C 1
ATOM 5503 O O . LYS A 1 704 ? -27.110 45.674 35.088 1.00 75.81 704 LYS A O 1
ATOM 5508 N N . HIS A 1 705 ? -27.147 44.798 37.156 1.00 65.44 705 HIS A N 1
ATOM 5509 C CA . HIS A 1 705 ? -27.173 43.402 36.702 1.00 65.44 705 HIS A CA 1
ATOM 5510 C C . HIS A 1 705 ? -28.300 42.550 37.339 1.00 65.44 705 HIS A C 1
ATOM 5512 O O . HIS A 1 705 ? -28.453 42.527 38.566 1.00 65.44 705 HIS A O 1
ATOM 5518 N N . PRO A 1 706 ? -29.086 41.781 36.549 1.00 54.59 706 PRO A N 1
ATOM 5519 C CA . PRO A 1 706 ? -30.203 40.988 37.074 1.00 54.59 706 PRO A CA 1
ATOM 5520 C C . PRO A 1 706 ? -29.770 39.839 38.000 1.00 54.59 706 PRO A C 1
ATOM 5522 O O . PRO A 1 706 ? -30.487 39.531 38.945 1.00 54.59 706 PRO A O 1
ATOM 5525 N N . ALA A 1 707 ? -28.592 39.244 37.768 1.00 55.44 707 ALA A N 1
ATOM 5526 C CA . ALA A 1 707 ? -28.101 38.065 38.499 1.00 55.44 707 ALA A CA 1
ATOM 5527 C C . ALA A 1 707 ? -27.483 38.355 39.888 1.00 55.44 707 ALA A C 1
ATOM 5529 O O . ALA A 1 707 ? -27.045 37.429 40.563 1.00 55.44 707 ALA A O 1
ATOM 5530 N N . ALA A 1 708 ? -27.466 39.613 40.343 1.00 58.44 708 ALA A N 1
ATOM 5531 C CA . ALA A 1 708 ? -26.874 40.029 41.623 1.00 58.44 708 ALA A CA 1
ATOM 5532 C C . ALA A 1 708 ? -27.775 39.746 42.855 1.00 58.44 708 ALA A C 1
ATOM 5534 O O . ALA A 1 708 ? -27.807 40.530 43.800 1.00 58.44 708 ALA A O 1
ATOM 5535 N N . GLU A 1 709 ? -28.565 38.666 42.845 1.00 57.94 709 GLU A N 1
ATOM 5536 C CA . GLU A 1 709 ? -29.579 38.346 43.875 1.00 57.94 709 GLU A CA 1
ATOM 5537 C C . GLU A 1 709 ? -28.995 38.240 45.295 1.00 57.94 709 GLU A C 1
ATOM 5539 O O . GLU A 1 709 ? -29.583 38.739 46.255 1.00 57.94 709 GLU A O 1
ATOM 5544 N N . TRP A 1 710 ? -27.810 37.647 45.432 1.00 54.66 710 TRP A N 1
ATOM 5545 C CA . TRP A 1 710 ? -27.145 37.464 46.723 1.00 54.66 710 TRP A CA 1
ATOM 5546 C C . TRP A 1 710 ? -26.509 38.768 47.231 1.00 54.66 710 TRP A C 1
ATOM 5548 O O . TRP A 1 710 ? -26.744 39.158 48.370 1.00 54.66 710 TRP A O 1
ATOM 5558 N N . MET A 1 711 ? -25.851 39.535 46.357 1.00 64.62 711 MET A N 1
ATOM 5559 C CA . MET A 1 711 ? -25.335 40.871 46.682 1.00 64.62 711 MET A CA 1
ATOM 5560 C C . MET A 1 711 ? -26.449 41.852 47.075 1.00 64.62 711 MET A C 1
ATOM 5562 O O . MET A 1 711 ? -26.274 42.686 47.962 1.00 64.62 711 MET A O 1
ATOM 5566 N N . LYS A 1 712 ? -27.634 41.736 46.460 1.00 68.56 712 LYS A N 1
ATOM 5567 C CA . LYS A 1 712 ? -28.830 42.491 46.865 1.00 68.56 712 LYS A CA 1
ATOM 5568 C C . LYS A 1 712 ? -29.299 42.107 48.2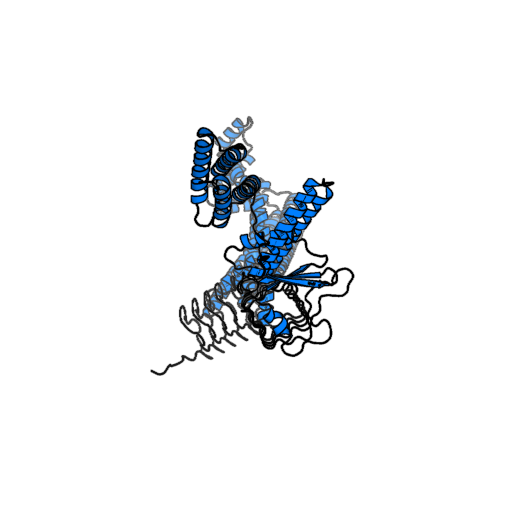69 1.00 68.56 712 LYS A C 1
ATOM 5570 O O . LYS A 1 712 ? -29.814 42.972 48.976 1.00 68.56 712 LYS A O 1
ATOM 5575 N N . ALA A 1 713 ? -29.135 40.849 48.683 1.00 67.25 713 ALA A N 1
ATOM 5576 C CA . ALA A 1 713 ? -29.476 40.405 50.032 1.00 67.25 713 ALA A CA 1
ATOM 5577 C C . ALA A 1 713 ? -28.527 41.004 51.085 1.00 67.25 713 ALA A C 1
ATOM 5579 O O . ALA A 1 713 ? -29.007 41.497 52.108 1.00 67.25 713 ALA A O 1
ATOM 5580 N N . ASP A 1 714 ? -27.225 41.052 50.799 1.00 67.56 714 ASP A N 1
ATOM 5581 C CA . ASP A 1 714 ? -26.215 41.641 51.692 1.00 67.56 714 ASP A CA 1
ATOM 5582 C C . ASP A 1 714 ? -26.351 43.168 51.756 1.00 67.56 714 ASP A C 1
ATOM 5584 O O . ASP A 1 714 ? -26.360 43.773 52.829 1.00 67.56 714 ASP A O 1
ATOM 5588 N N . PHE A 1 715 ? -26.617 43.809 50.616 1.00 75.69 715 PHE A N 1
ATOM 5589 C CA . PHE A 1 715 ? -26.933 45.235 50.569 1.00 75.69 715 PHE A CA 1
ATOM 5590 C C . PHE A 1 715 ? -28.211 45.576 51.348 1.00 75.69 715 PHE A C 1
ATOM 5592 O O . PHE A 1 715 ? -28.276 46.587 52.049 1.00 75.69 715 PHE A O 1
ATOM 5599 N N . LYS A 1 716 ? -29.234 44.716 51.284 1.00 74.50 716 LYS A N 1
ATOM 5600 C CA . LYS A 1 716 ? -30.472 44.884 52.056 1.00 74.50 716 LYS A CA 1
ATOM 5601 C C . LYS A 1 716 ? -30.227 44.766 53.562 1.00 74.50 716 LYS A C 1
ATOM 5603 O O . LYS A 1 716 ? -30.876 45.482 54.321 1.00 74.50 716 LYS A O 1
ATOM 5608 N N . LEU A 1 717 ? -29.291 43.920 53.998 1.00 69.56 717 LEU A N 1
ATOM 5609 C CA . LEU A 1 717 ? -28.874 43.852 55.402 1.00 69.56 717 LEU A CA 1
ATOM 5610 C C . LEU A 1 717 ? -28.229 45.166 55.855 1.00 69.56 717 LEU A C 1
ATOM 5612 O O . LEU A 1 717 ? -28.614 45.679 56.900 1.00 69.56 717 LEU A O 1
ATOM 5616 N N . VAL A 1 718 ? -27.347 45.762 55.046 1.00 70.38 718 VAL A N 1
ATOM 5617 C CA . VAL A 1 718 ? -26.744 47.077 55.342 1.00 70.38 718 VAL A CA 1
ATOM 5618 C C . VAL A 1 718 ? -27.808 48.173 55.465 1.00 70.38 718 VAL A C 1
ATOM 5620 O O . VAL A 1 718 ? -27.801 48.931 56.433 1.00 70.38 718 VAL A O 1
ATOM 5623 N N . VAL A 1 719 ? -28.755 48.239 54.523 1.00 71.62 719 VAL A N 1
ATOM 5624 C CA . VAL A 1 719 ? -29.848 49.229 54.553 1.00 71.62 719 VAL A CA 1
ATOM 5625 C C . VAL A 1 719 ? -30.718 49.051 55.796 1.00 71.62 719 VAL A C 1
ATOM 5627 O O . VAL A 1 719 ? -31.009 50.028 56.481 1.00 71.62 719 VAL A O 1
ATOM 5630 N N . ASN A 1 720 ? -31.094 47.813 56.121 1.00 69.62 720 ASN A N 1
ATOM 5631 C CA . ASN A 1 720 ? -31.888 47.535 57.313 1.00 69.62 720 ASN A CA 1
ATOM 5632 C C . ASN A 1 720 ? -31.123 47.929 58.586 1.00 69.62 720 ASN A C 1
ATOM 5634 O O . ASN A 1 720 ? -31.690 48.584 59.450 1.00 69.62 720 ASN A O 1
ATOM 5638 N N . SER A 1 721 ? -29.829 47.616 58.681 1.00 67.25 721 SER A N 1
ATOM 5639 C CA . SER A 1 721 ? -29.004 47.957 59.847 1.00 67.25 721 SER A CA 1
ATOM 5640 C C . SER A 1 721 ? -28.788 49.465 60.046 1.00 67.25 721 SER A C 1
ATOM 5642 O O . SER A 1 721 ? -28.545 49.888 61.173 1.00 67.25 721 SER A O 1
ATOM 5644 N N . LEU A 1 722 ? -28.898 50.282 58.991 1.00 66.12 722 LEU A N 1
ATOM 5645 C CA . LEU A 1 722 ? -28.760 51.746 59.057 1.00 66.12 722 LEU A CA 1
ATOM 5646 C C . LEU A 1 722 ? -30.059 52.478 59.430 1.00 66.12 722 LEU A C 1
ATOM 5648 O O . LEU A 1 722 ? -29.991 53.547 60.030 1.00 66.12 722 LEU A O 1
ATOM 5652 N N . PHE A 1 723 ? -31.228 51.928 59.084 1.00 62.25 723 PHE A N 1
ATOM 5653 C CA . PHE A 1 723 ? -32.529 52.606 59.224 1.00 62.25 723 PHE A CA 1
ATOM 5654 C C . PHE A 1 723 ? -33.501 51.917 60.190 1.00 62.25 723 PHE A C 1
ATOM 5656 O O . PHE A 1 723 ? -34.696 52.174 60.147 1.00 62.25 723 PHE A O 1
ATOM 5663 N N . LEU A 1 724 ? -33.014 51.078 61.105 1.00 51.47 724 LEU A N 1
ATOM 5664 C CA . LEU A 1 724 ? -33.844 50.343 62.073 1.00 51.47 724 LEU A CA 1
ATOM 5665 C C . LEU A 1 724 ? -34.648 51.213 63.075 1.00 51.47 724 LEU A C 1
ATOM 5667 O O . LEU A 1 724 ? -35.250 50.645 63.979 1.00 51.47 724 LEU A O 1
ATOM 5671 N N . ASN A 1 725 ? -34.698 52.544 62.926 1.00 45.22 725 ASN A N 1
ATOM 5672 C CA . ASN A 1 725 ? -35.474 53.457 63.778 1.00 45.22 725 ASN A CA 1
ATOM 5673 C C . ASN A 1 725 ? -36.298 54.533 63.024 1.00 45.22 725 ASN A C 1
ATOM 5675 O O . ASN A 1 725 ? -36.706 55.504 63.658 1.00 45.22 725 ASN A O 1
ATOM 5679 N N . GLU A 1 726 ? -36.602 54.361 61.730 1.00 32.84 726 GLU A N 1
ATOM 5680 C CA . GLU A 1 726 ? -37.723 55.067 61.060 1.00 32.84 726 GLU A CA 1
ATOM 5681 C C . GLU A 1 726 ? -38.513 54.151 60.119 1.00 32.84 726 GLU A C 1
ATOM 5683 O O . GLU A 1 726 ? -37.887 53.522 59.233 1.00 32.84 726 GLU A O 1
#

Radius of gyration: 42.51 Å; Cα contacts (8 Å, |Δi|>4): 1203; chains: 1; bounding box: 96×83×107 Å

pLDDT: mean 75.6, std 17.33, range [26.44, 98.81]

Sequence (726 aa):
MENYLENYRRRNLRGRSFKNQNLSHEDFSYSDIRGTNFTNANLTGANFSYALAGFTKAQKIILSILIFFLSTTSVFATFTAVYIPLKFLIPKPSNPIPIYIGFLIFLLLELINIGILLVTIRQGIKKTLAYLFSGIPLMIFIIPALAAFAMSEKNLSKWFNFLGINQPPSPGIIELSKELKAFRSGNLIEGVTNLLTNADSVNIVVSIIVSLIISVGAILVLITTLSLAVVLAEIKSEKHQKNSVIAWSRIFTIIITGSVVKNIDDRYGRFMFSSEPTKGVVLGIGTYLIAIILSILLISIASYLTRKILAEDENNLTIRRLAVAIGAIGGTSFKNANLTETNFSNACLKSTDFRLANVTHTLWRKAEYLTFARVGTTILIDPKVRELLVTGNGKNQQYISVNLRGANLRNADLTQSNLTIADLNEAALEGACLNGANLKEVLAIGTNFTQAKMTGVCLESWNINHTTILDEVESEYIYLLESAKPQTNDRERRPSSGNFAPGDFTKLFTANFHTVDLIFRNGIDGKALMSAFQRVKRENEGMSMAIQNMENKGDGIVVIKINVPGEASKGKIHQQLTQFYQEDVNKLAEKYQEKSLNPEEKILLYRQYGEYMMSLVSQILIGQESVALSHILPKTSSRTQSSLADALAELRIAIEAEVWLTSEDKDEAFKQVDILVKMKDLSTAENQKLAKSAINILREIIGKHPAAEWMKADFKLVVNSLFLNE

Mean predicted aligned error: 18.34 Å

Secondary structure (DSSP, 8-state):
--------TT-B-TT-B-TT-B-TT-B-TT-B-TT-B-TT-B-TT-B-TT-B-S--HHHHHHHHHHHHHHHHHHHHHHHHHHHHHHGGGS--SSS---HHHHHHHHHHHHHHHHHHHHHHHHHHHHHHHHHHHHHHHHHHHHHHHHHHT---HHHHHHHHHHTT--SPPPHHHHHHHHHHGGGTTS-HHHHHHHHHH--SS--HHHHHHHHHHHHHHHHHHHHHHHHHHHHHHHHH--SS-TTHHHHHHHHHHHHHHHHHHHHHHHHHHHHHTTT-HHHHHHHHHHHHHHHHHHHHHHHHHHHHHHHHHHTT-GGGHHHHHHHHHHHTTTS-B-TT-B-TT-B-TT-B-TT-B-TT-B-TT-B-TT-BSGGGSB-TTSGGGSHHHHHHHHH-B-TT-B-TT-B-TT-B-TT-B-TT-B-TT-B-TT-B-TT-B-TT-B-TT-B-TT-B-TT-B-TTEE-TT-B--TTSB-TT-B-S-EES-SSPPTTS----EESSSS-PPTTHHHHHHHTTTTEEEEEESS---HHHHHHHHHHHHHHTTT---EEEEEEEEETTEEEEEEE--TTS-HHHHHHHHHHHHHHHHHHHHHHHHS----HHHHHHHHHHHHHHHHHHHHHHHHHS----TTSSSPP--------HHHHHHHHHHHHHH-SSS-HHHHHHHHHHHHHHHH-----SHHHHHHHHHHHHHHHHHHHT-TT-HHHHHHHHHHHHHHHTT-

Foldseek 3Di:
DDPPLVQLDLEEQALAECDLEEQALHENDNYEQWLYHCAAYAHAQYEHAAYEWYHDPVVLVVLVVLLVVLLVLLLVLLCLLLVLLLVLCDAAPVGGDDNVVSVVLSVVLVVVLVVLLVCCVPQNDVVSVVVCVVVVVVVVVVLVVLLVLLDAQVVQQVVCVVVVNPDRDDPLSNVSSPLSPVVVVVPVVVSLVCLSPDDPRHDPVVNSSSSSVSSNVSLSSNLLSLLLSLLLCVLSDDPPCNVPSLVVSLVSSLVVLVVVLVVVVVSLVVVCPPDPVVVSVVSSVVSSVSSVVSSVVSSVSSVVLSVCLVVPPVSHVVSLLVSLVSSLVSIYECALYACHSYEHACYAQRSYECANYNCQQYQQAQHHRLVSYNNHPDLVVDVLLNCCRHHLELACHEQALRECASPESDQRENALYENANYECDLYEHANYECALYECANYEHELYECHNYEHEAYECQLYWYAPNYHCHFYHYQKYFNAPQADPPDRHRPIPVPDGGDDGCNVVCVCVVQRFKQKDKDQQAADLVLQVQLVVVLCVVVPPWDKFFADWDDPDNRIIMIIMGTPRPDGSSVSNVSSVVSSVVVVVVVVVVVVPDPDDPVSVVVVVVVSVVSVVVNVVRNVVNHPDDDPPPPDPDPDDDDDDALVNLLVVLLVLLVPDPPQDPVLSVLLVVLSVLLVPCPDPPDPVSVVSVVVSLVSNCVSCVPDPPSVVSVVSSVSNVCNVPVDD

Solvent-accessible surface area (backbone atoms only — not comparable to full-atom values): 36989 Å² total; per-residue (Å²): 130,84,81,78,73,78,76,40,48,61,33,82,40,58,60,40,76,46,56,64,36,83,43,57,61,39,48,34,31,52,12,34,34,17,22,17,30,31,34,48,12,36,26,37,49,14,32,32,30,46,16,37,40,3,65,39,75,68,51,53,50,55,51,48,53,51,34,49,53,29,38,54,53,17,37,55,18,48,46,44,39,52,49,59,42,53,54,40,64,53,65,46,94,91,58,65,59,56,63,69,60,23,41,51,51,28,51,52,50,49,51,52,51,49,48,53,50,51,42,29,73,76,55,11,58,67,51,39,50,49,54,48,65,63,51,40,56,68,52,57,53,47,53,56,53,48,44,69,54,34,42,58,66,73,54,44,41,52,49,32,50,73,72,69,40,92,60,76,72,51,72,59,57,51,44,35,14,58,58,36,40,37,63,74,72,75,43,61,67,59,33,51,46,44,60,73,70,54,71,91,47,59,58,67,67,58,50,50,55,54,48,46,54,53,26,50,51,19,50,52,48,21,47,52,30,40,37,35,29,52,50,38,44,58,68,65,45,80,93,74,56,84,63,53,66,64,48,49,45,54,53,52,38,53,55,48,52,53,54,48,50,50,64,51,38,64,62,42,52,65,50,37,76,67,81,51,51,69,64,40,54,55,53,49,55,51,52,55,52,52,53,52,54,53,50,54,50,53,53,52,52,44,51,52,52,35,52,40,36,75,67,65,36,78,57,36,43,68,58,41,52,50,26,29,55,59,47,23,65,71,16,14,28,36,31,45,10,36,28,35,48,15,32,31,34,50,11,36,35,30,15,20,28,36,34,69,28,42,58,38,40,29,35,36,41,59,37,37,51,55,92,44,29,35,34,58,86,36,60,57,58,43,68,69,51,39,47,29,38,22,68,31,58,34,56,68,36,83,39,61,61,34,67,36,58,18,33,38,38,58,59,16,36,31,32,48,13,35,30,36,48,13,32,31,30,47,14,35,28,38,49,13,32,31,34,46,13,34,34,29,47,16,38,30,42,43,16,32,31,35,46,15,32,37,32,56,17,23,46,23,58,42,28,66,29,74,63,32,40,51,50,71,46,44,44,45,30,33,22,52,32,85,61,48,44,88,100,50,88,51,25,56,47,40,47,84,65,80,59,45,58,94,60,46,65,39,48,68,56,62,78,42,41,43,48,43,77,46,80,32,66,80,46,80,58,62,60,24,46,52,52,14,52,52,50,49,48,63,78,41,69,93,61,71,66,35,38,39,44,78,44,78,77,54,89,43,27,35,39,38,31,27,35,40,52,56,86,57,63,49,41,60,51,53,49,50,35,53,50,38,23,52,53,39,46,50,55,48,52,56,62,58,73,77,51,90,75,50,72,67,58,47,51,51,49,52,51,52,50,49,52,40,52,51,50,51,51,50,34,31,57,70,36,43,87,87,74,78,86,81,77,79,65,79,78,79,77,75,95,70,83,72,50,55,68,54,28,50,53,51,36,51,52,46,58,70,72,45,85,86,58,49,73,66,58,42,54,51,43,49,52,35,50,52,54,54,69,68,58,84,62,70,88,42,76,66,47,44,51,52,47,54,50,35,50,52,56,44,50,52,63,58,61,76,46,89,86,44,61,65,55,50,53,38,47,48,47,34,53,49,56,74,45,80,85,118